Protein AF-A0A9E3R9L9-F1 (afdb_monomer_lite)

Foldseek 3Di:
DDDDDPPPPDDQPLVVLQVCLVVLVLVVSLVSQVPPALVNHDLVRLQSNLVSLLSNLVVCLVPPLPSSLSSLVSSCRNPNDLSSLLSNLSSCLVVVVLVRSLVSLVVSCVVCVVPLSSLLSQLVSCVVVLNLPSNLVSLVSRDCPDPCNVVSVVSNVVSVVSVVVVVVLVVVLLVLVLVVVVQQLVDDADDDDDDDDDDDQDDWDWDADPVRFIWIDDQAEIETEPDPPDDDPVVVVLVVLVVVLLVLLQVLLCVVLVDADRDHAYEYEYELVRCCVVRNNSCSVVPQWADGNRHIYGRPVDDPDPVSSLVSNLRRLLNRLCVLLVNQSSLPFQLQSLLSSLLSSCVSVVHDAADPVLLLVQLVCLVVVNNDAVVVSSDGDLSNDPDSSNSSRLSNLLVSVLCVQFRSVLSSQLSNVSSVVPRSQVSCCVSSVDGSVVSRVVSSVVSD

Structure (mmCIF, N/CA/C/O backbone):
data_AF-A0A9E3R9L9-F1
#
_entry.id   AF-A0A9E3R9L9-F1
#
loop_
_atom_site.group_PDB
_atom_site.id
_atom_site.type_symbol
_atom_site.label_atom_id
_atom_site.label_alt_id
_atom_site.label_comp_id
_atom_site.label_asym_id
_atom_site.label_entity_id
_atom_site.label_seq_id
_atom_site.pdbx_PDB_ins_code
_atom_site.Cartn_x
_atom_site.Cartn_y
_atom_site.Cartn_z
_atom_site.occupancy
_atom_site.B_iso_or_equiv
_atom_site.auth_seq_id
_atom_site.auth_comp_id
_atom_site.auth_asym_id
_atom_site.auth_atom_id
_atom_site.pdbx_PDB_model_num
ATOM 1 N N . MET A 1 1 ? 56.125 -37.449 -42.041 1.00 41.50 1 MET A N 1
ATOM 2 C CA . MET A 1 1 ? 55.036 -36.503 -42.364 1.00 41.50 1 MET A CA 1
ATOM 3 C C . MET A 1 1 ? 54.219 -36.305 -41.100 1.00 41.50 1 MET A C 1
ATOM 5 O O . MET A 1 1 ? 53.574 -37.246 -40.663 1.00 41.50 1 MET A O 1
ATOM 9 N N . VAL A 1 2 ? 54.353 -35.146 -40.454 1.00 36.25 2 VAL A N 1
ATOM 10 C CA . VAL A 1 2 ? 53.587 -34.778 -39.251 1.00 36.25 2 VAL A CA 1
ATOM 11 C C . VAL A 1 2 ? 52.256 -34.179 -39.719 1.00 36.25 2 VAL A C 1
ATOM 13 O O . VAL A 1 2 ? 52.293 -33.316 -40.598 1.00 36.25 2 VAL A O 1
ATOM 16 N N . PRO A 1 3 ? 51.093 -34.617 -39.206 1.00 46.91 3 PRO A N 1
ATOM 17 C CA . PRO A 1 3 ? 49.822 -34.035 -39.599 1.00 46.91 3 PRO A CA 1
ATOM 18 C C . PRO A 1 3 ? 49.670 -32.673 -38.917 1.00 46.91 3 PRO A C 1
ATOM 20 O O . PRO A 1 3 ? 49.642 -32.566 -37.693 1.00 46.91 3 PRO A O 1
ATOM 23 N N . VAL A 1 4 ? 49.588 -31.623 -39.730 1.00 41.03 4 VAL A N 1
ATOM 24 C CA . VAL A 1 4 ? 49.183 -30.285 -39.298 1.00 41.03 4 VAL A CA 1
ATOM 25 C C . VAL A 1 4 ? 47.679 -30.338 -39.035 1.00 41.03 4 VAL A C 1
ATOM 27 O O . VAL A 1 4 ? 46.881 -30.373 -39.971 1.00 41.03 4 VAL A O 1
ATOM 30 N N . LEU A 1 5 ? 47.287 -30.383 -37.760 1.00 43.66 5 LEU A N 1
ATOM 31 C CA . LEU A 1 5 ? 45.911 -30.116 -37.350 1.00 43.66 5 LEU A CA 1
ATOM 32 C C . LEU A 1 5 ? 45.646 -28.616 -37.552 1.00 43.66 5 LEU A C 1
ATOM 34 O O . LEU A 1 5 ? 46.112 -27.777 -36.783 1.00 43.66 5 LEU A O 1
ATOM 38 N N . LEU A 1 6 ? 44.910 -28.278 -38.609 1.00 40.75 6 LEU A N 1
ATOM 39 C CA . LEU A 1 6 ? 44.316 -26.957 -38.794 1.00 40.75 6 LEU A CA 1
ATOM 40 C C . LEU A 1 6 ? 43.211 -26.768 -37.744 1.00 40.75 6 LEU A C 1
ATOM 42 O O . LEU A 1 6 ? 42.074 -27.196 -37.932 1.00 40.75 6 LEU A O 1
ATOM 46 N N . LEU A 1 7 ? 43.555 -26.127 -36.627 1.00 38.66 7 LEU A N 1
ATOM 47 C CA . LEU A 1 7 ? 42.590 -25.507 -35.723 1.00 38.66 7 LEU A CA 1
ATOM 48 C C . LEU A 1 7 ? 41.927 -24.346 -36.477 1.00 38.66 7 LEU A C 1
ATOM 50 O O . LEU A 1 7 ? 42.463 -23.241 -36.535 1.00 38.66 7 LEU A O 1
ATOM 54 N N . LEU A 1 8 ? 40.764 -24.600 -37.078 1.00 39.81 8 LEU A N 1
ATOM 55 C CA . LEU A 1 8 ? 39.833 -23.547 -37.483 1.00 39.81 8 LEU A CA 1
ATOM 56 C C . LEU A 1 8 ? 39.329 -22.873 -36.202 1.00 39.81 8 LEU A C 1
ATOM 58 O O . LEU A 1 8 ? 38.334 -23.292 -35.615 1.00 39.81 8 LEU A O 1
ATOM 62 N N . GLY A 1 9 ? 40.072 -21.874 -35.723 1.00 46.06 9 GLY A N 1
ATOM 63 C CA . GLY A 1 9 ? 39.643 -21.035 -34.614 1.00 46.06 9 GLY A CA 1
ATOM 64 C C . GLY A 1 9 ? 38.311 -20.392 -34.978 1.00 46.06 9 GLY A C 1
ATOM 65 O O . GLY A 1 9 ? 38.218 -19.698 -35.992 1.00 46.06 9 GLY A O 1
ATOM 66 N N . ALA A 1 10 ? 37.273 -20.653 -34.182 1.00 56.75 10 ALA A N 1
ATOM 67 C CA . ALA A 1 10 ? 36.023 -19.915 -34.282 1.00 56.75 10 ALA A CA 1
ATOM 68 C C . ALA A 1 10 ? 36.349 -18.412 -34.286 1.00 56.75 10 ALA A C 1
ATOM 70 O O . ALA A 1 10 ? 37.177 -17.958 -33.493 1.00 56.75 10 ALA A O 1
ATOM 71 N N . ALA A 1 11 ? 35.751 -17.653 -35.209 1.00 62.25 11 ALA A N 1
ATOM 72 C CA . ALA A 1 11 ? 35.959 -16.211 -35.252 1.00 62.25 11 ALA A CA 1
ATOM 73 C C . ALA A 1 11 ? 35.644 -15.609 -33.867 1.00 62.25 11 ALA A C 1
ATOM 75 O O . ALA A 1 11 ? 34.651 -16.028 -33.262 1.00 62.25 11 ALA A O 1
ATOM 76 N N . PRO A 1 12 ? 36.445 -14.645 -33.369 1.00 83.94 12 PRO A N 1
ATOM 77 C CA . PRO A 1 12 ? 36.206 -14.027 -32.068 1.00 83.94 12 PRO A CA 1
ATOM 78 C C . PRO A 1 12 ? 34.763 -13.527 -31.969 1.00 83.94 12 PRO A C 1
ATOM 80 O O . PRO A 1 12 ? 34.260 -12.891 -32.907 1.00 83.94 12 PRO A O 1
ATOM 83 N N . LEU A 1 13 ? 34.087 -13.812 -30.855 1.00 91.31 13 LEU A N 1
ATOM 84 C CA . LEU A 1 13 ? 32.682 -13.452 -30.647 1.00 91.31 13 LEU A CA 1
ATOM 85 C C . LEU A 1 13 ? 32.468 -11.944 -30.840 1.00 91.31 13 LEU A C 1
ATOM 87 O O . LEU A 1 13 ? 31.483 -11.527 -31.454 1.00 91.31 13 LEU A O 1
ATOM 91 N N . ALA A 1 14 ? 33.435 -11.125 -30.420 1.00 94.00 14 ALA A N 1
ATOM 92 C CA . ALA A 1 14 ? 33.413 -9.683 -30.637 1.00 94.00 14 ALA A CA 1
ATOM 93 C C . ALA A 1 14 ? 33.379 -9.290 -32.123 1.00 94.00 14 ALA A C 1
ATOM 95 O O . ALA A 1 14 ? 32.606 -8.411 -32.506 1.00 94.00 14 ALA A O 1
ATOM 96 N N . ALA A 1 15 ? 34.165 -9.955 -32.975 1.00 95.31 15 ALA A N 1
ATOM 97 C CA . ALA A 1 15 ? 34.205 -9.657 -34.408 1.00 95.31 15 ALA A CA 1
ATOM 98 C C . ALA A 1 15 ? 32.867 -9.990 -35.089 1.00 95.31 15 ALA A C 1
ATOM 100 O O . ALA A 1 15 ? 32.394 -9.232 -35.937 1.00 95.31 15 ALA A O 1
ATOM 101 N N . LYS A 1 16 ? 32.216 -11.087 -34.673 1.00 95.75 16 LYS A N 1
ATOM 102 C CA . LYS A 1 16 ? 30.872 -11.449 -35.147 1.00 95.75 16 LYS A CA 1
ATOM 103 C C . LYS A 1 16 ? 29.831 -10.399 -34.746 1.00 95.75 16 LYS A C 1
ATOM 105 O O . LYS A 1 16 ? 29.045 -9.978 -35.594 1.00 95.75 16 LYS A O 1
ATOM 110 N N . ALA A 1 17 ? 29.836 -9.957 -33.486 1.00 96.56 17 ALA A N 1
ATOM 111 C CA . ALA A 1 17 ? 28.917 -8.923 -33.002 1.00 96.56 17 ALA A CA 1
ATOM 112 C C . ALA A 1 17 ? 29.077 -7.607 -33.782 1.00 96.56 17 ALA A C 1
ATOM 114 O O . ALA A 1 17 ? 28.097 -7.016 -34.238 1.00 96.56 17 ALA A O 1
ATOM 115 N N . GLU A 1 18 ? 30.321 -7.169 -33.983 1.00 97.69 18 GLU A N 1
ATOM 116 C CA . GLU A 1 18 ? 30.644 -5.949 -34.727 1.00 97.69 18 GLU A CA 1
ATOM 117 C C . GLU A 1 18 ? 30.203 -6.034 -36.196 1.00 97.69 18 GLU A C 1
ATOM 119 O O . GLU A 1 18 ? 29.626 -5.073 -36.709 1.00 97.69 18 GLU A O 1
ATOM 124 N N . ALA A 1 19 ? 30.404 -7.179 -36.857 1.00 97.12 19 ALA A N 1
ATOM 125 C CA . ALA A 1 19 ? 29.989 -7.394 -38.244 1.00 97.12 19 ALA A CA 1
ATOM 126 C C . ALA A 1 19 ? 28.459 -7.342 -38.421 1.00 97.12 19 ALA A C 1
ATOM 128 O O . ALA A 1 19 ? 27.963 -6.679 -39.339 1.00 97.12 19 ALA A O 1
ATOM 129 N N . LEU A 1 20 ? 27.705 -7.985 -37.521 1.00 96.88 20 LEU A N 1
ATOM 130 C CA . LEU A 1 20 ? 26.237 -7.951 -37.532 1.00 96.88 20 LEU A CA 1
ATOM 131 C C . LEU A 1 20 ? 25.712 -6.532 -37.265 1.00 96.88 20 LEU A C 1
ATOM 133 O O . LEU A 1 20 ? 24.869 -6.030 -38.010 1.00 96.88 20 LEU A O 1
ATOM 137 N N . ALA A 1 21 ? 26.279 -5.833 -36.276 1.00 97.00 21 ALA A N 1
ATOM 138 C CA . ALA A 1 21 ? 25.908 -4.451 -35.969 1.00 97.00 21 ALA A CA 1
ATOM 139 C C . ALA A 1 21 ? 26.270 -3.461 -37.094 1.00 97.00 21 ALA A C 1
ATOM 141 O O . ALA A 1 21 ? 25.558 -2.473 -37.298 1.00 97.00 21 ALA A O 1
ATOM 142 N N . ALA A 1 22 ? 27.372 -3.684 -37.819 1.00 97.00 22 ALA A N 1
ATOM 143 C CA . ALA A 1 22 ? 27.766 -2.876 -38.977 1.00 97.00 22 ALA A CA 1
ATOM 144 C C . ALA A 1 22 ? 26.821 -3.080 -40.170 1.00 97.00 22 ALA A C 1
ATOM 146 O O . ALA A 1 22 ? 26.475 -2.108 -40.840 1.00 97.00 22 ALA A O 1
ATOM 147 N N . SER A 1 23 ? 26.355 -4.313 -40.370 1.00 97.44 23 SER A N 1
ATOM 148 C CA . SER A 1 23 ? 25.400 -4.681 -41.425 1.00 97.44 23 SER A CA 1
ATOM 149 C C . SER A 1 23 ? 23.942 -4.367 -41.062 1.00 97.44 23 SER A C 1
ATOM 151 O O . SER A 1 23 ? 23.055 -4.571 -41.880 1.00 97.44 23 SER A O 1
ATOM 153 N N . LYS A 1 24 ? 23.689 -3.840 -39.852 1.00 97.06 24 LYS A N 1
ATOM 154 C CA . LYS A 1 24 ? 22.350 -3.559 -39.296 1.00 97.06 24 LYS A CA 1
ATOM 155 C C . LYS A 1 24 ? 21.450 -4.797 -39.155 1.00 97.06 24 LYS A C 1
ATOM 157 O O . LYS A 1 24 ? 20.232 -4.671 -39.107 1.00 97.06 24 LYS A O 1
ATOM 162 N N . HIS A 1 25 ? 22.050 -5.978 -39.049 1.00 97.06 25 HIS A N 1
ATOM 163 C CA . HIS A 1 25 ? 21.370 -7.253 -38.805 1.00 97.06 25 HIS A CA 1
ATOM 164 C C . HIS A 1 25 ? 21.126 -7.413 -37.298 1.00 97.06 25 HIS A C 1
ATOM 166 O O . HIS A 1 25 ? 21.817 -8.165 -36.608 1.00 97.06 25 HIS A O 1
ATOM 172 N N . TYR A 1 26 ? 20.253 -6.564 -36.748 1.00 94.00 26 TYR A N 1
ATOM 173 C CA . TYR A 1 26 ? 20.091 -6.415 -35.300 1.00 94.00 26 TYR A CA 1
ATOM 174 C C . TYR A 1 26 ? 19.299 -7.558 -34.654 1.00 94.00 26 TYR A C 1
ATOM 176 O O . TYR A 1 26 ? 19.573 -7.895 -33.504 1.00 94.00 26 TYR A O 1
ATOM 184 N N . GLU A 1 27 ? 18.386 -8.193 -35.389 1.00 86.50 27 GLU A N 1
ATOM 185 C CA . GLU A 1 27 ? 17.683 -9.395 -34.927 1.00 86.50 27 GLU A CA 1
ATOM 186 C C . GLU A 1 27 ? 18.651 -10.575 -34.827 1.00 86.50 27 GLU A C 1
ATOM 188 O O . GLU A 1 27 ? 18.733 -11.236 -33.792 1.00 86.50 27 GLU A O 1
ATOM 193 N N . GLU A 1 28 ? 19.471 -10.794 -35.857 1.00 90.44 28 GLU A N 1
ATOM 194 C CA . GLU A 1 28 ? 20.501 -11.832 -35.852 1.00 90.44 28 GLU A CA 1
ATOM 195 C C . GLU A 1 28 ? 21.584 -11.548 -34.812 1.00 90.44 28 GLU A C 1
ATOM 197 O O . GLU A 1 28 ? 22.117 -12.478 -34.203 1.00 90.44 28 GLU A O 1
ATOM 202 N N . LEU A 1 29 ? 21.902 -10.269 -34.581 1.00 93.06 29 LEU A N 1
ATOM 203 C CA . LEU A 1 29 ? 22.766 -9.853 -33.482 1.00 93.06 29 LEU A CA 1
ATOM 204 C C . LEU A 1 29 ? 22.156 -10.250 -32.135 1.00 93.06 29 LEU A C 1
ATOM 206 O O . LEU A 1 29 ? 22.855 -10.849 -31.325 1.00 93.06 29 LEU A O 1
ATOM 210 N N . TYR A 1 30 ? 20.878 -9.969 -31.885 1.00 88.81 30 TYR A N 1
ATOM 211 C CA . TYR A 1 30 ? 20.240 -10.388 -30.639 1.00 88.81 30 TYR A CA 1
ATOM 212 C C . TYR A 1 30 ? 20.231 -11.916 -30.502 1.00 88.81 30 TYR A C 1
ATOM 214 O O . TYR A 1 30 ? 20.736 -12.443 -29.512 1.00 88.81 30 TYR A O 1
ATOM 222 N N . LEU A 1 31 ? 19.757 -12.644 -31.517 1.00 86.44 31 LEU A N 1
ATOM 223 C CA . LEU A 1 31 ? 19.673 -14.110 -31.500 1.00 86.44 31 LEU A CA 1
ATOM 224 C C . LEU A 1 31 ? 21.035 -14.782 -31.280 1.00 86.44 31 LEU A C 1
ATOM 226 O O . LEU A 1 31 ? 21.124 -15.776 -30.561 1.00 86.44 31 LEU A O 1
ATOM 230 N N . ALA A 1 32 ? 22.111 -14.232 -31.851 1.00 88.00 32 ALA A N 1
ATOM 231 C CA . ALA A 1 32 ? 23.459 -14.768 -31.683 1.00 88.00 32 ALA A CA 1
ATOM 232 C C . ALA A 1 32 ? 24.002 -14.634 -30.251 1.00 88.00 32 ALA A C 1
ATOM 234 O O . ALA A 1 32 ? 24.903 -15.389 -29.886 1.00 88.00 32 ALA A O 1
ATOM 235 N N . PHE A 1 33 ? 23.486 -13.686 -29.462 1.00 94.12 33 PHE A N 1
ATOM 236 C CA . PHE A 1 33 ? 24.013 -13.358 -28.135 1.00 94.12 33 PHE A CA 1
ATOM 237 C C . PHE A 1 33 ? 22.994 -13.502 -26.998 1.00 94.12 33 PHE A C 1
ATOM 239 O O . PHE A 1 33 ? 23.395 -13.434 -25.840 1.00 94.12 33 PHE A O 1
ATOM 246 N N . ALA A 1 34 ? 21.714 -13.764 -27.281 1.00 84.75 34 ALA A N 1
ATOM 247 C CA . ALA A 1 34 ? 20.654 -13.866 -26.275 1.00 84.75 34 ALA A CA 1
ATOM 248 C C . ALA A 1 34 ? 20.998 -14.876 -25.161 1.00 84.75 34 ALA A C 1
ATOM 250 O O . ALA A 1 34 ? 20.898 -14.558 -23.976 1.00 84.75 34 ALA A O 1
ATOM 251 N N . ALA A 1 35 ? 21.497 -16.057 -25.540 1.00 85.50 35 ALA A N 1
ATOM 252 C CA . ALA A 1 35 ? 21.847 -17.133 -24.610 1.00 85.50 35 ALA A CA 1
ATOM 253 C C . ALA A 1 35 ? 23.270 -17.044 -24.022 1.00 85.50 35 ALA A C 1
ATOM 255 O O . ALA A 1 35 ? 23.602 -17.817 -23.127 1.00 85.50 35 ALA A O 1
ATOM 256 N N . VAL A 1 36 ? 24.115 -16.131 -24.512 1.00 89.75 36 VAL A N 1
ATOM 257 C CA . VAL A 1 36 ? 25.533 -16.048 -24.124 1.00 89.75 36 VAL A CA 1
ATOM 258 C C . VAL A 1 36 ? 25.660 -15.423 -22.740 1.00 89.75 36 VAL A C 1
ATOM 260 O O . VAL A 1 36 ? 25.283 -14.266 -22.557 1.00 89.75 36 VAL A O 1
ATOM 263 N N . LYS A 1 37 ? 26.219 -16.133 -21.760 1.00 91.88 37 LYS A N 1
ATOM 264 C CA . LYS A 1 37 ? 26.406 -15.573 -20.410 1.00 91.88 37 LYS A CA 1
ATOM 265 C C . LYS A 1 37 ? 27.709 -14.790 -20.323 1.00 91.88 37 LYS A C 1
ATOM 267 O O . LYS A 1 37 ? 28.715 -15.190 -20.901 1.00 91.88 37 LYS A O 1
ATOM 272 N N . ALA A 1 38 ? 27.746 -13.726 -19.518 1.00 91.25 38 ALA A N 1
ATOM 273 C CA . ALA A 1 38 ? 28.970 -12.940 -19.318 1.00 91.25 38 ALA A CA 1
ATOM 274 C C . ALA A 1 38 ? 30.172 -13.806 -18.885 1.00 91.25 38 ALA A C 1
ATOM 276 O O . ALA A 1 38 ? 31.282 -13.607 -19.370 1.00 91.25 38 ALA A O 1
ATOM 277 N N . ALA A 1 39 ? 29.947 -14.814 -18.034 1.00 91.88 39 ALA A N 1
ATOM 278 C CA . ALA A 1 39 ? 30.983 -15.743 -17.571 1.00 91.88 39 ALA A CA 1
ATOM 279 C C . ALA A 1 39 ? 31.605 -16.610 -18.687 1.00 91.88 39 ALA A C 1
ATOM 281 O O . ALA A 1 39 ? 32.717 -17.099 -18.518 1.00 91.88 39 ALA A O 1
ATOM 282 N N . GLU A 1 40 ? 30.912 -16.780 -19.814 1.00 91.50 40 GLU A N 1
ATOM 283 C CA . GLU A 1 40 ? 31.343 -17.595 -20.961 1.00 91.50 40 GLU A CA 1
ATOM 284 C C . GLU A 1 40 ? 32.116 -16.771 -22.005 1.00 91.50 40 GLU A C 1
ATOM 286 O O . GLU A 1 40 ? 32.682 -17.326 -22.944 1.00 91.50 40 GLU A O 1
ATOM 291 N N . VAL A 1 41 ? 32.161 -15.444 -21.842 1.00 93.50 41 VAL A N 1
ATOM 292 C CA . VAL A 1 41 ? 32.836 -14.509 -22.749 1.00 93.50 41 VAL A CA 1
ATOM 293 C C . VAL A 1 41 ? 34.125 -14.006 -22.109 1.00 93.50 41 VAL A C 1
ATOM 295 O O . VAL A 1 41 ? 34.121 -13.560 -20.953 1.00 93.50 41 VAL A O 1
ATOM 298 N N . ALA A 1 42 ? 35.216 -14.024 -22.879 1.00 94.44 42 ALA A N 1
ATOM 299 C CA . ALA A 1 42 ? 36.502 -13.467 -22.473 1.00 94.44 42 ALA A CA 1
ATOM 300 C C . ALA A 1 42 ? 36.358 -11.984 -22.081 1.00 94.44 42 ALA A C 1
ATOM 302 O O . ALA A 1 42 ? 35.647 -11.223 -22.743 1.00 94.44 42 ALA A O 1
ATOM 303 N N . ALA A 1 43 ? 36.999 -11.567 -20.986 1.00 93.88 43 ALA A N 1
ATOM 304 C CA . ALA A 1 43 ? 36.790 -10.243 -20.391 1.00 93.88 43 ALA A CA 1
ATOM 305 C C . ALA A 1 43 ? 37.110 -9.097 -21.369 1.00 93.88 43 ALA A C 1
ATOM 307 O O . ALA A 1 43 ? 36.424 -8.079 -21.384 1.00 93.88 43 ALA A O 1
ATOM 308 N N . GLU A 1 44 ? 38.097 -9.288 -22.238 1.00 94.31 44 GLU A N 1
ATOM 309 C CA . GLU A 1 44 ? 38.503 -8.367 -23.299 1.00 94.31 44 GLU A CA 1
ATOM 310 C C . GLU A 1 44 ? 37.483 -8.243 -24.447 1.00 94.31 44 GLU A C 1
ATOM 312 O O . GLU A 1 44 ? 37.452 -7.228 -25.150 1.00 94.31 44 GLU A O 1
ATOM 317 N N . GLU A 1 45 ? 36.622 -9.246 -24.641 1.00 95.56 45 GLU A N 1
ATOM 318 C CA . GLU A 1 45 ? 35.600 -9.252 -25.690 1.00 95.56 45 GLU A CA 1
ATOM 319 C C . GLU A 1 45 ? 34.282 -8.614 -25.236 1.00 95.56 45 GLU A C 1
ATOM 321 O O . GLU A 1 45 ? 33.589 -8.003 -26.059 1.00 95.56 45 GLU A O 1
ATOM 326 N N . ARG A 1 46 ? 33.941 -8.692 -23.940 1.00 96.44 46 ARG A N 1
ATOM 327 C CA . ARG A 1 46 ? 32.651 -8.198 -23.410 1.00 96.44 46 ARG A CA 1
ATOM 328 C C . ARG A 1 46 ? 32.376 -6.734 -23.761 1.00 96.44 46 ARG A C 1
ATOM 330 O O . ARG A 1 46 ? 31.304 -6.478 -24.314 1.00 96.44 46 ARG A O 1
ATOM 337 N N . PRO A 1 47 ? 33.314 -5.776 -23.584 1.00 96.81 47 PRO A N 1
ATOM 338 C CA . PRO A 1 47 ? 33.048 -4.380 -23.923 1.00 96.81 47 PRO A CA 1
ATOM 339 C C . PRO A 1 47 ? 32.802 -4.167 -25.419 1.00 96.81 47 PRO A C 1
ATOM 341 O O . PRO A 1 47 ? 32.067 -3.261 -25.806 1.00 96.81 47 PRO A O 1
ATOM 344 N N . ARG A 1 48 ? 33.411 -4.982 -26.290 1.00 97.25 48 ARG A N 1
ATOM 345 C CA . ARG A 1 48 ? 33.218 -4.890 -27.746 1.00 97.25 48 ARG A CA 1
ATOM 346 C C . ARG A 1 48 ? 31.834 -5.387 -28.150 1.00 97.25 48 ARG A C 1
ATOM 348 O O . ARG A 1 48 ? 31.134 -4.691 -28.885 1.00 97.25 48 ARG A O 1
ATOM 355 N N . ILE A 1 49 ? 31.418 -6.532 -27.611 1.00 97.62 49 ILE A N 1
ATOM 356 C CA . ILE A 1 49 ? 30.086 -7.100 -27.850 1.00 97.62 49 ILE A CA 1
ATOM 357 C C . ILE A 1 49 ? 29.006 -6.167 -27.286 1.00 97.62 49 ILE A C 1
ATOM 359 O O . ILE A 1 49 ? 28.072 -5.808 -28.002 1.00 97.62 49 ILE A O 1
ATOM 363 N N . ALA A 1 50 ? 29.169 -5.685 -26.051 1.00 97.88 50 ALA A N 1
ATOM 364 C CA . ALA A 1 50 ? 28.238 -4.746 -25.427 1.00 97.88 50 ALA A CA 1
ATOM 365 C C . ALA A 1 50 ? 28.104 -3.437 -26.222 1.00 97.88 50 ALA A C 1
ATOM 367 O O . ALA A 1 50 ? 26.992 -2.934 -26.399 1.00 97.88 50 ALA A O 1
ATOM 368 N N . ARG A 1 51 ? 29.201 -2.901 -26.782 1.00 98.31 51 ARG A N 1
ATOM 369 C CA . ARG A 1 51 ? 29.149 -1.737 -27.689 1.00 98.31 51 ARG A CA 1
ATOM 370 C C . ARG A 1 51 ? 28.362 -2.024 -28.969 1.00 98.31 51 ARG A C 1
ATOM 372 O O . ARG A 1 51 ? 27.581 -1.172 -29.392 1.00 98.31 51 ARG A O 1
ATOM 379 N N . ALA A 1 52 ? 28.540 -3.196 -29.577 1.00 98.31 52 ALA A N 1
ATOM 380 C CA . ALA A 1 52 ? 27.795 -3.590 -30.774 1.00 98.31 52 ALA A CA 1
ATOM 381 C C . ALA A 1 52 ? 26.284 -3.710 -30.496 1.00 98.31 52 ALA A C 1
ATOM 383 O O . ALA A 1 52 ? 25.477 -3.153 -31.242 1.00 98.31 52 ALA A O 1
ATOM 384 N N . LEU A 1 53 ? 25.910 -4.347 -29.383 1.00 98.31 53 LEU A N 1
ATOM 385 C CA . LEU A 1 53 ? 24.523 -4.452 -28.915 1.00 98.31 53 LEU A CA 1
ATOM 386 C C . LEU A 1 53 ? 23.920 -3.072 -28.598 1.00 98.31 53 LEU A C 1
ATOM 388 O O . LEU A 1 53 ? 22.824 -2.751 -29.055 1.00 98.31 53 LEU A O 1
ATOM 392 N N . THR A 1 54 ? 24.671 -2.208 -27.906 1.00 98.50 54 THR A N 1
ATOM 393 C CA . THR A 1 54 ? 24.252 -0.828 -27.596 1.00 98.50 54 THR A CA 1
ATOM 394 C C . THR A 1 54 ? 23.997 -0.019 -28.868 1.00 98.50 54 THR A C 1
ATOM 396 O O . THR A 1 54 ? 23.005 0.703 -28.951 1.00 98.50 54 THR A O 1
ATOM 399 N N . LYS A 1 55 ? 24.846 -0.168 -29.894 1.00 98.25 55 LYS A N 1
ATOM 400 C CA . LYS A 1 55 ? 24.640 0.463 -31.206 1.00 98.25 55 LYS A CA 1
ATOM 401 C C . LYS A 1 55 ? 23.335 -0.004 -31.859 1.00 98.25 55 LYS A C 1
ATOM 403 O O . LYS A 1 55 ? 22.632 0.816 -32.445 1.00 98.25 55 LYS A O 1
ATOM 408 N N . GLY A 1 56 ? 23.003 -1.291 -31.738 1.00 97.88 56 GLY A N 1
ATOM 409 C CA . GLY A 1 56 ? 21.719 -1.835 -32.183 1.00 97.88 56 GLY A CA 1
ATOM 410 C C . GLY A 1 56 ? 20.532 -1.221 -31.441 1.00 97.88 56 GLY A C 1
ATOM 411 O O . GLY A 1 56 ? 19.615 -0.714 -32.085 1.00 97.88 56 GLY A O 1
ATOM 412 N N . CYS A 1 57 ? 20.596 -1.143 -30.107 1.00 98.25 57 CYS A N 1
ATOM 413 C CA . CYS A 1 57 ? 19.576 -0.447 -29.316 1.00 98.25 57 CYS A CA 1
ATOM 414 C C . CYS A 1 57 ? 19.386 1.005 -29.780 1.00 98.25 57 CYS A C 1
ATOM 416 O O . CYS A 1 57 ? 18.266 1.441 -30.040 1.00 98.25 57 CYS A O 1
ATOM 418 N N . GLN A 1 58 ? 20.477 1.758 -29.950 1.00 98.00 58 GLN A N 1
ATOM 419 C CA . GLN A 1 58 ? 20.410 3.160 -30.372 1.00 98.00 58 GLN A CA 1
ATOM 420 C C . GLN A 1 58 ? 19.776 3.335 -31.757 1.00 98.00 58 GLN A C 1
ATOM 422 O O . GLN A 1 58 ? 19.087 4.332 -31.978 1.00 98.00 58 GLN A O 1
ATOM 427 N N . ALA A 1 59 ? 19.997 2.385 -32.670 1.00 97.88 59 ALA A N 1
ATOM 428 C CA . ALA A 1 59 ? 19.406 2.398 -34.003 1.00 97.88 59 ALA A CA 1
ATOM 429 C C . ALA A 1 59 ? 17.899 2.097 -33.981 1.00 97.88 59 ALA A C 1
ATOM 431 O O . ALA A 1 59 ? 17.160 2.684 -34.768 1.00 97.88 59 ALA A O 1
ATOM 432 N N . LEU A 1 60 ? 17.451 1.216 -33.080 1.00 95.62 60 LEU A N 1
ATOM 433 C CA . LEU A 1 60 ? 16.072 0.722 -33.044 1.00 95.62 60 LEU A CA 1
ATOM 434 C C . LEU A 1 60 ? 15.158 1.446 -32.051 1.00 95.62 60 LEU A C 1
ATOM 436 O O . LEU A 1 60 ? 13.945 1.373 -32.204 1.00 95.62 60 LEU A O 1
ATOM 440 N N . LYS A 1 61 ? 15.682 2.197 -31.074 1.00 94.81 61 LYS A N 1
ATOM 441 C CA . LYS A 1 61 ? 14.890 2.763 -29.959 1.00 94.81 61 LYS A CA 1
ATOM 442 C C . LYS A 1 61 ? 13.669 3.616 -30.340 1.00 94.81 61 LYS A C 1
ATOM 444 O O . LYS A 1 61 ? 12.805 3.836 -29.499 1.00 94.81 61 LYS A O 1
ATOM 449 N N . ASN A 1 62 ? 13.596 4.114 -31.575 1.00 92.69 62 ASN A N 1
ATOM 450 C CA . ASN A 1 62 ? 12.458 4.895 -32.073 1.00 92.69 62 ASN A CA 1
ATOM 451 C C . ASN A 1 62 ? 11.535 4.114 -33.028 1.00 92.69 62 ASN A C 1
ATOM 453 O O . ASN A 1 62 ? 10.454 4.607 -33.332 1.00 92.69 62 ASN A O 1
ATOM 457 N N . SER A 1 63 ? 11.958 2.953 -33.533 1.00 92.88 63 SER A N 1
ATOM 458 C CA . SER A 1 63 ? 11.220 2.154 -34.526 1.00 92.88 63 SER A CA 1
ATOM 459 C C . SER A 1 63 ? 10.766 0.799 -33.985 1.00 92.88 63 SER A C 1
ATOM 461 O O . SER A 1 63 ? 9.690 0.341 -34.344 1.00 92.88 63 SER A O 1
ATOM 463 N N . ASP A 1 64 ? 11.567 0.182 -33.118 1.00 89.75 64 ASP A N 1
ATOM 464 C CA . ASP A 1 64 ? 11.278 -1.079 -32.439 1.00 89.75 64 ASP A CA 1
ATOM 465 C C . ASP A 1 64 ? 11.847 -1.026 -31.015 1.00 89.75 64 ASP A C 1
ATOM 467 O O . ASP A 1 64 ? 13.015 -1.321 -30.751 1.00 89.75 64 ASP A O 1
ATOM 471 N N . GLN A 1 65 ? 11.006 -0.575 -30.087 1.00 86.75 65 GLN A N 1
ATOM 472 C CA . GLN A 1 65 ? 11.388 -0.362 -28.693 1.00 86.75 65 GLN A CA 1
ATOM 473 C C . GLN A 1 65 ? 11.606 -1.673 -27.936 1.00 86.75 65 GLN A C 1
ATOM 475 O O . GLN A 1 65 ? 12.439 -1.702 -27.033 1.00 86.75 65 GLN A O 1
ATOM 480 N N . VAL A 1 66 ? 10.912 -2.751 -28.317 1.00 85.06 66 VAL A N 1
ATOM 481 C CA . VAL A 1 66 ? 11.054 -4.065 -27.677 1.00 85.06 66 VAL A CA 1
ATOM 482 C C . VAL A 1 66 ? 12.412 -4.658 -28.031 1.00 85.06 66 VAL A C 1
ATOM 484 O O . VAL A 1 66 ? 13.189 -4.973 -27.132 1.00 85.06 66 VAL A O 1
ATOM 487 N N . MET A 1 67 ? 12.752 -4.715 -29.322 1.00 89.69 67 MET A N 1
ATOM 488 C CA . MET A 1 67 ? 14.059 -5.213 -29.760 1.00 89.69 67 MET A CA 1
ATOM 489 C C . MET A 1 67 ? 15.203 -4.331 -29.245 1.00 89.69 67 MET A C 1
ATOM 491 O O . MET A 1 67 ? 16.233 -4.838 -28.794 1.00 89.69 67 MET A O 1
ATOM 495 N N . ALA A 1 68 ? 15.028 -3.003 -29.260 1.00 91.19 68 ALA A N 1
ATOM 496 C CA . ALA A 1 68 ? 16.016 -2.086 -28.698 1.00 91.19 68 ALA A CA 1
ATOM 497 C C . ALA A 1 68 ? 16.273 -2.362 -27.210 1.00 91.19 68 ALA A C 1
ATOM 499 O O . ALA A 1 68 ? 17.433 -2.396 -26.791 1.00 91.19 68 ALA A O 1
ATOM 500 N N . PHE A 1 69 ? 15.212 -2.601 -26.437 1.00 93.12 69 PHE A N 1
ATOM 501 C CA . PHE A 1 69 ? 15.315 -2.924 -25.020 1.00 93.12 69 PHE A CA 1
ATOM 502 C C . PHE A 1 69 ? 16.044 -4.250 -24.800 1.00 93.12 69 PHE A C 1
ATOM 504 O O . PHE A 1 69 ? 17.038 -4.272 -24.077 1.00 93.12 69 PHE A O 1
ATOM 511 N N . SER A 1 70 ? 15.666 -5.315 -25.512 1.00 89.88 70 SER A N 1
ATOM 512 C CA . SER A 1 70 ? 16.322 -6.625 -25.396 1.00 89.88 70 SER A CA 1
ATOM 513 C C . SER A 1 70 ? 17.820 -6.583 -25.732 1.00 89.88 70 SER A C 1
ATOM 515 O O . SER A 1 70 ? 18.636 -7.214 -25.056 1.00 89.88 70 SER A O 1
ATOM 517 N N . LEU A 1 71 ? 18.218 -5.799 -26.741 1.00 93.62 71 LEU A N 1
ATOM 518 C CA . LEU A 1 71 ? 19.630 -5.560 -27.065 1.00 93.62 71 LEU A CA 1
ATOM 519 C C . LEU A 1 71 ? 20.360 -4.811 -25.941 1.00 93.62 71 LEU A C 1
ATOM 521 O O . LEU A 1 71 ? 21.508 -5.133 -25.628 1.00 93.62 71 LEU A O 1
ATOM 525 N N . ALA A 1 72 ? 19.714 -3.814 -25.336 1.00 97.75 72 ALA A N 1
ATOM 526 C CA . ALA A 1 72 ? 20.298 -3.024 -24.260 1.00 97.75 72 ALA A CA 1
ATOM 527 C C . ALA A 1 72 ? 20.454 -3.826 -22.963 1.00 97.75 72 ALA A C 1
ATOM 529 O O . ALA A 1 72 ? 21.512 -3.754 -22.341 1.00 97.75 72 ALA A O 1
ATOM 530 N N . GLU A 1 73 ? 19.457 -4.630 -22.584 1.00 96.69 73 GLU A N 1
ATOM 531 C CA . GLU A 1 73 ? 19.546 -5.529 -21.427 1.00 96.69 73 GLU A CA 1
ATOM 532 C C . GLU A 1 73 ? 20.724 -6.487 -21.583 1.00 96.69 73 GLU A C 1
ATOM 534 O O . GLU A 1 73 ? 21.559 -6.600 -20.682 1.00 96.69 73 GLU A O 1
ATOM 539 N N . LYS A 1 74 ? 20.863 -7.092 -22.770 1.00 96.88 74 LYS A N 1
ATOM 540 C CA . LYS A 1 74 ? 21.987 -7.983 -23.060 1.00 96.88 74 LYS A CA 1
ATOM 541 C C . LYS A 1 74 ? 23.330 -7.257 -23.020 1.00 96.88 74 LYS A C 1
ATOM 543 O O . LYS A 1 74 ? 24.306 -7.799 -22.503 1.00 96.88 74 LYS A O 1
ATOM 548 N N . ALA A 1 75 ? 23.394 -6.027 -23.530 1.00 98.00 75 ALA A N 1
ATOM 549 C CA . ALA A 1 75 ? 24.599 -5.208 -23.438 1.00 98.00 75 ALA A CA 1
ATOM 550 C C . ALA A 1 75 ? 24.988 -4.942 -21.974 1.00 98.00 75 ALA A C 1
ATOM 552 O O . ALA A 1 75 ? 26.153 -5.107 -21.620 1.00 98.00 75 ALA A O 1
ATOM 553 N N . VAL A 1 76 ? 24.017 -4.583 -21.127 1.00 97.62 76 VAL A N 1
ATOM 554 C CA . VAL A 1 76 ? 24.225 -4.314 -19.696 1.00 97.62 76 VAL A CA 1
ATOM 555 C C . VAL A 1 76 ? 24.612 -5.576 -18.924 1.00 97.62 76 VAL A C 1
ATOM 557 O O . VAL A 1 76 ? 25.426 -5.487 -18.007 1.00 97.62 76 VAL A O 1
ATOM 560 N N . GLU A 1 77 ? 24.055 -6.738 -19.270 1.00 96.25 77 GLU A N 1
ATOM 561 C CA . GLU A 1 77 ? 24.429 -8.027 -18.671 1.00 96.25 77 GLU A CA 1
ATOM 562 C C . GLU A 1 77 ? 25.902 -8.369 -18.944 1.00 96.25 77 GLU A C 1
ATOM 564 O O . GLU A 1 77 ? 26.603 -8.842 -18.049 1.00 96.25 77 GLU A O 1
ATOM 569 N N . LEU A 1 78 ? 26.376 -8.116 -20.168 1.00 95.81 78 LEU A N 1
ATOM 570 C CA . LEU A 1 78 ? 27.751 -8.412 -20.572 1.00 95.81 78 LEU A CA 1
ATOM 571 C C . LEU A 1 78 ? 28.763 -7.409 -20.014 1.00 95.81 78 LEU A C 1
ATOM 573 O O . LEU A 1 78 ? 29.802 -7.825 -19.507 1.00 95.81 78 LEU A O 1
ATOM 577 N N . GLU A 1 79 ? 28.478 -6.113 -20.140 1.00 96.38 79 GLU A N 1
ATOM 578 C CA . GLU A 1 79 ? 29.341 -5.028 -19.671 1.00 96.38 79 GLU A CA 1
ATOM 579 C C . GLU A 1 79 ? 28.485 -3.778 -19.378 1.00 96.38 79 GLU A C 1
ATOM 581 O O . GLU A 1 79 ? 28.105 -3.045 -20.300 1.00 96.38 79 GLU A O 1
ATOM 586 N N . PRO A 1 80 ? 28.163 -3.498 -18.102 1.00 95.19 80 PRO A N 1
ATOM 587 C CA . PRO A 1 80 ? 27.379 -2.326 -17.728 1.00 95.19 80 PRO A CA 1
ATOM 588 C C . PRO A 1 80 ? 28.119 -1.028 -18.079 1.00 95.19 80 PRO A C 1
ATOM 590 O O . PRO A 1 80 ? 29.092 -0.660 -17.428 1.00 95.19 80 PRO A O 1
ATOM 593 N N . GLY A 1 81 ? 27.635 -0.312 -19.094 1.00 96.19 81 GLY A N 1
ATOM 594 C CA . GLY A 1 81 ? 28.166 0.988 -19.505 1.00 96.19 81 GLY A CA 1
ATOM 595 C C . GLY A 1 81 ? 27.089 2.068 -19.542 1.00 96.19 81 GLY A C 1
ATOM 596 O O . GLY A 1 81 ? 25.913 1.769 -19.748 1.00 96.19 81 GLY A O 1
ATOM 597 N N . ALA A 1 82 ? 27.488 3.336 -19.395 1.00 97.19 82 ALA A N 1
ATOM 598 C CA . ALA A 1 82 ? 26.558 4.470 -19.355 1.00 97.19 82 ALA A CA 1
ATOM 599 C C . ALA A 1 82 ? 25.631 4.528 -20.587 1.00 97.19 82 ALA A C 1
ATOM 601 O O . ALA A 1 82 ? 24.422 4.673 -20.445 1.00 97.19 82 ALA A O 1
ATOM 602 N N . GLU A 1 83 ? 26.164 4.327 -21.796 1.00 97.75 83 GLU A N 1
ATOM 603 C CA . GLU A 1 83 ? 25.349 4.320 -23.022 1.00 97.75 83 GLU A CA 1
ATOM 604 C C . GLU A 1 83 ? 24.365 3.142 -23.081 1.00 97.75 83 GLU A C 1
ATOM 606 O O . GLU A 1 83 ? 23.237 3.311 -23.542 1.00 97.75 83 GLU A O 1
ATOM 611 N N . ALA A 1 84 ? 24.767 1.964 -22.594 1.00 97.81 84 ALA A N 1
ATOM 612 C CA . ALA A 1 84 ? 23.909 0.781 -22.557 1.00 97.81 84 ALA A CA 1
ATOM 613 C C . ALA A 1 84 ? 22.763 0.970 -21.553 1.00 97.81 84 ALA A C 1
ATOM 615 O O . ALA A 1 84 ? 21.603 0.749 -21.891 1.00 97.81 84 ALA A O 1
ATOM 616 N N . LEU A 1 85 ? 23.078 1.468 -20.351 1.00 98.50 85 LEU A N 1
ATOM 617 C CA . LEU A 1 85 ? 22.105 1.778 -19.300 1.00 98.50 85 LEU A CA 1
ATOM 618 C C . LEU A 1 85 ? 21.123 2.868 -19.734 1.00 98.50 85 LEU A C 1
ATOM 620 O O . LEU A 1 85 ? 19.920 2.740 -19.515 1.00 98.50 85 LEU A O 1
ATOM 624 N N . LEU A 1 86 ? 21.616 3.923 -20.387 1.00 98.25 86 LEU A N 1
ATOM 625 C CA . LEU A 1 86 ? 20.762 4.988 -20.902 1.00 98.25 86 LEU A CA 1
ATOM 626 C C . LEU A 1 86 ? 19.841 4.468 -22.012 1.00 98.25 86 LEU A C 1
ATOM 628 O O . LEU A 1 86 ? 18.656 4.799 -22.027 1.00 98.25 86 LEU A O 1
ATOM 632 N N . CYS A 1 87 ? 20.359 3.635 -22.920 1.00 98.06 87 CYS A N 1
ATOM 633 C CA . CYS A 1 87 ? 19.553 3.052 -23.988 1.00 98.06 87 CYS A CA 1
ATOM 634 C C . CYS A 1 87 ? 18.499 2.078 -23.443 1.00 98.06 87 CYS A C 1
ATOM 636 O O . CYS A 1 87 ? 17.351 2.147 -23.880 1.00 98.06 87 CYS A O 1
ATOM 638 N N . ALA A 1 88 ? 18.843 1.249 -22.449 1.00 97.25 88 ALA A N 1
ATOM 639 C CA . ALA A 1 88 ? 17.904 0.364 -21.753 1.00 97.25 88 ALA A CA 1
ATOM 640 C C . ALA A 1 88 ? 16.796 1.162 -21.051 1.00 97.25 88 ALA A C 1
ATOM 642 O O . ALA A 1 88 ? 15.621 0.842 -21.188 1.00 97.25 88 ALA A O 1
ATOM 643 N N . GLY A 1 89 ? 17.152 2.262 -20.382 1.00 95.94 89 GLY A N 1
ATOM 644 C CA . GLY A 1 89 ? 16.185 3.185 -19.791 1.00 95.94 89 GLY A CA 1
ATOM 645 C C . GLY A 1 89 ? 15.215 3.784 -20.815 1.00 95.94 89 GLY A C 1
ATOM 646 O O . GLY A 1 89 ? 14.001 3.734 -20.636 1.00 95.94 89 GLY A O 1
ATOM 647 N N . GLN A 1 90 ? 15.737 4.320 -21.921 1.00 97.12 90 GLN A N 1
ATOM 648 C CA . GLN A 1 90 ? 14.921 4.957 -22.964 1.00 97.12 90 GLN A CA 1
ATOM 649 C C . GLN A 1 90 ? 14.002 3.963 -23.690 1.00 97.12 90 GLN A C 1
ATOM 651 O O . GLN A 1 90 ? 12.822 4.241 -23.894 1.00 97.12 90 GLN A O 1
ATOM 656 N N . SER A 1 91 ? 14.543 2.814 -24.097 1.00 93.94 91 SER A N 1
ATOM 657 C CA . SER A 1 91 ? 13.792 1.790 -24.833 1.00 93.94 91 SER A CA 1
ATOM 658 C C . SER A 1 91 ? 12.802 1.044 -23.938 1.00 93.94 91 SER A C 1
ATOM 660 O O . SER A 1 91 ? 11.669 0.829 -24.358 1.00 93.94 91 SER A O 1
ATOM 662 N N . GLY A 1 92 ? 13.167 0.752 -22.685 1.00 86.44 92 GLY A N 1
ATOM 663 C CA . GLY A 1 92 ? 12.279 0.118 -21.710 1.00 86.44 92 GLY A CA 1
ATOM 664 C C . GLY A 1 92 ? 11.060 0.978 -21.383 1.00 86.44 92 GLY A C 1
ATOM 665 O O . GLY A 1 92 ? 9.944 0.467 -21.337 1.00 86.44 92 GLY A O 1
ATOM 666 N N . ALA A 1 93 ? 11.240 2.299 -21.257 1.00 83.31 93 ALA A N 1
ATOM 667 C CA . ALA A 1 93 ? 10.126 3.227 -21.064 1.00 83.31 93 ALA A CA 1
ATOM 668 C C . ALA A 1 93 ? 9.125 3.177 -22.233 1.00 83.31 93 ALA A C 1
ATOM 670 O O . ALA A 1 93 ? 7.915 3.174 -22.012 1.00 83.31 93 ALA A O 1
ATOM 671 N N . GLY A 1 94 ? 9.627 3.098 -23.470 1.00 80.19 94 GLY A N 1
ATOM 672 C CA . GLY A 1 94 ? 8.799 2.957 -24.668 1.00 80.19 94 GLY A CA 1
ATOM 673 C C . GLY A 1 94 ? 8.114 1.588 -24.784 1.00 80.19 94 GLY A C 1
ATOM 674 O O . GLY A 1 94 ? 6.932 1.506 -25.103 1.00 80.19 94 GLY A O 1
ATOM 675 N N . ALA A 1 95 ? 8.820 0.515 -24.425 1.00 77.50 95 ALA A N 1
ATOM 676 C CA . ALA A 1 95 ? 8.314 -0.859 -24.435 1.00 77.50 95 ALA A CA 1
ATOM 677 C C . ALA A 1 95 ? 7.370 -1.195 -23.257 1.00 77.50 95 ALA A C 1
ATOM 679 O O . ALA A 1 95 ? 7.076 -2.366 -23.022 1.00 77.50 95 ALA A O 1
ATOM 680 N N . ASN A 1 96 ? 6.904 -0.195 -22.499 1.00 78.00 96 ASN A N 1
ATOM 681 C CA . ASN A 1 96 ? 6.106 -0.348 -21.275 1.00 78.00 96 ASN A CA 1
ATOM 682 C C . ASN A 1 96 ? 6.779 -1.171 -20.150 1.00 78.00 96 ASN A C 1
ATOM 684 O O . ASN A 1 96 ? 6.105 -1.606 -19.222 1.00 78.00 96 ASN A O 1
ATOM 688 N N . GLN A 1 97 ? 8.106 -1.322 -20.166 1.00 78.56 97 GLN A N 1
ATOM 689 C CA . GLN A 1 97 ? 8.908 -1.972 -19.118 1.00 78.56 97 GLN A CA 1
ATOM 690 C C . GLN A 1 97 ? 9.405 -0.942 -18.092 1.00 78.56 97 GLN A C 1
ATOM 692 O O . GLN A 1 97 ? 10.606 -0.724 -17.914 1.00 78.56 97 GLN A O 1
ATOM 697 N N . ARG A 1 98 ? 8.472 -0.237 -17.446 1.00 80.81 98 ARG A N 1
ATOM 698 C CA . ARG A 1 98 ? 8.773 1.010 -16.719 1.00 80.81 98 ARG A CA 1
ATOM 699 C C . ARG A 1 98 ? 9.661 0.822 -15.489 1.00 80.81 98 ARG A C 1
ATOM 701 O O . ARG A 1 98 ? 10.661 1.523 -15.353 1.00 80.81 98 ARG A O 1
ATOM 708 N N . SER A 1 99 ? 9.375 -0.174 -14.651 1.00 76.00 99 SER A N 1
ATOM 709 C CA . SER A 1 99 ? 10.187 -0.457 -13.459 1.00 76.00 99 SER A CA 1
ATOM 710 C C . SER A 1 99 ? 11.622 -0.856 -13.819 1.00 76.00 99 SER A C 1
ATOM 712 O O . SER A 1 99 ? 12.569 -0.456 -13.143 1.00 76.00 99 SER A O 1
ATOM 714 N N . ALA A 1 100 ? 11.804 -1.612 -14.906 1.00 75.94 100 ALA A N 1
ATOM 715 C CA . ALA A 1 100 ? 13.130 -1.972 -15.402 1.00 75.94 100 ALA A CA 1
ATOM 716 C C . ALA A 1 100 ? 13.865 -0.743 -15.964 1.00 75.94 100 ALA A C 1
ATOM 718 O O . ALA A 1 100 ? 15.035 -0.516 -15.645 1.00 75.94 100 ALA A O 1
ATOM 719 N N . ALA A 1 101 ? 13.168 0.096 -16.736 1.00 84.62 101 ALA A N 1
ATOM 720 C CA . ALA A 1 101 ? 13.708 1.348 -1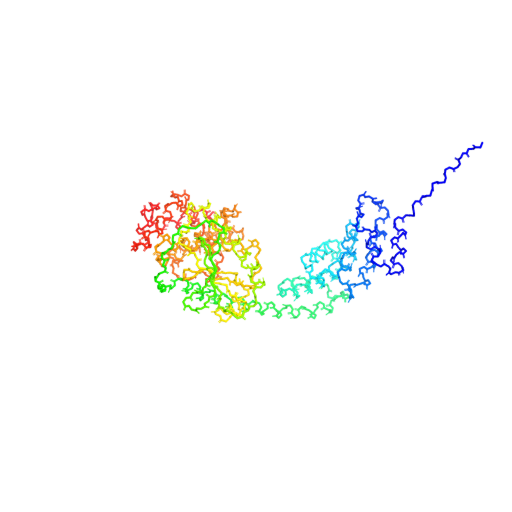7.255 1.00 84.62 101 ALA A CA 1
ATOM 721 C C . ALA A 1 101 ? 14.218 2.266 -16.133 1.00 84.62 101 ALA A C 1
ATOM 723 O O . ALA A 1 101 ? 15.344 2.764 -16.205 1.00 84.62 101 ALA A O 1
ATOM 724 N N . GLU A 1 102 ? 13.435 2.443 -15.068 1.00 84.62 102 GLU A N 1
ATOM 725 C CA . GLU A 1 102 ? 13.829 3.244 -13.909 1.00 84.62 102 GLU A CA 1
ATOM 726 C C . GLU A 1 102 ? 15.092 2.690 -13.233 1.00 84.62 102 GLU A C 1
ATOM 728 O O . GLU A 1 102 ? 16.027 3.445 -12.948 1.00 84.62 102 GLU A O 1
ATOM 733 N N . GLN A 1 103 ? 15.163 1.371 -13.021 1.00 89.69 103 GLN A N 1
ATOM 734 C CA . GLN A 1 103 ? 16.330 0.722 -12.417 1.00 89.69 103 GLN A CA 1
ATOM 735 C C . GLN A 1 103 ? 17.606 0.963 -13.231 1.00 89.69 103 GLN A C 1
ATOM 737 O O . GLN A 1 103 ? 18.639 1.327 -12.657 1.00 89.69 103 GLN A O 1
ATOM 742 N N . TYR A 1 104 ? 17.547 0.822 -14.558 1.00 96.44 104 TYR A N 1
ATOM 743 C CA . TYR A 1 104 ? 18.699 1.093 -15.422 1.00 96.44 104 TYR A CA 1
ATOM 744 C C . TYR A 1 104 ? 19.125 2.560 -15.377 1.00 96.44 104 TYR A C 1
ATOM 746 O O . TYR A 1 104 ? 20.322 2.844 -15.278 1.00 96.44 104 TYR A O 1
ATOM 754 N N . LEU A 1 105 ? 18.170 3.493 -15.379 1.00 97.06 105 LEU A N 1
ATOM 755 C CA . LEU A 1 105 ? 18.467 4.921 -15.302 1.00 97.06 105 LEU A CA 1
ATOM 756 C C . LEU A 1 105 ? 19.072 5.319 -13.948 1.00 97.06 105 LEU A C 1
ATOM 758 O O . LEU A 1 105 ? 20.046 6.072 -13.920 1.00 97.06 105 LEU A O 1
ATOM 762 N N . ARG A 1 106 ? 18.561 4.787 -12.830 1.00 95.06 106 ARG A N 1
ATOM 763 C CA . ARG A 1 106 ? 19.130 5.015 -11.488 1.00 95.06 106 ARG A CA 1
ATOM 764 C C . ARG A 1 106 ? 20.528 4.424 -11.360 1.00 95.06 106 ARG A C 1
ATOM 766 O O . ARG A 1 106 ? 21.429 5.086 -10.844 1.00 95.06 106 ARG A O 1
ATOM 773 N N . ARG A 1 107 ? 20.735 3.205 -11.866 1.00 96.69 107 ARG A N 1
ATOM 774 C CA . ARG A 1 107 ? 22.060 2.572 -11.909 1.00 96.69 107 ARG A CA 1
ATOM 775 C C . ARG A 1 107 ? 23.041 3.410 -12.726 1.00 96.69 107 ARG A C 1
ATOM 777 O O . ARG A 1 107 ? 24.166 3.624 -12.284 1.00 96.69 107 ARG A O 1
ATOM 784 N N . GLY A 1 108 ? 22.609 3.916 -13.879 1.00 96.81 108 GLY A N 1
ATOM 785 C CA . GLY A 1 108 ? 23.405 4.797 -14.728 1.00 96.81 108 GLY A CA 1
ATOM 786 C C . GLY A 1 108 ? 23.749 6.128 -14.061 1.00 96.81 108 GLY A C 1
ATOM 787 O O . GLY A 1 108 ? 24.915 6.512 -14.066 1.00 96.81 108 GLY A O 1
ATOM 788 N N . ALA A 1 109 ? 22.788 6.770 -13.392 1.00 95.38 109 ALA A N 1
ATOM 789 C CA . ALA A 1 109 ? 23.030 7.981 -12.603 1.00 95.38 109 ALA A CA 1
ATOM 790 C C . ALA A 1 109 ? 24.058 7.753 -11.480 1.00 95.38 109 ALA A C 1
ATOM 792 O O . ALA A 1 109 ? 24.898 8.612 -11.229 1.00 95.38 109 ALA A O 1
ATOM 793 N N . GLY A 1 110 ? 24.029 6.582 -10.834 1.00 95.31 110 GLY A N 1
ATOM 794 C CA . GLY A 1 110 ? 25.024 6.204 -9.827 1.00 95.31 110 GLY A CA 1
ATOM 795 C C . GLY A 1 110 ? 26.425 5.969 -10.405 1.00 95.31 110 GLY A C 1
ATOM 796 O O . GLY A 1 110 ? 27.415 6.317 -9.766 1.00 95.31 110 GLY A O 1
ATOM 797 N N . GLN A 1 111 ? 26.523 5.403 -11.613 1.00 95.19 111 GLN A N 1
ATOM 798 C CA . GLN A 1 111 ? 27.804 5.127 -12.280 1.00 95.19 111 GLN A CA 1
ATOM 799 C C . GLN A 1 111 ? 28.408 6.351 -12.980 1.00 95.19 111 GLN A C 1
ATOM 801 O O . GLN A 1 111 ? 29.629 6.471 -13.059 1.00 95.19 111 GLN A O 1
ATOM 806 N N . ALA A 1 112 ? 27.571 7.259 -13.482 1.00 95.00 112 ALA A N 1
ATOM 807 C CA . ALA A 1 112 ? 27.982 8.475 -14.175 1.00 95.00 112 ALA A CA 1
ATOM 808 C C . ALA A 1 112 ? 27.225 9.706 -13.632 1.00 95.00 112 ALA A C 1
ATOM 810 O O . ALA A 1 112 ? 26.374 10.261 -14.331 1.00 95.00 112 ALA A O 1
ATOM 811 N N . PRO A 1 113 ? 27.547 10.190 -12.414 1.00 93.12 113 PRO A N 1
ATOM 812 C CA . PRO A 1 113 ? 26.804 11.279 -11.766 1.00 93.12 113 PRO A CA 1
ATOM 813 C C . PRO A 1 113 ? 26.842 12.619 -12.515 1.00 93.12 113 PRO A C 1
ATOM 815 O O . PRO A 1 113 ? 25.979 13.469 -12.319 1.00 93.12 113 PRO A O 1
ATOM 818 N N . SER A 1 114 ? 27.850 12.830 -13.367 1.00 93.19 114 SER A N 1
ATOM 819 C CA . SER A 1 114 ? 27.978 14.028 -14.205 1.00 93.19 114 SER A CA 1
ATOM 820 C C . SER A 1 114 ? 27.177 13.951 -15.509 1.00 93.19 114 SER A C 1
ATOM 822 O O . SER A 1 114 ? 27.043 14.962 -16.205 1.00 93.19 114 SER A O 1
ATOM 824 N N . ASP A 1 115 ? 26.636 12.780 -15.857 1.00 96.25 115 ASP A N 1
ATOM 825 C CA . ASP A 1 115 ? 25.851 12.596 -17.070 1.00 96.25 115 ASP A CA 1
ATOM 826 C C . ASP A 1 115 ? 24.399 13.030 -16.850 1.00 96.25 115 ASP A C 1
ATOM 828 O O . ASP A 1 115 ? 23.533 12.283 -16.393 1.00 96.25 115 ASP A O 1
ATOM 832 N N . ALA A 1 116 ? 24.136 14.273 -17.243 1.00 97.25 116 ALA A N 1
ATOM 833 C CA . ALA A 1 116 ? 22.843 14.934 -17.137 1.00 97.25 116 ALA A CA 1
ATOM 834 C C . ALA A 1 116 ? 21.693 14.223 -17.882 1.00 97.25 116 ALA A C 1
ATOM 836 O O . ALA A 1 116 ? 20.527 14.566 -17.666 1.00 97.25 116 ALA A O 1
ATOM 837 N N . ARG A 1 117 ? 21.986 13.251 -18.760 1.00 97.75 117 ARG A N 1
ATOM 838 C CA . ARG A 1 117 ? 20.962 12.505 -19.505 1.00 97.75 117 ARG A CA 1
ATOM 839 C C . ARG A 1 117 ? 20.153 11.581 -18.596 1.00 97.75 117 ARG A C 1
ATOM 841 O O . ARG A 1 117 ? 18.950 11.466 -18.800 1.00 97.75 117 ARG A O 1
ATOM 848 N N . PHE A 1 118 ? 20.758 10.976 -17.572 1.00 98.06 118 PHE A N 1
ATOM 849 C CA . PHE A 1 118 ? 20.039 10.087 -16.649 1.00 98.06 118 PHE A CA 1
ATOM 850 C C . PHE A 1 118 ? 18.941 10.792 -15.840 1.00 98.06 118 PHE A C 1
ATOM 852 O O . PHE A 1 118 ? 17.791 10.358 -15.929 1.00 98.06 118 PHE A O 1
ATOM 859 N N . PRO A 1 119 ? 19.221 11.885 -15.098 1.00 97.31 119 PRO A N 1
ATOM 860 C CA . PRO A 1 119 ? 18.173 12.610 -14.378 1.00 97.31 119 PRO A CA 1
ATOM 861 C C . PRO A 1 119 ? 17.109 13.200 -15.316 1.00 97.31 119 PRO A C 1
ATOM 863 O O . PRO A 1 119 ? 15.931 13.248 -14.963 1.00 97.31 119 PRO A O 1
ATOM 866 N N . LEU A 1 120 ? 17.485 13.582 -16.543 1.00 98.12 120 LEU A N 1
ATOM 867 C CA . LEU A 1 120 ? 16.524 14.016 -17.556 1.00 98.12 120 LEU A CA 1
ATOM 868 C C . LEU A 1 120 ? 15.551 12.890 -17.951 1.00 98.12 120 LEU A C 1
ATOM 870 O O . LEU A 1 120 ? 14.343 13.125 -17.997 1.00 98.12 120 LEU A O 1
ATOM 874 N N . GLU A 1 121 ? 16.053 11.693 -18.263 1.00 97.81 121 GLU A N 1
ATOM 875 C CA . GLU A 1 121 ? 15.207 10.554 -18.646 1.00 97.81 121 GLU A CA 1
ATOM 876 C C . GLU A 1 121 ? 14.377 10.025 -17.466 1.00 97.81 121 GLU A C 1
ATOM 878 O O . GLU A 1 121 ? 13.204 9.717 -17.661 1.00 97.81 121 GLU A O 1
ATOM 883 N N . LEU A 1 122 ? 14.911 10.026 -16.236 1.00 94.00 122 LEU A N 1
ATOM 884 C CA . LEU A 1 122 ? 14.129 9.731 -15.022 1.00 94.00 122 LEU A CA 1
ATOM 885 C C . LEU A 1 122 ? 12.958 10.706 -14.864 1.00 94.00 122 LEU A C 1
ATOM 887 O O . LEU A 1 122 ? 11.835 10.295 -14.584 1.00 94.00 122 LEU A O 1
ATOM 891 N N . GLY A 1 123 ? 13.197 11.994 -15.112 1.00 94.19 123 GLY A N 1
ATOM 892 C CA . GLY A 1 123 ? 12.150 13.010 -15.092 1.00 94.19 123 GLY A CA 1
ATOM 893 C C . GLY A 1 123 ? 11.064 12.793 -16.146 1.00 94.19 123 GLY A C 1
ATOM 894 O O . GLY A 1 123 ? 9.881 12.990 -15.869 1.00 94.19 123 GLY A O 1
ATOM 895 N N . LYS A 1 124 ? 11.443 12.374 -17.360 1.00 96.00 124 LYS A N 1
ATOM 896 C CA . LYS A 1 124 ? 10.485 12.032 -18.426 1.00 96.00 124 LYS A CA 1
ATOM 897 C C . LYS A 1 124 ? 9.670 10.788 -18.082 1.00 96.00 124 LYS A C 1
ATOM 899 O O . LYS A 1 124 ? 8.466 10.795 -18.323 1.00 96.00 124 LYS A O 1
ATOM 904 N N . LEU A 1 125 ? 10.313 9.760 -17.528 1.00 86.75 125 LEU A N 1
ATOM 905 C CA . LEU A 1 125 ? 9.653 8.531 -17.095 1.00 86.75 125 LEU A CA 1
ATOM 906 C C . LEU A 1 125 ? 8.627 8.825 -15.994 1.00 86.75 125 LEU A C 1
ATOM 908 O O . LEU A 1 125 ? 7.460 8.487 -16.156 1.00 86.75 125 LEU A O 1
ATOM 912 N N . ALA A 1 126 ? 9.010 9.581 -14.965 1.00 78.12 126 ALA A N 1
ATOM 913 C CA . ALA A 1 126 ? 8.089 9.987 -13.905 1.00 78.12 126 ALA A CA 1
ATOM 914 C C . ALA A 1 126 ? 6.907 10.822 -14.443 1.00 78.12 126 ALA A C 1
ATOM 916 O O . ALA A 1 126 ? 5.761 10.616 -14.056 1.00 78.12 126 ALA A O 1
ATOM 917 N N . LEU A 1 127 ? 7.137 11.714 -15.417 1.00 83.81 127 LEU A N 1
ATOM 918 C CA . LEU A 1 127 ? 6.045 12.432 -16.093 1.00 83.81 127 LEU A CA 1
ATOM 919 C C . LEU A 1 127 ? 5.105 11.508 -16.883 1.00 83.81 127 LEU A C 1
ATOM 921 O O . LEU A 1 127 ? 3.917 11.816 -16.985 1.00 83.81 127 LEU A O 1
ATOM 925 N N . LEU A 1 128 ? 5.617 10.422 -17.468 1.00 81.56 128 LEU A N 1
ATOM 926 C CA . LEU A 1 128 ? 4.813 9.415 -18.169 1.00 81.56 128 LEU A CA 1
ATOM 927 C C . LEU A 1 128 ? 3.953 8.604 -17.189 1.00 81.56 128 LEU A C 1
ATOM 929 O O . LEU A 1 128 ? 2.826 8.237 -17.512 1.00 81.56 128 LEU A O 1
ATOM 933 N N . GLU A 1 129 ? 4.467 8.371 -15.985 1.00 74.88 129 GLU A N 1
ATOM 934 C CA . GLU A 1 129 ? 3.785 7.678 -14.885 1.00 74.88 129 GLU A CA 1
ATOM 935 C C . GLU A 1 129 ? 2.844 8.580 -14.089 1.00 74.88 129 GLU A C 1
ATOM 937 O O . GLU A 1 129 ? 2.230 8.146 -13.118 1.00 74.88 129 GLU A O 1
ATOM 942 N N . ASN A 1 130 ? 2.699 9.833 -14.521 1.00 74.50 130 ASN A N 1
ATOM 943 C CA . ASN A 1 130 ? 1.935 10.843 -13.815 1.00 74.50 130 ASN A CA 1
ATOM 944 C C . ASN A 1 130 ? 2.479 11.116 -12.396 1.00 74.50 130 ASN A C 1
ATOM 946 O O . ASN A 1 130 ? 1.735 11.604 -11.559 1.00 74.50 130 ASN A O 1
ATOM 950 N N . ASP A 1 131 ? 3.756 10.856 -12.107 1.00 75.81 131 ASP A N 1
ATOM 951 C CA . ASP A 1 131 ? 4.421 11.193 -10.844 1.00 75.81 131 ASP A CA 1
ATOM 952 C C . ASP A 1 131 ? 5.081 12.580 -10.926 1.00 75.81 131 ASP A C 1
ATOM 954 O O . ASP A 1 131 ? 6.239 12.748 -11.323 1.00 75.81 131 ASP A O 1
ATOM 958 N N . GLY A 1 132 ? 4.342 13.618 -10.530 1.00 79.94 132 GLY A N 1
ATOM 959 C CA . GLY A 1 132 ? 4.849 14.986 -10.506 1.00 79.94 132 GLY A CA 1
ATOM 960 C C . GLY A 1 132 ? 5.936 15.220 -9.456 1.00 79.94 132 GLY A C 1
ATOM 961 O O . GLY A 1 132 ? 6.781 16.097 -9.647 1.00 79.94 132 GLY A O 1
ATOM 962 N N . ALA A 1 133 ? 5.950 14.466 -8.354 1.00 78.62 133 ALA A N 1
ATOM 963 C CA . ALA A 1 133 ? 6.946 14.636 -7.299 1.00 78.62 133 ALA A CA 1
ATOM 964 C C . ALA A 1 133 ? 8.298 14.044 -7.715 1.00 78.62 133 ALA A C 1
ATOM 966 O O . ALA A 1 133 ? 9.308 14.756 -7.659 1.00 78.62 133 ALA A O 1
ATOM 967 N N . GLY A 1 134 ? 8.309 12.800 -8.197 1.00 73.62 134 GLY A N 1
ATOM 968 C CA . GLY A 1 134 ? 9.505 12.158 -8.740 1.00 73.62 134 GLY A CA 1
ATOM 969 C C . GLY A 1 134 ? 10.041 12.886 -9.967 1.00 73.62 134 GLY A C 1
ATOM 970 O O . GLY A 1 134 ? 11.251 13.098 -10.070 1.00 73.62 134 GLY A O 1
ATOM 971 N N . ALA A 1 135 ? 9.159 13.390 -10.838 1.00 88.00 135 ALA A N 1
ATOM 972 C CA . ALA A 1 135 ? 9.570 14.187 -11.990 1.00 88.00 135 ALA A CA 1
ATOM 973 C C . ALA A 1 135 ? 10.314 15.466 -11.583 1.00 88.00 135 ALA A C 1
ATOM 975 O O . ALA A 1 135 ? 11.358 15.769 -12.158 1.00 88.00 135 ALA A O 1
ATOM 976 N N . VAL A 1 136 ? 9.822 16.208 -10.583 1.00 91.56 136 VAL A N 1
ATOM 977 C CA . VAL A 1 136 ? 10.534 17.390 -10.066 1.00 91.56 136 VAL A CA 1
ATOM 978 C C . VAL A 1 136 ? 11.888 16.990 -9.479 1.00 91.56 136 VAL A C 1
ATOM 980 O O . VAL A 1 136 ? 12.904 17.559 -9.874 1.00 91.56 136 VAL A O 1
ATOM 983 N N . ALA A 1 137 ? 11.912 15.983 -8.603 1.00 90.19 137 ALA A N 1
ATOM 984 C CA . ALA A 1 137 ? 13.129 15.552 -7.918 1.00 90.19 137 ALA A CA 1
ATOM 985 C C . ALA A 1 137 ? 14.230 15.081 -8.884 1.00 90.19 137 ALA A C 1
ATOM 987 O O . ALA A 1 137 ? 15.412 15.323 -8.641 1.00 90.19 137 ALA A O 1
ATOM 988 N N . ALA A 1 138 ? 13.858 14.418 -9.981 1.00 91.00 138 ALA A N 1
ATOM 989 C CA . ALA A 1 138 ? 14.798 13.994 -11.012 1.00 91.00 138 ALA A CA 1
ATOM 990 C C . ALA A 1 138 ? 15.266 15.171 -11.886 1.00 91.00 138 ALA A C 1
ATOM 992 O O . ALA A 1 138 ? 16.462 15.333 -12.114 1.00 91.00 138 ALA A O 1
ATOM 993 N N . LEU A 1 139 ? 14.351 16.032 -12.344 1.00 96.25 139 LEU A N 1
ATOM 994 C CA . LEU A 1 139 ? 14.686 17.142 -13.247 1.00 96.25 139 LEU A CA 1
ATOM 995 C C . LEU A 1 139 ? 15.522 18.239 -12.575 1.00 96.25 139 LEU A C 1
ATOM 997 O O . LEU A 1 139 ? 16.328 18.877 -13.252 1.00 96.25 139 LEU A O 1
ATOM 1001 N N . GLU A 1 140 ? 15.378 18.445 -11.264 1.00 96.06 140 GLU A N 1
ATOM 1002 C CA . GLU A 1 140 ? 16.208 19.381 -10.486 1.00 96.06 140 GLU A CA 1
ATOM 1003 C C . GLU A 1 140 ? 17.680 18.950 -10.400 1.00 96.06 140 GLU A C 1
ATOM 1005 O O . GLU A 1 140 ? 18.556 19.792 -10.209 1.00 96.06 140 GLU A O 1
ATOM 1010 N N . GLN A 1 141 ? 17.976 17.663 -10.610 1.00 94.56 141 GLN A N 1
ATOM 1011 C CA . GLN A 1 141 ? 19.350 17.150 -10.642 1.00 94.56 141 GLN A CA 1
ATOM 1012 C C . GLN A 1 141 ? 20.059 17.424 -11.978 1.00 94.56 141 GLN A C 1
ATOM 1014 O O . GLN A 1 141 ? 21.262 17.195 -12.088 1.00 94.56 141 GLN A O 1
ATOM 1019 N N . VAL A 1 142 ? 19.355 17.922 -13.005 1.00 96.00 142 VAL A N 1
ATOM 1020 C CA . VAL A 1 142 ? 19.951 18.250 -14.309 1.00 96.00 142 VAL A CA 1
ATOM 1021 C C . VAL A 1 142 ? 20.676 19.604 -14.230 1.00 96.00 142 VAL A C 1
ATOM 1023 O O . VAL A 1 142 ? 20.022 20.636 -14.057 1.00 96.00 142 VAL A O 1
ATOM 1026 N N . PRO A 1 143 ? 22.007 19.676 -14.445 1.00 93.25 143 PRO A N 1
ATOM 1027 C CA . PRO A 1 143 ? 22.729 20.945 -14.405 1.00 93.25 143 PRO A CA 1
ATOM 1028 C C . PRO A 1 143 ? 22.252 21.904 -15.503 1.00 93.25 143 PRO A C 1
ATOM 1030 O O . PRO A 1 143 ? 22.207 21.540 -16.683 1.00 93.25 143 PRO A O 1
ATOM 1033 N N . ALA A 1 144 ? 21.964 23.157 -15.140 1.00 89.62 144 ALA A N 1
ATOM 1034 C CA . ALA A 1 144 ? 21.420 24.163 -16.061 1.00 89.62 144 ALA A CA 1
ATOM 1035 C C . ALA A 1 144 ? 22.324 24.452 -17.277 1.00 89.62 144 ALA A C 1
ATOM 1037 O O . ALA A 1 144 ? 21.819 24.767 -18.353 1.00 89.62 144 ALA A O 1
ATOM 1038 N N . GLY A 1 145 ? 23.647 24.322 -17.115 1.00 90.69 145 GLY A N 1
ATOM 1039 C CA . GLY A 1 145 ? 24.638 24.503 -18.183 1.00 90.69 145 GLY A CA 1
ATOM 1040 C C . GLY A 1 145 ? 24.861 23.278 -19.080 1.00 90.69 145 GLY A C 1
ATOM 1041 O O . GLY A 1 145 ? 25.641 23.358 -20.024 1.00 90.69 145 GLY A O 1
ATOM 1042 N N . SER A 1 146 ? 24.211 22.143 -18.801 1.00 93.56 146 SER A N 1
ATOM 1043 C CA . SER A 1 146 ? 24.345 20.931 -19.618 1.00 93.56 146 SER A CA 1
ATOM 1044 C C . SER A 1 146 ? 23.573 21.038 -20.939 1.00 93.56 146 SER A C 1
ATOM 1046 O O . SER A 1 146 ? 22.630 21.822 -21.071 1.00 93.56 146 SER A O 1
ATOM 1048 N N . SER A 1 147 ? 23.900 20.172 -21.903 1.00 91.88 147 SER A N 1
ATOM 1049 C CA . SER A 1 147 ? 23.127 20.020 -23.148 1.00 91.88 147 SER A CA 1
ATOM 1050 C C . SER A 1 147 ? 21.647 19.683 -22.900 1.00 91.88 147 SER A C 1
ATOM 1052 O O . SER A 1 147 ? 20.792 20.018 -23.716 1.00 91.88 147 SER A O 1
ATOM 1054 N N . SER A 1 148 ? 21.338 19.079 -21.747 1.00 94.06 148 SER A N 1
ATOM 1055 C CA . SER A 1 148 ? 19.989 18.692 -21.315 1.00 94.06 148 SER A CA 1
ATOM 1056 C C . SER A 1 148 ? 19.247 19.788 -20.534 1.00 94.06 148 SER A C 1
ATOM 1058 O O . SER A 1 148 ? 18.030 19.698 -20.359 1.00 94.06 148 SER A O 1
ATOM 1060 N N . GLY A 1 149 ? 19.931 20.852 -20.095 1.00 93.38 149 GLY A N 1
ATOM 1061 C CA . GLY A 1 149 ? 19.386 21.846 -19.161 1.00 93.38 149 GLY A CA 1
ATOM 1062 C C . GLY A 1 149 ? 18.163 22.603 -19.688 1.00 93.38 149 GLY A C 1
ATOM 1063 O O . GLY A 1 149 ? 17.189 22.805 -18.961 1.00 93.38 149 GLY A O 1
ATOM 1064 N N . LYS A 1 150 ? 18.153 22.967 -20.980 1.00 94.50 150 LYS A N 1
ATOM 1065 C CA . LYS A 1 150 ? 16.994 23.634 -21.607 1.00 94.50 150 LYS A CA 1
ATOM 1066 C C . LYS A 1 150 ? 15.755 22.735 -21.618 1.00 94.50 150 LYS A C 1
ATOM 1068 O O . LYS A 1 150 ? 14.661 23.204 -21.311 1.00 94.50 150 LYS A O 1
ATOM 1073 N N . GLN A 1 151 ? 15.931 21.455 -21.951 1.00 96.00 151 GLN A N 1
ATOM 1074 C CA . GLN A 1 151 ? 14.834 20.490 -21.986 1.00 96.00 151 GLN A CA 1
ATOM 1075 C C . GLN A 1 151 ? 14.312 20.199 -20.576 1.00 96.00 151 GLN A C 1
ATOM 1077 O O . GLN A 1 151 ? 13.101 20.219 -20.361 1.00 96.00 151 GLN A O 1
ATOM 1082 N N . ALA A 1 152 ? 15.210 20.003 -19.607 1.00 96.25 152 ALA A N 1
ATOM 1083 C CA . ALA A 1 152 ? 14.833 19.765 -18.219 1.00 96.25 152 ALA A CA 1
ATOM 1084 C C . ALA A 1 152 ? 14.028 20.931 -17.635 1.00 96.25 152 ALA A C 1
ATOM 1086 O O . ALA A 1 152 ? 12.983 20.706 -17.032 1.00 96.25 152 ALA A O 1
ATOM 1087 N N . LYS A 1 153 ? 14.432 22.181 -17.902 1.00 95.56 153 LYS A N 1
ATOM 1088 C CA . LYS A 1 153 ? 13.691 23.373 -17.459 1.00 95.56 153 LYS A CA 1
ATOM 1089 C C . LYS A 1 153 ? 12.260 23.417 -18.006 1.00 95.56 153 LYS A C 1
ATOM 1091 O O . LYS A 1 153 ? 11.340 23.778 -17.274 1.00 95.56 153 LYS A O 1
ATOM 1096 N N . ALA A 1 154 ? 12.061 23.048 -19.273 1.00 94.06 154 ALA A N 1
ATOM 1097 C CA . ALA A 1 154 ? 10.728 22.998 -19.874 1.00 94.06 154 ALA A CA 1
ATOM 1098 C C . ALA A 1 154 ? 9.850 21.912 -19.227 1.00 94.06 154 ALA A C 1
ATOM 1100 O O . ALA A 1 154 ? 8.688 22.159 -18.905 1.00 94.06 154 ALA A O 1
ATOM 1101 N N . LEU A 1 155 ? 10.418 20.727 -18.985 1.00 96.19 155 LEU A N 1
ATOM 1102 C CA . LEU A 1 155 ? 9.717 19.622 -18.328 1.00 96.19 155 LEU A CA 1
ATOM 1103 C C . LEU A 1 155 ? 9.431 19.908 -16.848 1.00 96.19 155 LEU A C 1
ATOM 1105 O O . LEU A 1 155 ? 8.385 19.504 -16.347 1.00 96.19 155 LEU A O 1
ATOM 1109 N N . LEU A 1 156 ? 10.301 20.656 -16.167 1.00 95.00 156 LEU A N 1
ATOM 1110 C CA . LEU A 1 156 ? 10.145 20.991 -14.754 1.00 95.00 156 LEU A CA 1
ATOM 1111 C C . LEU A 1 156 ? 8.884 21.829 -14.513 1.00 95.00 156 LEU A C 1
ATOM 1113 O O . LEU A 1 156 ? 8.160 21.586 -13.552 1.00 95.00 156 LEU A O 1
ATOM 1117 N N . ALA A 1 157 ? 8.557 22.760 -15.415 1.00 92.00 157 ALA A N 1
ATOM 1118 C CA . ALA A 1 157 ? 7.307 23.517 -15.334 1.00 92.00 157 ALA A CA 1
ATOM 1119 C C . ALA A 1 157 ? 6.072 22.596 -15.406 1.00 92.00 157 ALA A C 1
ATOM 1121 O O . ALA A 1 157 ? 5.137 22.753 -14.618 1.00 92.00 157 ALA A O 1
ATOM 1122 N N . LYS A 1 158 ? 6.097 21.596 -16.301 1.00 90.25 158 LYS A N 1
ATOM 1123 C CA . LYS A 1 158 ? 5.043 20.576 -16.413 1.00 90.25 158 LYS A CA 1
ATOM 1124 C C . LYS A 1 158 ? 4.963 19.714 -15.148 1.00 90.25 158 LYS A C 1
ATOM 1126 O O . LYS A 1 158 ? 3.868 19.503 -14.639 1.00 90.25 158 LYS A O 1
ATOM 1131 N N . ALA A 1 159 ? 6.103 19.277 -14.615 1.00 91.06 159 ALA A N 1
ATOM 1132 C CA . ALA A 1 159 ? 6.179 18.475 -13.394 1.00 91.06 159 ALA A CA 1
ATOM 1133 C C . ALA A 1 159 ? 5.648 19.231 -12.165 1.00 91.06 159 ALA A C 1
ATOM 1135 O O . ALA A 1 159 ? 4.881 18.681 -11.380 1.00 91.06 159 ALA A O 1
ATOM 1136 N N . VAL A 1 160 ? 5.974 20.521 -12.027 1.00 90.81 160 VAL A N 1
ATOM 1137 C CA . VAL A 1 160 ? 5.459 21.374 -10.944 1.00 90.81 160 VAL A CA 1
ATOM 1138 C C . VAL A 1 160 ? 3.947 21.570 -11.055 1.00 90.81 160 VAL A C 1
ATOM 1140 O O . VAL A 1 160 ? 3.255 21.505 -10.037 1.00 90.81 160 VAL A O 1
ATOM 1143 N N . ALA A 1 161 ? 3.425 21.806 -12.261 1.00 84.88 161 ALA A N 1
ATOM 1144 C CA . ALA A 1 161 ? 1.984 21.916 -12.484 1.00 84.88 161 ALA A CA 1
ATOM 1145 C C . ALA A 1 161 ? 1.267 20.601 -12.148 1.00 84.88 161 ALA A C 1
ATOM 1147 O O . ALA A 1 161 ? 0.276 20.622 -11.419 1.00 84.88 161 ALA A O 1
ATOM 1148 N N . LEU A 1 162 ? 1.821 19.470 -12.596 1.00 76.94 162 LEU A N 1
ATOM 1149 C CA . LEU A 1 162 ? 1.310 18.141 -12.283 1.00 76.94 162 LEU A CA 1
ATOM 1150 C C . LEU A 1 162 ? 1.301 17.885 -10.771 1.00 76.94 162 LEU A C 1
ATOM 1152 O O . LEU A 1 162 ? 0.255 17.579 -10.218 1.00 76.94 162 LEU A O 1
ATOM 1156 N N . ARG A 1 163 ? 2.417 18.124 -10.074 1.00 82.06 163 ARG A N 1
ATOM 1157 C CA . ARG A 1 163 ? 2.528 17.957 -8.615 1.00 82.06 163 ARG A CA 1
ATOM 1158 C C . ARG A 1 163 ? 1.510 18.800 -7.844 1.00 82.06 163 ARG A C 1
ATOM 1160 O O . ARG A 1 163 ? 0.961 18.348 -6.841 1.00 82.06 163 ARG A O 1
ATOM 1167 N N . ARG A 1 164 ? 1.268 20.040 -8.287 1.00 77.12 164 ARG A N 1
ATOM 1168 C CA . ARG A 1 164 ? 0.244 20.922 -7.699 1.00 77.12 164 ARG A CA 1
ATOM 1169 C C . ARG A 1 164 ? -1.160 20.373 -7.928 1.00 77.12 164 ARG A C 1
ATOM 1171 O O . ARG A 1 164 ? -1.939 20.358 -6.981 1.00 77.12 164 ARG A O 1
ATOM 1178 N N . GLY A 1 165 ? -1.442 19.894 -9.141 1.00 67.50 165 GLY A N 1
ATOM 1179 C CA . GLY A 1 165 ? -2.669 19.168 -9.467 1.00 67.50 165 GLY A CA 1
ATOM 1180 C C . GLY A 1 165 ? -2.861 17.978 -8.535 1.00 67.50 165 GLY A C 1
ATOM 1181 O O . GLY A 1 165 ? -3.818 17.966 -7.780 1.00 67.50 165 GLY A O 1
ATOM 1182 N N . GLN A 1 166 ? -1.879 17.081 -8.459 1.00 64.56 166 GLN A N 1
ATOM 1183 C CA . GLN A 1 166 ? -1.904 15.902 -7.589 1.00 64.56 166 GLN A CA 1
ATOM 1184 C C . GLN A 1 166 ? -2.073 16.236 -6.107 1.00 64.56 166 GLN A C 1
ATOM 1186 O O . GLN A 1 166 ? -2.708 15.490 -5.375 1.00 64.56 166 GLN A O 1
ATOM 1191 N N . SER A 1 167 ? -1.514 17.353 -5.640 1.00 57.47 167 SER A N 1
ATOM 1192 C CA . SER A 1 167 ? -1.693 17.796 -4.254 1.00 57.47 167 SER A CA 1
ATOM 1193 C C . SER A 1 167 ? -3.125 18.283 -4.005 1.00 57.47 167 SER A C 1
ATOM 1195 O O . SER A 1 167 ? -3.734 17.893 -3.015 1.00 57.47 167 SER A O 1
ATOM 1197 N N . ALA A 1 168 ? -3.698 19.072 -4.920 1.00 55.78 168 ALA A N 1
ATOM 1198 C CA . ALA A 1 168 ? -5.102 19.484 -4.847 1.00 55.78 168 ALA A CA 1
ATOM 1199 C C . ALA A 1 168 ? -6.063 18.288 -4.996 1.00 55.78 168 ALA A C 1
ATOM 1201 O O . ALA A 1 168 ? -7.072 18.197 -4.298 1.00 55.78 168 ALA A O 1
ATOM 1202 N N . GLU A 1 169 ? -5.720 17.342 -5.866 1.00 47.44 169 GLU A N 1
ATOM 1203 C CA . GLU A 1 169 ? -6.417 16.073 -6.065 1.00 47.44 169 GLU A CA 1
ATOM 1204 C C . GLU A 1 169 ? -6.343 15.187 -4.825 1.00 47.44 169 GLU A C 1
ATOM 1206 O O . GLU A 1 169 ? -7.358 14.623 -4.438 1.00 47.44 169 GLU A O 1
ATOM 1211 N N . ARG A 1 170 ? -5.192 15.115 -4.150 1.00 54.94 170 ARG A N 1
ATOM 1212 C CA . ARG A 1 170 ? -5.017 14.369 -2.898 1.00 54.94 170 ARG A CA 1
ATOM 1213 C C . ARG A 1 170 ? -5.851 14.956 -1.765 1.00 54.94 170 ARG A C 1
ATOM 1215 O O . ARG A 1 170 ? -6.442 14.197 -1.005 1.00 54.94 170 ARG A O 1
ATOM 1222 N N . GLU A 1 171 ? -5.951 16.279 -1.672 1.00 54.84 171 GLU A N 1
ATOM 1223 C CA . GLU A 1 171 ? -6.847 16.935 -0.712 1.00 54.84 171 GLU A CA 1
ATOM 1224 C C . GLU A 1 171 ? -8.326 16.667 -1.040 1.00 54.84 171 GLU A C 1
ATOM 1226 O O . GLU A 1 171 ? -9.117 16.341 -0.153 1.00 54.84 171 GLU A O 1
ATOM 1231 N N . ALA A 1 172 ? -8.706 16.698 -2.322 1.00 53.81 172 ALA A N 1
ATOM 1232 C CA . ALA A 1 172 ? -10.053 16.322 -2.754 1.00 53.81 172 ALA A CA 1
ATOM 1233 C C . ALA A 1 172 ? -10.354 14.829 -2.509 1.00 53.81 172 ALA A C 1
ATOM 1235 O O . ALA A 1 172 ? -11.449 14.487 -2.062 1.00 53.81 172 ALA A O 1
ATOM 1236 N N . ALA A 1 173 ? -9.380 13.947 -2.745 1.00 48.62 173 ALA A N 1
ATOM 1237 C CA . ALA A 1 173 ? -9.453 12.518 -2.460 1.00 48.62 173 ALA A CA 1
ATOM 1238 C C . ALA A 1 173 ? -9.617 12.278 -0.961 1.00 48.62 173 ALA A C 1
ATOM 1240 O O . ALA A 1 173 ? -10.472 11.499 -0.559 1.00 48.62 173 ALA A O 1
ATOM 1241 N N . LYS A 1 174 ? -8.867 13.000 -0.123 1.00 56.47 174 LYS A N 1
ATOM 1242 C CA . LYS A 1 174 ? -8.994 12.949 1.335 1.00 56.47 174 LYS A CA 1
ATOM 1243 C C . LYS A 1 174 ? -10.390 13.380 1.782 1.00 56.47 174 LYS A C 1
ATOM 1245 O O . LYS A 1 174 ? -11.003 12.697 2.601 1.00 56.47 174 LYS A O 1
ATOM 1250 N N . ALA A 1 175 ? -10.938 14.452 1.208 1.00 58.25 175 ALA A N 1
ATOM 1251 C CA . ALA A 1 175 ? -12.302 14.896 1.497 1.00 58.25 175 ALA A CA 1
ATOM 1252 C C . ALA A 1 175 ? -13.363 13.859 1.072 1.00 58.25 175 ALA A C 1
ATOM 1254 O O . ALA A 1 175 ? -14.304 13.595 1.822 1.00 58.25 175 ALA A O 1
ATOM 1255 N N . GLN A 1 176 ? -13.198 13.230 -0.095 1.00 58.47 176 GLN A N 1
ATOM 1256 C CA . GLN A 1 176 ? -14.097 12.176 -0.585 1.00 58.47 176 GLN A CA 1
ATOM 1257 C C . GLN A 1 176 ? -13.986 10.895 0.244 1.00 58.47 176 GLN A C 1
ATOM 1259 O O . GLN A 1 176 ? -15.007 10.337 0.635 1.00 58.47 176 GLN A O 1
ATOM 1264 N N . ALA A 1 177 ? -12.774 10.473 0.591 1.00 54.91 177 ALA A N 1
ATOM 1265 C CA . ALA A 1 177 ? -12.538 9.322 1.449 1.00 54.91 177 ALA A CA 1
ATOM 1266 C C . ALA A 1 177 ? -13.120 9.549 2.853 1.00 54.91 177 ALA A C 1
ATOM 1268 O O . ALA A 1 177 ? -13.774 8.669 3.399 1.00 54.91 177 ALA A O 1
ATOM 1269 N N . THR A 1 178 ? -13.028 10.775 3.377 1.00 60.91 178 THR A N 1
ATOM 1270 C CA . THR A 1 178 ? -13.697 11.178 4.629 1.00 60.91 178 THR A CA 1
ATOM 1271 C C . THR A 1 178 ? -15.214 11.051 4.527 1.00 60.91 178 THR A C 1
ATOM 1273 O O . THR A 1 178 ? -15.875 10.634 5.478 1.00 60.91 178 THR A O 1
ATOM 1276 N N . ALA A 1 179 ? -15.793 11.403 3.377 1.00 62.59 179 ALA A N 1
ATOM 1277 C CA . ALA A 1 179 ? -17.221 11.236 3.134 1.00 62.59 179 ALA A CA 1
ATOM 1278 C C . ALA A 1 179 ? -17.623 9.756 2.995 1.00 62.59 179 ALA A C 1
ATOM 1280 O O . ALA A 1 179 ? -18.710 9.387 3.440 1.00 62.59 179 ALA A O 1
ATOM 1281 N N . LEU A 1 180 ? -16.765 8.914 2.411 1.00 59.09 180 LEU A N 1
ATOM 1282 C CA . LEU A 1 180 ? -16.978 7.467 2.314 1.00 59.09 180 LEU A CA 1
ATOM 1283 C C . LEU A 1 180 ? -16.912 6.800 3.686 1.00 59.09 180 LEU A C 1
ATOM 1285 O O . LEU A 1 180 ? -17.850 6.096 4.041 1.00 59.09 180 LEU A O 1
ATOM 1289 N N . GLU A 1 181 ? -15.897 7.099 4.491 1.00 63.72 181 GLU A N 1
ATOM 1290 C CA . GLU A 1 181 ? -15.758 6.555 5.847 1.00 63.72 181 GLU A CA 1
ATOM 1291 C C . GLU A 1 181 ? -16.937 6.986 6.745 1.00 63.72 181 GLU A C 1
ATOM 1293 O O . GLU A 1 181 ? -17.516 6.182 7.471 1.00 63.72 181 GLU A O 1
ATOM 1298 N N . ARG A 1 182 ? -17.442 8.221 6.601 1.00 65.19 182 ARG A N 1
ATOM 1299 C CA . ARG A 1 182 ? -18.700 8.632 7.265 1.00 65.19 182 ARG A CA 1
ATOM 1300 C C . ARG A 1 182 ? -19.912 7.809 6.833 1.00 65.19 182 ARG A C 1
ATOM 1302 O O . ARG A 1 182 ? -20.794 7.563 7.650 1.00 65.19 182 ARG A O 1
ATOM 1309 N N . ARG A 1 183 ? -19.994 7.418 5.557 1.00 64.00 183 ARG A N 1
ATOM 1310 C CA . ARG A 1 183 ? -21.073 6.549 5.055 1.00 64.00 183 ARG A CA 1
ATOM 1311 C C . ARG A 1 183 ? -20.922 5.116 5.553 1.00 64.00 183 ARG A C 1
ATOM 1313 O O . ARG A 1 183 ? -21.939 4.480 5.807 1.00 64.00 183 ARG A O 1
ATOM 1320 N N . GLN A 1 184 ? -19.692 4.630 5.708 1.00 60.81 184 GLN A N 1
ATOM 1321 C CA . GLN A 1 184 ? -19.400 3.334 6.325 1.00 60.81 184 GLN A CA 1
ATOM 1322 C C . GLN A 1 184 ? -19.880 3.301 7.777 1.00 60.81 184 GLN A C 1
ATOM 1324 O O . GLN A 1 184 ? -20.550 2.358 8.180 1.00 60.81 184 GLN A O 1
ATOM 1329 N N . GLN A 1 185 ? -19.623 4.376 8.522 1.00 58.19 185 GLN A N 1
ATOM 1330 C CA . GLN A 1 185 ? -19.989 4.510 9.936 1.00 58.19 185 GLN A CA 1
ATOM 1331 C C . GLN A 1 185 ? -21.484 4.807 10.173 1.00 58.19 185 GLN A C 1
ATOM 1333 O O . GLN A 1 185 ? -21.956 4.706 11.299 1.00 58.19 185 GLN A O 1
ATOM 1338 N N . GLY A 1 186 ? -22.239 5.191 9.137 1.00 49.44 186 GLY A N 1
ATOM 1339 C CA . GLY A 1 186 ? -23.648 5.600 9.230 1.00 49.44 186 GLY A CA 1
ATOM 1340 C C . GLY A 1 186 ? -24.667 4.581 8.702 1.00 49.44 186 GLY A C 1
ATOM 1341 O O . GLY A 1 186 ? -25.735 4.992 8.252 1.00 49.44 186 GLY A O 1
ATOM 1342 N N . GLY A 1 187 ? -24.342 3.285 8.671 1.00 43.94 187 GLY A N 1
ATOM 1343 C CA . GLY A 1 187 ? -25.146 2.250 8.011 1.00 43.94 187 GLY A CA 1
ATOM 1344 C C . GLY A 1 187 ? -26.594 2.130 8.513 1.00 43.94 187 GLY A C 1
ATOM 1345 O O . GLY A 1 187 ? -26.845 1.679 9.624 1.00 43.94 187 GLY A O 1
ATOM 1346 N N . GLY A 1 188 ? -27.558 2.481 7.655 1.00 38.97 188 GLY A N 1
ATOM 1347 C CA . GLY A 1 188 ? -28.941 2.007 7.746 1.00 38.97 188 GLY A CA 1
ATOM 1348 C C . GLY A 1 188 ? -29.059 0.558 7.257 1.00 38.97 188 GLY A C 1
ATOM 1349 O O . GLY A 1 188 ? -28.329 0.143 6.356 1.00 38.97 188 GLY A O 1
ATOM 1350 N N . ALA A 1 189 ? -29.980 -0.189 7.870 1.00 30.12 189 ALA A N 1
ATOM 1351 C CA . ALA A 1 189 ? -30.174 -1.630 7.702 1.00 30.12 189 ALA A CA 1
ATOM 1352 C C . ALA A 1 189 ? -30.403 -2.077 6.237 1.00 30.12 189 ALA A C 1
ATOM 1354 O O . ALA A 1 189 ? -31.219 -1.462 5.542 1.00 30.12 189 ALA A O 1
ATOM 1355 N N . PRO A 1 190 ? -29.775 -3.176 5.773 1.00 34.16 190 PRO A N 1
ATOM 1356 C CA . PRO A 1 190 ? -30.159 -3.858 4.542 1.00 34.16 190 PRO A CA 1
ATOM 1357 C C . PRO A 1 190 ? -31.279 -4.894 4.784 1.00 34.16 190 PRO A C 1
ATOM 1359 O O . PRO A 1 190 ? -31.480 -5.343 5.915 1.00 34.16 190 PRO A O 1
ATOM 1362 N N . PRO A 1 191 ? -32.023 -5.284 3.731 1.00 29.16 191 PRO A N 1
ATOM 1363 C CA . PRO A 1 191 ? -33.148 -6.205 3.840 1.00 29.16 191 PRO A CA 1
ATOM 1364 C C . PRO A 1 191 ? -32.688 -7.647 4.103 1.00 29.16 191 PRO A C 1
ATOM 1366 O O . PRO A 1 191 ? -31.622 -8.079 3.666 1.00 29.16 191 PRO A O 1
ATOM 1369 N N . ALA A 1 192 ? -33.531 -8.386 4.824 1.00 32.91 192 ALA A N 1
ATOM 1370 C CA . ALA A 1 192 ? -33.353 -9.793 5.154 1.00 32.91 192 ALA A CA 1
ATOM 1371 C C . ALA A 1 192 ? -33.691 -10.719 3.968 1.00 32.91 192 ALA A C 1
ATOM 1373 O O . ALA A 1 192 ? -34.679 -10.495 3.272 1.00 32.91 192 ALA A O 1
ATOM 1374 N N . GLY A 1 193 ? -32.927 -11.808 3.815 1.00 28.45 193 GLY A N 1
ATOM 1375 C CA . GLY A 1 193 ? -33.240 -12.950 2.938 1.00 28.45 193 GLY A CA 1
ATOM 1376 C C . GLY A 1 193 ? -32.009 -13.450 2.165 1.00 28.45 193 GLY A C 1
ATOM 1377 O O . GLY A 1 193 ? -31.280 -12.654 1.596 1.00 28.45 193 GLY A O 1
ATOM 1378 N N . GLY A 1 194 ? -31.665 -14.736 2.100 1.00 26.62 194 GLY A N 1
ATOM 1379 C CA . GLY A 1 194 ? -32.354 -15.941 2.534 1.00 26.62 194 GLY A CA 1
ATOM 1380 C C . GLY A 1 194 ? -31.368 -17.089 2.777 1.00 26.62 194 GLY A C 1
ATOM 1381 O O . GLY A 1 194 ? -30.202 -17.049 2.392 1.00 26.62 194 GLY A O 1
ATOM 1382 N N . THR A 1 195 ? -31.873 -18.098 3.472 1.00 34.47 195 THR A N 1
ATOM 1383 C CA . THR A 1 195 ? -31.206 -19.340 3.863 1.00 34.47 195 THR A CA 1
ATOM 1384 C C . THR A 1 195 ? -31.033 -20.290 2.676 1.00 34.47 195 THR A C 1
ATOM 1386 O O . THR A 1 195 ? -32.009 -20.567 1.980 1.00 34.47 195 THR A O 1
ATOM 1389 N N . GLY A 1 196 ? -29.837 -20.857 2.497 1.00 26.22 196 GLY A N 1
ATOM 1390 C CA . GLY A 1 196 ? -29.561 -21.918 1.525 1.00 26.22 196 GLY A CA 1
ATOM 1391 C C . GLY A 1 196 ? -28.397 -22.796 1.983 1.00 26.22 196 GLY A C 1
ATOM 1392 O O . GLY A 1 196 ? -27.351 -22.291 2.369 1.00 26.22 196 GLY A O 1
ATOM 1393 N N . ALA A 1 197 ? -28.636 -24.104 2.014 1.00 29.97 197 ALA A N 1
ATOM 1394 C CA . ALA A 1 197 ? -27.830 -25.126 2.664 1.00 29.97 197 ALA A CA 1
ATOM 1395 C C . ALA A 1 197 ? -26.567 -25.542 1.883 1.00 29.97 197 ALA A C 1
ATOM 1397 O O . ALA A 1 197 ? -26.551 -25.530 0.660 1.00 29.97 197 ALA A O 1
ATOM 1398 N N . GLY A 1 198 ? -25.559 -25.973 2.653 1.00 39.47 198 GLY A N 1
ATOM 1399 C CA . GLY A 1 198 ? -24.389 -26.795 2.312 1.00 39.47 198 GLY A CA 1
ATOM 1400 C C . GLY A 1 198 ? -23.971 -26.927 0.845 1.00 39.47 198 GLY A C 1
ATOM 1401 O O . GLY A 1 198 ? -24.512 -27.761 0.123 1.00 39.47 198 GLY A O 1
ATOM 1402 N N . ALA A 1 199 ? -22.896 -26.235 0.459 1.00 28.11 199 ALA A N 1
ATOM 1403 C CA . ALA A 1 199 ? -22.186 -26.499 -0.789 1.00 28.11 199 ALA A CA 1
ATOM 1404 C C . ALA A 1 199 ? -20.660 -26.435 -0.613 1.00 28.11 199 ALA A C 1
ATOM 1406 O O . ALA A 1 199 ? -20.117 -25.623 0.133 1.00 28.11 199 ALA A O 1
ATOM 1407 N N . SER A 1 200 ? -19.994 -27.351 -1.314 1.00 29.66 200 SER A N 1
ATOM 1408 C CA . SER A 1 200 ? -18.550 -27.582 -1.361 1.00 29.66 200 SER A CA 1
ATOM 1409 C C . SER A 1 200 ? -17.743 -26.362 -1.841 1.00 29.66 200 SER A C 1
ATOM 1411 O O . SER A 1 200 ? -18.213 -25.553 -2.639 1.00 29.66 200 SER A O 1
ATOM 1413 N N . VAL A 1 201 ? -16.484 -26.306 -1.395 1.00 42.56 201 VAL A N 1
ATOM 1414 C CA . VAL A 1 201 ? -15.485 -25.217 -1.471 1.00 42.56 201 VAL A CA 1
ATOM 1415 C C . VAL A 1 201 ? -15.115 -24.750 -2.899 1.00 42.56 201 VAL A C 1
ATOM 1417 O O . VAL A 1 201 ? -14.363 -23.793 -3.050 1.00 42.56 201 VAL A O 1
ATOM 1420 N N . THR A 1 202 ? -15.644 -25.349 -3.971 1.00 34.78 202 THR A N 1
ATOM 1421 C CA . THR A 1 202 ? -15.208 -25.047 -5.355 1.00 34.78 202 THR A CA 1
ATOM 1422 C C . THR A 1 202 ? -16.319 -24.905 -6.399 1.00 34.78 202 THR A C 1
ATOM 1424 O O . THR A 1 202 ? -16.025 -24.710 -7.579 1.00 34.78 202 THR A O 1
ATOM 1427 N N . THR A 1 203 ? -17.591 -24.956 -6.008 1.00 41.84 203 THR A N 1
ATOM 1428 C CA . THR A 1 203 ? -18.724 -24.845 -6.945 1.00 41.84 203 THR A CA 1
ATOM 1429 C C . THR A 1 203 ? -19.280 -23.425 -6.976 1.00 41.84 203 THR A C 1
ATOM 1431 O O . THR A 1 203 ? -19.682 -22.895 -5.946 1.00 41.84 203 THR A O 1
ATOM 1434 N N . TYR A 1 204 ? -19.298 -22.814 -8.164 1.00 46.69 204 TYR A N 1
ATOM 1435 C CA . TYR A 1 204 ? -19.917 -21.508 -8.376 1.00 46.69 204 TYR A CA 1
ATOM 1436 C C . TYR A 1 204 ? -21.360 -21.667 -8.820 1.00 46.69 204 TYR A C 1
ATOM 1438 O O . TYR A 1 204 ? -21.629 -22.367 -9.797 1.00 46.69 204 TYR A O 1
ATOM 1446 N N . GLU A 1 205 ? -22.254 -20.924 -8.186 1.00 50.56 205 GLU A N 1
ATOM 1447 C CA . GLU A 1 205 ? -23.603 -20.719 -8.698 1.00 50.56 205 GLU A CA 1
ATOM 1448 C C . GLU A 1 205 ? -23.669 -19.368 -9.412 1.00 50.56 205 GLU A C 1
ATOM 1450 O O . GLU A 1 205 ? -23.239 -18.343 -8.877 1.00 50.56 205 GLU A O 1
ATOM 1455 N N . SER A 1 206 ? -24.162 -19.373 -10.651 1.00 47.56 206 SER A N 1
ATOM 1456 C CA . SER A 1 206 ? -24.442 -18.161 -11.420 1.00 47.56 206 SER A CA 1
ATOM 1457 C C . SER A 1 206 ? -25.939 -17.874 -11.395 1.00 47.56 206 SER A C 1
ATOM 1459 O O . SER A 1 206 ? -26.720 -18.737 -11.796 1.00 47.56 206 SER A O 1
ATOM 1461 N N . GLY A 1 207 ? -26.333 -16.669 -10.991 1.00 58.34 207 GLY A N 1
ATOM 1462 C CA . GLY A 1 207 ? -27.732 -16.251 -10.907 1.00 58.34 207 GLY A CA 1
ATOM 1463 C C . GLY A 1 207 ? -27.944 -14.801 -11.335 1.00 58.34 207 GLY A C 1
ATOM 1464 O O . GLY A 1 207 ? -27.053 -14.165 -11.902 1.00 58.34 207 GLY A O 1
ATOM 1465 N N . GLN A 1 208 ? -29.139 -14.282 -11.075 1.00 52.72 208 GLN A N 1
ATOM 1466 C CA . GLN A 1 208 ? -29.444 -12.852 -11.097 1.00 52.72 208 GLN A CA 1
ATOM 1467 C C . GLN A 1 208 ? -30.060 -12.485 -9.743 1.00 52.72 208 GLN A C 1
ATOM 1469 O O . GLN A 1 208 ? -30.804 -13.292 -9.190 1.00 52.72 208 GLN A O 1
ATOM 1474 N N . ASP A 1 209 ? -29.714 -11.324 -9.188 1.00 61.78 209 ASP A N 1
ATOM 1475 C CA . ASP A 1 209 ? -30.373 -10.806 -7.985 1.00 61.78 209 ASP A CA 1
ATOM 1476 C C . ASP A 1 209 ? -31.701 -10.104 -8.314 1.00 61.78 209 ASP A C 1
ATOM 1478 O O . ASP A 1 209 ? -32.075 -9.960 -9.480 1.00 61.78 209 ASP A O 1
ATOM 1482 N N . ASP A 1 210 ? -32.401 -9.645 -7.275 1.00 54.47 210 ASP A N 1
ATOM 1483 C CA . ASP A 1 210 ? -33.701 -8.962 -7.377 1.00 54.47 210 ASP A CA 1
ATOM 1484 C C . ASP A 1 210 ? -33.647 -7.659 -8.204 1.00 54.47 210 ASP A C 1
ATOM 1486 O O . ASP A 1 210 ? -34.675 -7.138 -8.633 1.00 54.47 210 ASP A O 1
ATOM 1490 N N . GLU A 1 211 ? -32.444 -7.138 -8.465 1.00 54.41 211 GLU A N 1
ATOM 1491 C CA . GLU A 1 211 ? -32.182 -5.952 -9.285 1.00 54.41 211 GLU A CA 1
ATOM 1492 C C . GLU A 1 211 ? -31.735 -6.323 -10.717 1.00 54.41 211 GLU A C 1
ATOM 1494 O O . GLU A 1 211 ? -31.333 -5.456 -11.498 1.00 54.41 211 GLU A O 1
ATOM 1499 N N . GLY A 1 212 ? -31.795 -7.610 -11.086 1.00 56.84 212 GLY A N 1
ATOM 1500 C CA . GLY A 1 212 ? -31.403 -8.132 -12.398 1.00 56.84 212 GLY A CA 1
ATOM 1501 C C . GLY A 1 212 ? -29.889 -8.162 -12.633 1.00 56.84 212 GLY A C 1
ATOM 1502 O O . GLY A 1 212 ? -29.441 -8.349 -13.770 1.00 56.84 212 GLY A O 1
ATOM 1503 N N . ARG A 1 213 ? -29.069 -7.967 -11.592 1.00 60.94 213 ARG A N 1
ATOM 1504 C CA . ARG A 1 213 ? -27.605 -8.027 -11.700 1.00 60.94 213 ARG A CA 1
ATOM 1505 C C . ARG A 1 213 ? -27.164 -9.477 -11.653 1.00 60.94 213 ARG A C 1
ATOM 1507 O O . ARG A 1 213 ? -27.583 -10.234 -10.785 1.00 60.94 213 ARG A O 1
ATOM 1514 N N . ARG A 1 214 ? -26.275 -9.870 -12.566 1.00 62.44 214 ARG A N 1
ATOM 1515 C CA . ARG A 1 214 ? -25.724 -11.226 -12.575 1.00 62.44 214 ARG A CA 1
ATOM 1516 C C . ARG A 1 214 ? -24.866 -11.440 -11.327 1.00 62.44 214 ARG A C 1
ATOM 1518 O O . ARG A 1 214 ? -23.932 -10.675 -11.085 1.00 62.44 214 ARG A O 1
ATOM 1525 N N . THR A 1 215 ? -25.189 -12.477 -10.568 1.00 64.38 215 THR A N 1
ATOM 1526 C CA . THR A 1 215 ? -24.472 -12.887 -9.364 1.00 64.38 215 THR A CA 1
ATOM 1527 C C . THR A 1 215 ? -23.611 -14.099 -9.669 1.00 64.38 215 THR A C 1
ATOM 1529 O O . THR A 1 215 ? -24.001 -14.979 -10.443 1.00 64.38 215 THR A O 1
ATOM 1532 N N . ARG A 1 216 ? -22.426 -14.149 -9.067 1.00 69.56 216 ARG A N 1
ATOM 1533 C CA . ARG A 1 216 ? -21.639 -15.376 -8.976 1.00 69.56 216 ARG A CA 1
ATOM 1534 C C . ARG A 1 216 ? -21.201 -15.549 -7.535 1.00 69.56 216 ARG A C 1
ATOM 1536 O O . ARG A 1 216 ? -20.637 -14.628 -6.955 1.00 69.56 216 ARG A O 1
ATOM 1543 N N . ALA A 1 217 ? -21.527 -16.684 -6.938 1.00 77.31 217 ALA A N 1
ATOM 1544 C CA . ALA A 1 217 ? -21.318 -16.901 -5.514 1.00 77.31 217 ALA A CA 1
ATOM 1545 C C . ALA A 1 217 ? -20.489 -18.154 -5.248 1.00 77.31 217 ALA A C 1
ATOM 1547 O O . ALA A 1 217 ? -20.541 -19.119 -6.012 1.00 77.31 217 ALA A O 1
ATOM 1548 N N . ASN A 1 218 ? -19.742 -18.122 -4.149 1.00 80.62 218 ASN A N 1
ATOM 1549 C CA . ASN A 1 218 ? -19.216 -19.299 -3.470 1.00 80.62 218 ASN A CA 1
ATOM 1550 C C . ASN A 1 218 ? -19.671 -19.268 -1.996 1.00 80.62 218 ASN A C 1
ATOM 1552 O O . ASN A 1 218 ? -20.490 -18.431 -1.615 1.00 80.62 218 ASN A O 1
ATOM 1556 N N . ALA A 1 219 ? -19.137 -20.165 -1.162 1.00 84.06 219 ALA A N 1
ATOM 1557 C CA . ALA A 1 219 ? -19.508 -20.255 0.252 1.00 84.06 219 ALA A CA 1
ATOM 1558 C C . ALA A 1 219 ? -19.262 -18.964 1.064 1.00 84.06 219 ALA A C 1
ATOM 1560 O O . ALA A 1 219 ? -19.932 -18.753 2.068 1.00 84.06 219 ALA A O 1
ATOM 1561 N N . PHE A 1 220 ? -18.329 -18.103 0.642 1.00 87.69 220 PHE A N 1
ATOM 1562 C CA . PHE A 1 220 ? -17.864 -16.948 1.421 1.00 87.69 220 PHE A CA 1
ATOM 1563 C C . PHE A 1 220 ? -18.142 -15.596 0.755 1.00 87.69 220 PHE A C 1
ATOM 1565 O O . PHE A 1 220 ? -18.233 -14.581 1.444 1.00 87.69 220 PHE A O 1
ATOM 1572 N N . PHE A 1 221 ? -18.283 -15.554 -0.570 1.00 89.69 221 PHE A N 1
ATOM 1573 C CA . PHE A 1 221 ? -18.391 -14.319 -1.342 1.00 89.69 221 PHE A CA 1
ATOM 1574 C C . PHE A 1 221 ? -19.511 -14.394 -2.375 1.00 89.69 221 PHE A C 1
ATOM 1576 O O . PHE A 1 221 ? -19.648 -15.388 -3.092 1.00 89.69 221 PHE A O 1
ATOM 1583 N N . ARG A 1 222 ? -20.276 -13.304 -2.498 1.00 89.38 222 ARG A N 1
ATOM 1584 C CA . ARG A 1 222 ? -21.280 -13.103 -3.553 1.00 89.38 222 ARG A CA 1
ATOM 1585 C C . ARG A 1 222 ? -20.868 -11.919 -4.422 1.00 89.38 222 ARG A C 1
ATOM 1587 O O . ARG A 1 222 ? -21.025 -10.764 -4.029 1.00 89.38 222 ARG A O 1
ATOM 1594 N N . PHE A 1 223 ? -20.338 -12.203 -5.605 1.00 85.00 223 PHE A N 1
ATOM 1595 C CA . PHE A 1 223 ? -19.913 -11.188 -6.561 1.00 85.00 223 PHE A CA 1
ATOM 1596 C C . PHE A 1 223 ? -21.121 -10.605 -7.287 1.00 85.00 223 PHE A C 1
ATOM 1598 O O . PHE A 1 223 ? -21.927 -11.334 -7.871 1.00 85.00 223 PHE A O 1
ATOM 1605 N N . ARG A 1 224 ? -21.232 -9.277 -7.245 1.00 82.62 224 ARG A N 1
ATOM 1606 C CA . ARG A 1 224 ? -22.272 -8.476 -7.889 1.00 82.62 224 ARG A CA 1
ATOM 1607 C C . ARG A 1 224 ? -21.609 -7.452 -8.798 1.00 82.62 224 ARG A C 1
ATOM 1609 O O . ARG A 1 224 ? -20.751 -6.686 -8.367 1.00 82.62 224 ARG A O 1
ATOM 1616 N N . TYR A 1 225 ? -22.023 -7.419 -10.057 1.00 75.81 225 TYR A N 1
ATOM 1617 C CA . TYR A 1 225 ? -21.550 -6.421 -11.013 1.00 75.81 225 TYR A CA 1
ATOM 1618 C C . TYR A 1 225 ? -22.461 -5.204 -10.981 1.00 75.81 225 TYR A C 1
ATOM 1620 O O . TYR A 1 225 ? -23.679 -5.352 -11.100 1.00 75.81 225 TYR A O 1
ATOM 1628 N N . PHE A 1 226 ? -21.880 -4.010 -10.864 1.00 67.12 226 PHE A N 1
ATOM 1629 C CA . PHE A 1 226 ? -22.669 -2.787 -10.752 1.00 67.12 226 PHE A CA 1
ATOM 1630 C C . PHE A 1 226 ? -23.545 -2.523 -11.995 1.00 67.12 226 PHE A C 1
ATOM 1632 O O . PHE A 1 226 ? -24.707 -2.147 -11.853 1.00 67.12 226 PHE A O 1
ATOM 1639 N N . SER A 1 227 ? -23.053 -2.820 -13.209 1.00 63.97 227 SER A N 1
ATOM 1640 C CA . SER A 1 227 ? -23.881 -2.868 -14.425 1.00 63.97 227 SER A CA 1
ATOM 1641 C C . SER A 1 227 ? -23.722 -4.160 -15.242 1.00 63.97 227 SER A C 1
ATOM 1643 O O . SER A 1 227 ? -22.626 -4.694 -15.464 1.00 63.97 227 SER A O 1
ATOM 1645 N N . GLY A 1 228 ? -24.852 -4.651 -15.762 1.00 52.09 228 GLY A N 1
ATOM 1646 C CA . GLY A 1 228 ? -24.936 -5.839 -16.621 1.00 52.09 228 GLY A CA 1
ATOM 1647 C C . GLY A 1 228 ? -24.546 -5.622 -18.092 1.00 52.09 228 GLY A C 1
ATOM 1648 O O . GLY A 1 228 ? -24.848 -6.481 -18.912 1.00 52.09 228 GLY A O 1
ATOM 1649 N N . LYS A 1 229 ? -23.930 -4.483 -18.460 1.00 50.34 229 LYS A N 1
ATOM 1650 C CA . LYS A 1 229 ? -23.786 -4.034 -19.866 1.00 50.34 229 LYS A CA 1
ATOM 1651 C C . LYS A 1 229 ? -22.408 -4.251 -20.539 1.00 50.34 229 LYS A C 1
ATOM 1653 O O . LYS A 1 229 ? -22.240 -3.762 -21.651 1.00 50.34 229 LYS A O 1
ATOM 1658 N N . LYS A 1 230 ? -21.421 -4.947 -19.944 1.00 47.94 230 LYS A N 1
ATOM 1659 C CA . LYS A 1 230 ? -20.091 -5.182 -20.581 1.00 47.94 230 LYS A CA 1
ATOM 1660 C C . LYS A 1 230 ? -19.685 -6.666 -20.684 1.00 47.94 230 LYS A C 1
ATOM 1662 O O . LYS A 1 230 ? -20.192 -7.507 -19.946 1.00 47.94 230 LYS A O 1
ATOM 1667 N N . ASP A 1 231 ? -18.759 -6.904 -21.620 1.00 46.81 231 ASP A N 1
ATOM 1668 C CA . ASP A 1 231 ? -18.200 -8.164 -22.142 1.00 46.81 231 ASP A CA 1
ATOM 1669 C C . ASP A 1 231 ? -17.607 -9.107 -21.069 1.00 46.81 231 ASP A C 1
ATOM 1671 O O . ASP A 1 231 ? -17.003 -8.667 -20.090 1.00 46.81 231 ASP A O 1
ATOM 1675 N N . PHE A 1 232 ? -17.813 -10.416 -21.241 1.00 47.06 232 PHE A N 1
ATOM 1676 C CA . PHE A 1 232 ? -17.677 -11.450 -20.204 1.00 47.06 232 PHE A CA 1
ATOM 1677 C C . PHE A 1 232 ? -16.252 -11.994 -20.018 1.00 47.06 232 PHE A C 1
ATOM 1679 O O . PHE A 1 232 ? -15.937 -12.475 -18.931 1.00 47.06 232 PHE A O 1
ATOM 1686 N N . GLY A 1 233 ? -15.395 -11.926 -21.044 1.00 48.41 233 GLY A N 1
ATOM 1687 C CA . GLY A 1 233 ? -14.056 -12.535 -21.013 1.00 48.41 233 GLY A CA 1
ATOM 1688 C C . GLY A 1 233 ? -13.102 -11.858 -20.024 1.00 48.41 233 GLY A C 1
ATOM 1689 O O . GLY A 1 233 ? -12.587 -12.507 -19.123 1.00 48.41 233 GLY A O 1
ATOM 1690 N N . GLN A 1 234 ? -12.945 -10.534 -20.123 1.00 51.12 234 GLN A N 1
ATOM 1691 C CA . GLN A 1 234 ? -12.075 -9.755 -19.224 1.00 51.12 234 GLN A CA 1
ATOM 1692 C C . GLN A 1 234 ? -12.583 -9.731 -17.770 1.00 51.12 234 GLN A C 1
ATOM 1694 O O . GLN A 1 234 ? -11.798 -9.589 -16.836 1.00 51.12 234 GLN A O 1
ATOM 1699 N N . ARG A 1 235 ? -13.896 -9.919 -17.565 1.00 64.06 235 ARG A N 1
ATOM 1700 C CA . ARG A 1 235 ? -14.517 -9.963 -16.232 1.00 64.06 235 ARG A CA 1
ATOM 1701 C C . ARG A 1 235 ? -14.156 -11.226 -15.456 1.00 64.06 235 ARG A C 1
ATOM 1703 O O . ARG A 1 235 ? -13.964 -11.140 -14.251 1.00 64.06 235 ARG A O 1
ATOM 1710 N N . ALA A 1 236 ? -14.058 -12.376 -16.122 1.00 63.81 236 ALA A N 1
ATOM 1711 C CA . ALA A 1 236 ? -13.774 -13.643 -15.450 1.00 63.81 236 ALA A CA 1
ATOM 1712 C C . ALA A 1 236 ? -12.358 -13.680 -14.848 1.00 63.81 236 ALA A C 1
ATOM 1714 O O . ALA A 1 236 ? -12.190 -14.154 -13.725 1.00 63.81 236 ALA A O 1
ATOM 1715 N N . ASP A 1 237 ? -11.371 -13.127 -15.558 1.00 68.06 237 ASP A N 1
ATOM 1716 C CA . ASP A 1 237 ? -9.978 -13.075 -15.097 1.00 68.06 237 ASP A CA 1
ATOM 1717 C C . ASP A 1 237 ? -9.797 -12.071 -13.948 1.00 68.06 237 ASP A C 1
ATOM 1719 O O . ASP A 1 237 ? -9.145 -12.375 -12.942 1.00 68.06 237 ASP A O 1
ATOM 1723 N N . TYR A 1 238 ? -10.427 -10.893 -14.045 1.00 73.62 238 TYR A N 1
ATOM 1724 C CA . TYR A 1 238 ? -10.413 -9.909 -12.961 1.00 73.62 238 TYR A CA 1
ATOM 1725 C C . TYR A 1 238 ? -11.160 -10.423 -11.720 1.00 73.62 238 TYR A C 1
ATOM 1727 O O . TYR A 1 238 ? -10.614 -10.382 -10.620 1.00 73.62 238 TYR A O 1
ATOM 1735 N N . GLU A 1 239 ? -12.360 -10.992 -11.885 1.00 78.19 239 GLU A N 1
ATOM 1736 C CA . GLU A 1 239 ? -13.126 -11.617 -10.795 1.00 78.19 239 GLU A CA 1
ATOM 1737 C C . GLU A 1 239 ? -12.315 -12.721 -10.111 1.00 78.19 239 GLU A C 1
ATOM 1739 O O . GLU A 1 239 ? -12.222 -12.738 -8.884 1.00 78.19 239 GLU A O 1
ATOM 1744 N N . GLY A 1 240 ? -11.673 -13.602 -10.887 1.00 79.12 240 GLY A N 1
ATOM 1745 C CA . GLY A 1 240 ? -10.800 -14.645 -10.351 1.00 79.12 240 GLY A CA 1
ATOM 1746 C C . GLY A 1 240 ? -9.634 -14.073 -9.539 1.00 79.12 240 GLY A C 1
ATOM 1747 O O . GLY A 1 240 ? -9.309 -14.591 -8.468 1.00 79.12 240 GLY A O 1
ATOM 1748 N N . THR A 1 241 ? -9.049 -12.964 -9.998 1.00 82.88 241 THR A N 1
ATOM 1749 C CA . THR A 1 241 ? -7.957 -12.271 -9.297 1.00 82.88 241 THR A CA 1
ATOM 1750 C C . THR A 1 241 ? -8.433 -11.637 -7.989 1.00 82.88 241 THR A C 1
ATOM 1752 O O . THR A 1 241 ? -7.812 -11.841 -6.942 1.00 82.88 241 THR A O 1
ATOM 1755 N N . VAL A 1 242 ? -9.559 -10.920 -8.018 1.00 86.19 242 VAL A N 1
ATOM 1756 C CA . VAL A 1 242 ? -10.177 -10.320 -6.825 1.00 86.19 242 VAL A CA 1
ATOM 1757 C C . VAL A 1 242 ? -10.564 -11.402 -5.825 1.00 86.19 242 VAL A C 1
ATOM 1759 O O . VAL A 1 242 ? -10.278 -11.274 -4.637 1.00 86.19 242 VAL A O 1
ATOM 1762 N N . GLN A 1 243 ? -11.156 -12.500 -6.288 1.00 87.19 243 GLN A N 1
ATOM 1763 C CA . GLN A 1 243 ? -11.508 -13.621 -5.429 1.00 87.19 243 GLN A CA 1
ATOM 1764 C C . GLN A 1 243 ? -10.279 -14.231 -4.761 1.00 87.19 243 GLN A C 1
ATOM 1766 O O . GLN A 1 243 ? -10.309 -14.472 -3.557 1.00 87.19 243 GLN A O 1
ATOM 1771 N N . ALA A 1 244 ? -9.204 -14.482 -5.509 1.00 85.94 244 ALA A N 1
ATOM 1772 C CA . ALA A 1 244 ? -7.975 -15.020 -4.934 1.00 85.94 244 ALA A CA 1
ATOM 1773 C C . ALA A 1 244 ? -7.392 -14.080 -3.864 1.00 85.94 244 ALA A C 1
ATOM 1775 O O . ALA A 1 244 ? -6.864 -14.542 -2.852 1.00 85.94 244 ALA A O 1
ATOM 1776 N N . ALA A 1 245 ? -7.505 -12.765 -4.061 1.00 89.69 245 ALA A N 1
ATOM 1777 C CA . ALA A 1 245 ? -7.073 -11.775 -3.082 1.00 89.69 245 ALA A CA 1
ATOM 1778 C C . ALA A 1 245 ? -7.987 -11.712 -1.843 1.00 89.69 245 ALA A C 1
ATOM 1780 O O . ALA A 1 245 ? -7.485 -11.601 -0.727 1.00 89.69 245 ALA A O 1
ATOM 1781 N N . LEU A 1 246 ? -9.304 -11.850 -2.011 1.00 92.62 246 LEU A N 1
ATOM 1782 C CA . LEU A 1 246 ? -10.267 -11.900 -0.905 1.00 92.62 246 LEU A CA 1
ATOM 1783 C C . LEU A 1 246 ? -10.180 -13.199 -0.098 1.00 92.62 246 LEU A C 1
ATOM 1785 O O . LEU A 1 246 ? -10.302 -13.173 1.122 1.00 92.62 246 LEU A O 1
ATOM 1789 N N . GLU A 1 247 ? -9.919 -14.329 -0.750 1.00 91.69 247 GLU A N 1
ATOM 1790 C CA .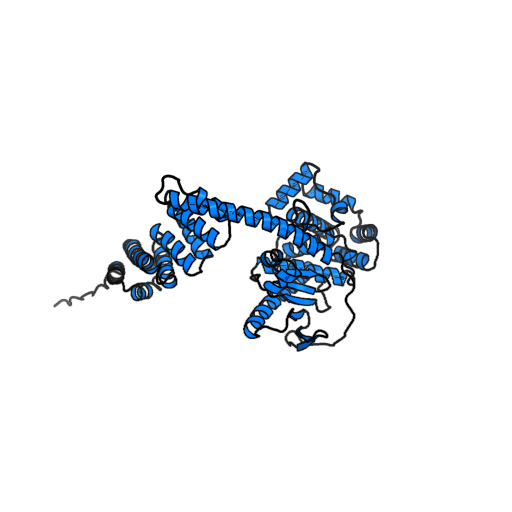 GLU A 1 247 ? -9.675 -15.593 -0.053 1.00 91.69 247 GLU A CA 1
ATOM 1791 C C . GLU A 1 247 ? -8.374 -15.531 0.752 1.00 91.69 247 GLU A C 1
ATOM 1793 O O . GLU A 1 247 ? -8.340 -15.967 1.903 1.00 91.69 247 GLU A O 1
ATOM 1798 N N . HIS A 1 248 ? -7.325 -14.915 0.194 1.00 91.75 248 HIS A N 1
ATOM 1799 C CA . HIS A 1 248 ? -6.117 -14.602 0.956 1.00 91.75 248 HIS A CA 1
ATOM 1800 C C . HIS A 1 248 ? -6.450 -13.727 2.171 1.00 91.75 248 HIS A C 1
ATOM 1802 O O . HIS A 1 248 ? -6.083 -14.083 3.286 1.00 91.75 248 HIS A O 1
ATOM 1808 N N . ALA A 1 249 ? -7.202 -12.637 1.982 1.00 94.75 249 ALA A N 1
ATOM 1809 C CA . ALA A 1 249 ? -7.626 -11.765 3.074 1.00 94.75 249 ALA A CA 1
ATOM 1810 C C . ALA A 1 249 ? -8.381 -12.528 4.173 1.00 94.75 249 ALA A C 1
ATOM 1812 O O . ALA A 1 249 ? -8.059 -12.392 5.351 1.00 94.75 249 ALA A O 1
ATOM 1813 N N . ARG A 1 250 ? -9.310 -13.411 3.794 1.00 95.25 250 ARG A N 1
ATOM 1814 C CA . ARG A 1 250 ? -10.067 -14.257 4.721 1.00 95.25 250 ARG A CA 1
ATOM 1815 C C . ARG A 1 250 ? -9.175 -15.183 5.542 1.00 95.25 250 ARG A C 1
ATOM 1817 O O . ARG A 1 250 ? -9.341 -15.272 6.761 1.00 95.25 250 ARG A O 1
ATOM 1824 N N . VAL A 1 251 ? -8.255 -15.891 4.888 1.00 94.50 251 VAL A N 1
ATOM 1825 C CA . VAL A 1 251 ? -7.324 -16.816 5.553 1.00 94.50 251 VAL A CA 1
ATOM 1826 C C . VAL A 1 251 ? -6.371 -16.050 6.470 1.00 94.50 251 VAL A C 1
ATOM 1828 O O . VAL A 1 251 ? -6.182 -16.454 7.619 1.00 94.50 251 VAL A O 1
ATOM 1831 N N . SER A 1 252 ? -5.834 -14.922 6.005 1.00 94.19 252 SER A N 1
ATOM 1832 C CA . SER A 1 252 ? -4.976 -14.033 6.789 1.00 94.19 252 SER A CA 1
ATOM 1833 C C . SER A 1 252 ? -5.694 -13.499 8.027 1.00 94.19 252 SER A C 1
ATOM 1835 O O . SER A 1 252 ? -5.202 -13.706 9.136 1.00 94.19 252 SER A O 1
ATOM 1837 N N . SER A 1 253 ? -6.884 -12.907 7.881 1.00 95.88 253 SER A N 1
ATOM 1838 C CA . SER A 1 253 ? -7.667 -12.415 9.021 1.00 95.88 253 SER A CA 1
ATOM 1839 C C . SER A 1 253 ? -8.005 -13.540 9.996 1.00 95.88 253 SER A C 1
ATOM 1841 O O . SER A 1 253 ? -7.827 -13.358 11.194 1.00 95.88 253 SER A O 1
ATOM 1843 N N . ARG A 1 254 ? -8.388 -14.735 9.520 1.00 96.38 254 ARG A N 1
ATOM 1844 C CA . ARG A 1 254 ? -8.636 -15.892 10.401 1.00 96.38 254 ARG A CA 1
ATOM 1845 C C . ARG A 1 254 ? -7.390 -16.312 11.177 1.00 96.38 254 ARG A C 1
ATOM 1847 O O . ARG A 1 254 ? -7.500 -16.657 12.348 1.00 96.38 254 ARG A O 1
ATOM 1854 N N . SER A 1 255 ? -6.217 -16.299 10.544 1.00 96.12 255 SER A N 1
ATOM 1855 C CA . SER A 1 255 ? -4.964 -16.673 11.211 1.00 96.12 255 SER A CA 1
ATOM 1856 C C . SER A 1 255 ? -4.583 -15.719 12.348 1.00 96.12 255 SER A C 1
ATOM 1858 O O . SER A 1 255 ? -3.939 -16.141 13.304 1.00 96.12 255 SER A O 1
ATOM 1860 N N . VAL A 1 256 ? -5.006 -14.454 12.256 1.00 96.31 256 VAL A N 1
ATOM 1861 C CA . VAL A 1 256 ? -4.727 -13.416 13.253 1.00 96.31 256 VAL A CA 1
ATOM 1862 C C . VAL A 1 256 ? -5.828 -13.338 14.314 1.00 96.31 256 VAL A C 1
ATOM 1864 O O . VAL A 1 256 ? -5.527 -13.235 15.499 1.00 96.31 256 VAL A O 1
ATOM 1867 N N . LEU A 1 257 ? -7.094 -13.380 13.894 1.00 97.44 257 LEU A N 1
ATOM 1868 C CA . LEU A 1 257 ? -8.260 -13.150 14.750 1.00 97.44 257 LEU A CA 1
ATOM 1869 C C . LEU A 1 257 ? -8.816 -14.430 15.387 1.00 97.44 257 LEU A C 1
ATOM 1871 O O . LEU A 1 257 ? -9.645 -14.353 16.286 1.00 97.44 257 LEU A O 1
ATOM 1875 N N . GLY A 1 258 ? -8.452 -15.608 14.877 1.00 96.50 258 GLY A N 1
ATOM 1876 C CA . GLY A 1 258 ? -9.021 -16.898 15.288 1.00 96.50 258 GLY A CA 1
ATOM 1877 C C . GLY A 1 258 ? -10.440 -17.161 14.764 1.00 96.50 258 GLY A C 1
ATOM 1878 O O . GLY A 1 258 ? -10.847 -18.317 14.640 1.00 96.50 258 GLY A O 1
ATOM 1879 N N . VAL A 1 259 ? -11.167 -16.112 14.379 1.00 95.38 259 VAL A N 1
ATOM 1880 C CA . VAL A 1 259 ? -12.514 -16.169 13.800 1.00 95.38 259 VAL A CA 1
ATOM 1881 C C . VAL A 1 259 ? -12.518 -15.691 12.352 1.00 95.38 259 VAL A C 1
ATOM 1883 O O . VAL A 1 259 ? -11.617 -14.990 11.890 1.00 95.38 259 VAL A O 1
ATOM 1886 N N . THR A 1 260 ? -13.550 -16.077 11.615 1.00 94.06 260 THR A N 1
ATOM 1887 C CA . THR A 1 260 ? -13.854 -15.512 10.304 1.00 94.06 260 THR A CA 1
ATOM 1888 C C . THR A 1 260 ? -15.327 -15.163 10.254 1.00 94.06 260 THR A C 1
ATOM 1890 O O . THR A 1 260 ? -16.084 -15.533 11.148 1.00 94.06 260 THR A O 1
ATOM 1893 N N . ARG A 1 261 ? -15.709 -14.442 9.209 1.00 92.50 261 ARG A N 1
ATOM 1894 C CA . ARG A 1 261 ? -17.104 -14.195 8.920 1.00 92.50 261 ARG A CA 1
ATOM 1895 C C . ARG A 1 261 ? -17.733 -15.441 8.291 1.00 92.50 261 ARG A C 1
ATOM 1897 O O . ARG A 1 261 ? -17.204 -15.950 7.302 1.00 92.50 261 ARG A O 1
ATOM 1904 N N . GLU A 1 262 ? -18.843 -15.905 8.844 1.00 90.31 262 GLU A N 1
ATOM 1905 C CA . GLU A 1 262 ? -19.586 -17.077 8.376 1.00 90.31 262 GLU A CA 1
ATOM 1906 C C . GLU A 1 262 ? -20.622 -16.700 7.310 1.00 90.31 262 GLU A C 1
ATOM 1908 O O . GLU A 1 262 ? -20.789 -17.418 6.321 1.00 90.31 262 GLU A O 1
ATOM 1913 N N . ALA A 1 263 ? -21.308 -15.560 7.458 1.00 89.44 263 ALA A N 1
ATOM 1914 C CA . ALA A 1 263 ? -22.235 -15.089 6.439 1.00 89.44 263 ALA A CA 1
ATOM 1915 C C . ALA A 1 263 ? -21.478 -14.662 5.169 1.00 89.44 263 ALA A C 1
ATOM 1917 O O . ALA A 1 263 ? -20.515 -13.889 5.260 1.00 89.44 263 ALA A O 1
ATOM 1918 N N . PRO A 1 264 ? -21.949 -15.044 3.965 1.00 89.06 264 PRO A N 1
ATOM 1919 C CA . PRO A 1 264 ? -21.337 -14.589 2.727 1.00 89.06 264 PRO A CA 1
ATOM 1920 C C . PRO A 1 264 ? -21.216 -13.062 2.678 1.00 89.06 264 PRO A C 1
ATOM 1922 O O . PRO A 1 264 ? -22.149 -12.326 3.022 1.00 89.06 264 PRO A O 1
ATOM 1925 N N . THR A 1 265 ? -20.052 -12.581 2.255 1.00 90.75 265 THR A N 1
ATOM 1926 C CA . THR A 1 265 ? -19.785 -11.156 2.061 1.00 90.75 265 THR A CA 1
ATOM 1927 C C . THR A 1 265 ? -20.109 -10.780 0.629 1.00 90.75 265 THR A C 1
ATOM 1929 O O . THR A 1 265 ? -19.650 -11.420 -0.320 1.00 90.75 265 THR A O 1
ATOM 1932 N N . ASP A 1 266 ? -20.896 -9.728 0.447 1.00 90.44 266 ASP A N 1
ATOM 1933 C CA . ASP A 1 266 ? -21.134 -9.214 -0.892 1.00 90.44 266 ASP A CA 1
ATOM 1934 C C . ASP A 1 266 ? -19.898 -8.492 -1.416 1.00 90.44 266 ASP A C 1
ATOM 1936 O O . ASP A 1 266 ? -19.278 -7.702 -0.707 1.00 90.44 266 ASP A O 1
ATOM 1940 N N . VAL A 1 267 ? -19.560 -8.738 -2.677 1.00 89.81 267 VAL A N 1
ATOM 1941 C CA . VAL A 1 267 ? -18.444 -8.090 -3.363 1.00 89.81 267 VAL A CA 1
ATOM 1942 C C . VAL A 1 267 ? -19.004 -7.361 -4.570 1.00 89.81 267 VAL A C 1
ATOM 1944 O O . VAL A 1 267 ? -19.437 -7.987 -5.536 1.00 89.81 267 VAL A O 1
ATOM 1947 N N . ILE A 1 268 ? -19.035 -6.035 -4.513 1.00 86.56 268 ILE A N 1
ATOM 1948 C CA . ILE A 1 268 ? -19.554 -5.203 -5.596 1.00 86.56 268 ILE A CA 1
ATOM 1949 C C . ILE A 1 268 ? -18.376 -4.751 -6.448 1.00 86.56 268 ILE A C 1
ATOM 1951 O O . ILE A 1 268 ? -17.541 -3.968 -5.994 1.00 86.56 268 ILE A O 1
ATOM 1955 N N . LEU A 1 269 ? -18.314 -5.248 -7.679 1.00 83.56 269 LEU A N 1
ATOM 1956 C CA . LEU A 1 269 ? -17.279 -4.891 -8.643 1.00 83.56 269 LEU A CA 1
ATOM 1957 C C . LEU A 1 269 ? -17.749 -3.691 -9.470 1.00 83.56 269 LEU A C 1
ATOM 1959 O O . LEU A 1 269 ? -18.778 -3.763 -10.156 1.00 83.56 269 LEU A O 1
ATOM 1963 N N . TYR A 1 270 ? -16.989 -2.601 -9.403 1.00 79.00 270 TYR A N 1
ATOM 1964 C CA . TYR A 1 270 ? -17.196 -1.402 -10.207 1.00 79.00 270 TYR A CA 1
ATOM 1965 C C . TYR A 1 270 ? -16.131 -1.322 -11.286 1.00 79.00 270 TYR A C 1
ATOM 1967 O O . TYR A 1 270 ? -14.950 -1.436 -10.973 1.00 79.00 270 TYR A O 1
ATOM 1975 N N . SER A 1 271 ? -16.520 -0.990 -12.515 1.00 74.06 271 SER A N 1
ATOM 1976 C CA . SER A 1 271 ? -15.567 -0.377 -13.443 1.00 74.06 271 SER A CA 1
ATOM 1977 C C . SER A 1 271 ? -15.043 0.939 -12.871 1.00 74.06 271 SER A C 1
ATOM 1979 O O . SER A 1 271 ? -15.711 1.592 -12.063 1.00 74.06 271 SER A O 1
ATOM 1981 N N . ARG A 1 272 ? -13.880 1.386 -13.349 1.00 72.06 272 ARG A N 1
ATOM 1982 C CA . ARG A 1 272 ? -13.319 2.690 -12.974 1.00 72.06 272 ARG A CA 1
ATOM 1983 C C . ARG A 1 272 ? -14.325 3.830 -13.132 1.00 72.06 272 ARG A C 1
ATOM 1985 O O . ARG A 1 272 ? -14.422 4.692 -12.262 1.00 72.06 272 ARG A O 1
ATOM 1992 N N . GLU A 1 273 ? -15.068 3.846 -14.241 1.00 69.75 273 GLU A N 1
ATOM 1993 C CA . GLU A 1 273 ? -16.057 4.891 -14.519 1.00 69.75 273 GLU A CA 1
ATOM 1994 C C . GLU A 1 273 ? -17.230 4.846 -13.534 1.00 69.75 273 GLU A C 1
ATOM 1996 O O . GLU A 1 273 ? -17.682 5.889 -13.065 1.00 69.75 273 GLU A O 1
ATOM 2001 N N . GLU A 1 274 ? -17.712 3.650 -13.188 1.00 70.88 274 GLU A N 1
ATOM 2002 C CA . GLU A 1 274 ? -18.791 3.478 -12.209 1.00 70.88 274 GLU A CA 1
ATOM 2003 C C . GLU A 1 274 ? -18.313 3.864 -10.807 1.00 70.88 274 GLU A C 1
ATOM 2005 O O . GLU A 1 274 ? -18.998 4.601 -10.097 1.00 70.88 274 GLU A O 1
ATOM 2010 N N . PHE A 1 275 ? -17.108 3.447 -10.417 1.00 72.88 275 PHE A N 1
ATOM 2011 C CA . PHE A 1 275 ? -16.525 3.842 -9.140 1.00 72.88 275 PHE A CA 1
ATOM 2012 C C . PHE A 1 275 ? -16.367 5.367 -9.074 1.00 72.88 275 PHE A C 1
ATOM 2014 O O . PHE A 1 275 ? -16.748 5.991 -8.084 1.00 72.88 275 PHE A O 1
ATOM 2021 N N . ALA A 1 276 ? -15.907 5.992 -10.163 1.00 72.12 276 ALA A N 1
ATOM 2022 C CA . ALA A 1 276 ? -15.798 7.444 -10.276 1.00 72.12 276 ALA A CA 1
ATOM 2023 C C . ALA A 1 276 ? -17.157 8.148 -10.178 1.00 72.12 276 ALA A C 1
ATOM 2025 O O . ALA A 1 276 ? -17.256 9.205 -9.554 1.00 72.12 276 ALA A O 1
ATOM 2026 N N . LEU A 1 277 ? -18.208 7.567 -10.755 1.00 72.38 277 LEU A N 1
ATOM 2027 C CA . LEU A 1 277 ? -19.564 8.106 -10.694 1.00 72.38 277 LEU A CA 1
ATOM 2028 C C . LEU A 1 277 ? -20.140 8.060 -9.269 1.00 72.38 277 LEU A C 1
ATOM 2030 O O . LEU A 1 277 ? -20.773 9.019 -8.830 1.00 72.38 277 LEU A O 1
ATOM 2034 N N . HIS A 1 278 ? -19.919 6.963 -8.540 1.00 65.50 278 HIS A N 1
ATOM 2035 C CA . HIS A 1 278 ? -20.517 6.739 -7.216 1.00 65.50 278 HIS A CA 1
ATOM 2036 C C . HIS A 1 278 ? -19.699 7.300 -6.053 1.00 65.50 278 HIS A C 1
ATOM 2038 O O . HIS A 1 278 ? -20.260 7.676 -5.014 1.00 65.50 278 HIS A O 1
ATOM 2044 N N . HIS A 1 279 ? -18.381 7.353 -6.220 1.00 67.69 279 HIS A N 1
ATOM 2045 C CA . HIS A 1 279 ? -17.427 7.664 -5.157 1.00 67.69 279 HIS A CA 1
ATOM 2046 C C . HIS A 1 279 ? -16.517 8.850 -5.496 1.00 67.69 279 HIS A C 1
ATOM 2048 O O . HIS A 1 279 ? -15.815 9.348 -4.620 1.00 67.69 279 HIS A O 1
ATOM 2054 N N . GLY A 1 280 ? -16.597 9.358 -6.727 1.00 67.44 280 GLY A N 1
ATOM 2055 C CA . GLY A 1 280 ? -15.807 10.475 -7.224 1.00 67.44 280 GLY A CA 1
ATOM 2056 C C . GLY A 1 280 ? -14.573 10.011 -8.009 1.00 67.44 280 GLY A C 1
ATOM 2057 O O . GLY A 1 280 ? -13.994 8.962 -7.714 1.00 67.44 280 GLY A O 1
ATOM 2058 N N . PRO A 1 281 ? -14.123 10.795 -9.007 1.00 65.06 281 PRO A N 1
ATOM 2059 C CA . PRO A 1 281 ? -13.009 10.419 -9.883 1.00 65.06 281 PRO A CA 1
ATOM 2060 C C . PRO A 1 281 ? -11.681 10.234 -9.140 1.00 65.06 281 PRO A C 1
ATOM 2062 O O . PRO A 1 281 ? -10.808 9.523 -9.626 1.00 65.06 281 PRO A O 1
ATOM 2065 N N . GLN A 1 282 ? -11.535 10.846 -7.963 1.00 62.59 282 GLN A N 1
ATOM 2066 C CA . GLN A 1 282 ? -10.327 10.741 -7.147 1.00 62.59 282 GLN A CA 1
ATOM 2067 C C . GLN A 1 282 ? -10.303 9.458 -6.316 1.00 62.59 282 GLN A C 1
ATOM 2069 O O . GLN A 1 282 ? -9.284 8.773 -6.269 1.00 62.59 282 GLN A O 1
ATOM 2074 N N . ALA A 1 283 ? -11.437 9.068 -5.726 1.00 63.03 283 ALA A N 1
ATOM 2075 C CA . ALA A 1 283 ? -11.555 7.764 -5.078 1.00 63.03 283 ALA A CA 1
ATOM 2076 C C . ALA A 1 283 ? -11.303 6.628 -6.085 1.00 63.03 283 ALA A C 1
ATOM 2078 O O . ALA A 1 283 ? -10.597 5.676 -5.769 1.00 63.03 283 ALA A O 1
ATOM 2079 N N . ALA A 1 284 ? -11.771 6.787 -7.328 1.00 64.94 284 ALA A N 1
ATOM 2080 C CA . ALA A 1 284 ? -11.506 5.843 -8.413 1.00 64.94 284 ALA A CA 1
ATOM 2081 C C . ALA A 1 284 ? -10.025 5.734 -8.813 1.00 64.94 284 ALA A C 1
ATOM 2083 O O . ALA A 1 284 ? -9.665 4.828 -9.548 1.00 64.94 284 ALA A O 1
ATOM 2084 N N . LEU A 1 285 ? -9.159 6.646 -8.372 1.00 64.38 285 LEU A N 1
ATOM 2085 C CA . LEU A 1 285 ? -7.718 6.589 -8.625 1.00 64.38 285 LEU A CA 1
ATOM 2086 C C . LEU A 1 285 ? -6.921 6.059 -7.432 1.00 64.38 285 LEU A C 1
ATOM 2088 O O . LEU A 1 285 ? -5.848 5.499 -7.626 1.00 64.38 285 LEU A O 1
ATOM 2092 N N . ALA A 1 286 ? -7.418 6.272 -6.214 1.00 58.62 286 ALA A N 1
ATOM 2093 C CA . ALA A 1 286 ? -6.642 6.092 -4.988 1.00 58.62 286 ALA A CA 1
ATOM 2094 C C . ALA A 1 286 ? -7.148 4.963 -4.078 1.00 58.62 286 ALA A C 1
ATOM 2096 O O . ALA A 1 286 ? -6.424 4.545 -3.178 1.00 58.62 286 ALA A O 1
ATOM 2097 N N . VAL A 1 287 ? -8.380 4.488 -4.277 1.00 71.38 287 VAL A N 1
ATOM 2098 C CA . VAL A 1 287 ? -9.011 3.468 -3.432 1.00 71.38 287 VAL A CA 1
ATOM 2099 C C . VAL A 1 287 ? -9.115 2.171 -4.220 1.00 71.38 287 VAL A C 1
ATOM 2101 O O . VAL A 1 287 ? -9.782 2.120 -5.255 1.00 71.38 287 VAL A O 1
ATOM 2104 N N . ALA A 1 288 ? -8.451 1.126 -3.726 1.00 76.56 288 ALA A N 1
ATOM 2105 C CA . ALA A 1 288 ? -8.506 -0.206 -4.325 1.00 76.56 288 ALA A CA 1
ATOM 2106 C C . ALA A 1 288 ? -9.820 -0.929 -3.999 1.00 76.56 288 ALA A C 1
ATOM 2108 O O . ALA A 1 288 ? -10.420 -1.589 -4.848 1.00 76.56 288 ALA A O 1
ATOM 2109 N N . GLY A 1 289 ? -10.310 -0.733 -2.781 1.00 82.50 289 GLY A N 1
ATOM 2110 C CA . GLY A 1 289 ? -11.634 -1.148 -2.366 1.00 82.50 289 GLY A CA 1
ATOM 2111 C C . GLY A 1 289 ? -11.942 -0.662 -0.961 1.00 82.50 289 GLY A C 1
ATOM 2112 O O . GLY A 1 289 ? -11.069 -0.102 -0.302 1.00 82.50 289 GLY A O 1
ATOM 2113 N N . PHE A 1 290 ? -13.191 -0.829 -0.538 1.00 84.62 290 PHE A N 1
ATOM 2114 C CA . PHE A 1 290 ? -13.598 -0.543 0.833 1.00 84.62 290 PHE A CA 1
ATOM 2115 C C . PHE A 1 290 ? -14.812 -1.363 1.275 1.00 84.62 290 PHE A C 1
ATOM 2117 O O . PHE A 1 290 ? -15.693 -1.665 0.463 1.00 84.62 290 PHE A O 1
ATOM 2124 N N . TYR A 1 291 ? -14.912 -1.675 2.562 1.00 86.75 291 TYR A N 1
ATOM 2125 C CA . TYR A 1 291 ? -16.093 -2.289 3.160 1.00 86.75 291 TYR A CA 1
ATOM 2126 C C . TYR A 1 291 ? -17.120 -1.231 3.569 1.00 86.75 291 TYR A C 1
ATOM 2128 O O . TYR A 1 291 ? -16.795 -0.249 4.224 1.00 86.75 291 TYR A O 1
ATOM 2136 N N . SER A 1 292 ? -18.385 -1.403 3.186 1.00 82.56 292 SER A N 1
ATOM 2137 C CA . SER A 1 292 ? -19.501 -0.599 3.709 1.00 82.56 292 SER A CA 1
ATOM 2138 C C . SER A 1 292 ? -20.821 -1.337 3.521 1.00 82.56 292 SER A C 1
ATOM 2140 O O . SER A 1 292 ? -20.951 -2.091 2.560 1.00 82.56 292 SER A O 1
ATOM 2142 N N . GLN A 1 293 ? -21.836 -1.094 4.353 1.00 79.25 293 GLN A N 1
ATOM 2143 C CA . GLN A 1 293 ? -23.193 -1.635 4.131 1.00 79.25 293 GLN A CA 1
ATOM 2144 C C . GLN A 1 293 ? -23.190 -3.140 3.796 1.00 79.25 293 GLN A C 1
ATOM 2146 O O . GLN A 1 293 ? -23.772 -3.562 2.795 1.00 79.25 293 GLN A O 1
ATOM 2151 N N . ASN A 1 294 ? -22.463 -3.932 4.587 1.00 84.06 294 ASN A N 1
ATOM 2152 C CA . ASN A 1 294 ? -22.354 -5.377 4.413 1.00 84.06 294 ASN A CA 1
ATOM 2153 C C . ASN A 1 294 ? -21.699 -5.869 3.104 1.00 84.06 294 ASN A C 1
ATOM 2155 O O . ASN A 1 294 ? -21.886 -7.023 2.711 1.00 84.06 294 ASN A O 1
ATOM 2159 N N . ALA A 1 295 ? -20.952 -5.006 2.408 1.00 86.88 295 ALA A N 1
ATOM 2160 C CA . ALA A 1 295 ? -20.324 -5.342 1.136 1.00 86.88 295 ALA A CA 1
ATOM 2161 C C . ALA A 1 295 ? -18.943 -4.699 0.954 1.00 86.88 295 ALA A C 1
ATOM 2163 O O . ALA A 1 295 ? -18.756 -3.506 1.212 1.00 86.88 295 ALA A O 1
ATOM 2164 N N . ILE A 1 296 ? -18.009 -5.472 0.403 1.00 89.62 296 ILE A N 1
ATOM 2165 C CA . ILE A 1 296 ? -16.721 -4.990 -0.098 1.00 89.62 296 ILE A CA 1
ATOM 2166 C C . ILE A 1 296 ? -16.940 -4.423 -1.502 1.00 89.62 296 ILE A C 1
ATOM 2168 O O . ILE A 1 296 ? -17.450 -5.101 -2.391 1.00 89.62 296 ILE A O 1
ATOM 2172 N N . ARG A 1 297 ? -16.582 -3.161 -1.714 1.00 87.62 297 ARG A N 1
ATOM 2173 C CA . ARG A 1 297 ? -16.699 -2.460 -2.998 1.00 87.62 297 ARG A CA 1
ATOM 2174 C C . ARG A 1 297 ? -15.326 -2.366 -3.623 1.00 87.62 297 ARG A C 1
ATOM 2176 O O . ARG A 1 297 ? -14.452 -1.733 -3.045 1.00 87.62 297 ARG A O 1
ATOM 2183 N N . MET A 1 298 ? -15.158 -2.985 -4.781 1.00 86.81 298 MET A N 1
ATOM 2184 C CA . MET A 1 298 ? -13.882 -3.089 -5.482 1.00 86.81 298 MET A CA 1
ATOM 2185 C C . MET A 1 298 ? -13.832 -2.140 -6.666 1.00 86.81 298 MET A C 1
ATOM 2187 O O . MET A 1 298 ? -14.805 -2.015 -7.414 1.00 86.81 298 MET A O 1
ATOM 2191 N N . ASN A 1 299 ? -12.676 -1.516 -6.847 1.00 82.75 299 ASN A N 1
ATOM 2192 C CA . ASN A 1 299 ? -12.398 -0.649 -7.974 1.00 82.75 299 ASN A CA 1
ATOM 2193 C C . ASN A 1 299 ? -11.557 -1.387 -9.030 1.00 82.75 299 ASN A C 1
ATOM 2195 O O . ASN A 1 299 ? -10.394 -1.707 -8.790 1.00 82.75 299 ASN A O 1
ATOM 2199 N N . ASP A 1 300 ? -12.127 -1.608 -10.214 1.00 74.75 300 ASP A N 1
ATOM 2200 C CA . ASP A 1 300 ? -11.495 -2.314 -11.344 1.00 74.75 300 ASP A CA 1
ATOM 2201 C C . ASP A 1 300 ? -10.288 -1.582 -11.948 1.00 74.75 300 ASP A C 1
ATOM 2203 O O . ASP A 1 300 ? -9.519 -2.158 -12.707 1.00 74.75 300 ASP A O 1
ATOM 2207 N N . SER A 1 301 ? -10.052 -0.314 -11.596 1.00 61.41 301 SER A N 1
ATOM 2208 C CA . SER A 1 301 ? -8.801 0.348 -11.990 1.00 61.41 301 SER A CA 1
ATOM 2209 C C . SER A 1 301 ? -7.599 0.011 -11.118 1.00 61.41 301 SER A C 1
ATOM 2211 O O . SER A 1 301 ? -6.499 0.458 -11.441 1.00 61.41 301 SER A O 1
ATOM 2213 N N . ALA A 1 302 ? -7.794 -0.670 -9.989 1.00 64.62 302 ALA A N 1
ATOM 2214 C CA . ALA A 1 302 ? -6.702 -1.011 -9.092 1.00 64.62 302 ALA A CA 1
ATOM 2215 C C . ALA A 1 302 ? -6.042 -2.324 -9.529 1.00 64.62 302 ALA A C 1
ATOM 2217 O O . ALA A 1 302 ? -6.689 -3.370 -9.595 1.00 64.62 302 ALA A O 1
ATOM 2218 N N . GLU A 1 303 ? -4.740 -2.268 -9.800 1.00 75.00 303 GLU A N 1
ATOM 2219 C CA . GLU A 1 303 ? -3.926 -3.465 -9.987 1.00 75.00 303 GLU A CA 1
ATOM 2220 C C . GLU A 1 303 ? -3.850 -4.245 -8.665 1.00 75.00 303 GLU A C 1
ATOM 2222 O O . GLU A 1 303 ? -3.592 -3.669 -7.610 1.00 75.00 303 GLU A O 1
ATOM 2227 N N . ILE A 1 304 ? -4.098 -5.559 -8.701 1.00 79.81 304 ILE A N 1
ATOM 2228 C CA . ILE A 1 304 ? -4.070 -6.403 -7.498 1.00 79.81 304 ILE A CA 1
ATOM 2229 C C . ILE A 1 304 ? -2.627 -6.828 -7.199 1.00 79.81 304 ILE A C 1
ATOM 2231 O O . ILE A 1 304 ? -2.211 -7.957 -7.477 1.00 79.81 304 ILE A O 1
ATOM 2235 N N . ASP A 1 305 ? -1.864 -5.908 -6.621 1.00 79.38 305 ASP A N 1
ATOM 2236 C CA . ASP A 1 305 ? -0.503 -6.133 -6.138 1.00 79.38 305 ASP A CA 1
ATOM 2237 C C . ASP A 1 305 ? -0.469 -6.534 -4.645 1.00 79.38 305 ASP A C 1
ATOM 2239 O O . ASP A 1 305 ? -1.497 -6.803 -4.011 1.00 79.38 305 ASP A O 1
ATOM 2243 N N . GLY A 1 306 ? 0.733 -6.624 -4.067 1.00 74.75 306 GLY A N 1
ATOM 2244 C CA . GLY A 1 306 ? 0.905 -6.941 -2.645 1.00 74.75 306 GLY A CA 1
ATOM 2245 C C . GLY A 1 306 ? 0.268 -5.905 -1.713 1.00 74.75 306 GLY A C 1
ATOM 2246 O O . GLY A 1 306 ? -0.333 -6.278 -0.706 1.00 74.75 306 GLY A O 1
ATOM 2247 N N . GLN A 1 307 ? 0.324 -4.622 -2.073 1.00 78.88 307 GLN A N 1
ATOM 2248 C CA . GLN A 1 307 ? -0.244 -3.543 -1.269 1.00 78.88 307 GLN A CA 1
ATOM 2249 C C . GLN A 1 307 ? -1.775 -3.605 -1.272 1.00 78.88 307 GLN A C 1
ATOM 2251 O O . GLN A 1 307 ? -2.400 -3.483 -0.217 1.00 78.88 307 GLN A O 1
ATOM 2256 N N . VAL A 1 308 ? -2.397 -3.843 -2.428 1.00 83.31 308 VAL A N 1
ATOM 2257 C CA . VAL A 1 308 ? -3.852 -4.013 -2.525 1.00 83.31 308 VAL A CA 1
ATOM 2258 C C . VAL A 1 308 ? -4.316 -5.254 -1.770 1.00 83.31 308 VAL A C 1
ATOM 2260 O O . VAL A 1 308 ? -5.332 -5.199 -1.081 1.00 83.31 308 VAL A O 1
ATOM 2263 N N . ARG A 1 309 ? -3.562 -6.358 -1.810 1.00 87.25 309 ARG A N 1
ATOM 2264 C CA . ARG A 1 309 ? -3.869 -7.547 -0.993 1.00 87.25 309 ARG A CA 1
ATOM 2265 C C . ARG A 1 309 ? -3.867 -7.236 0.502 1.00 87.25 309 ARG A C 1
ATOM 2267 O O . ARG A 1 309 ? -4.767 -7.694 1.201 1.00 87.25 309 ARG A O 1
ATOM 2274 N N . ALA A 1 310 ? -2.913 -6.441 0.980 1.00 85.62 310 ALA A N 1
ATOM 2275 C CA . ALA A 1 310 ? -2.871 -6.001 2.373 1.00 85.62 310 ALA A CA 1
ATOM 2276 C C . ALA A 1 310 ? -4.066 -5.104 2.729 1.00 85.62 310 ALA A C 1
ATOM 2278 O O . ALA A 1 310 ? -4.691 -5.281 3.773 1.00 85.62 310 ALA A O 1
ATOM 2279 N N . VAL A 1 311 ? -4.450 -4.187 1.834 1.00 89.00 311 VAL A N 1
ATOM 2280 C CA . VAL A 1 311 ? -5.680 -3.393 1.994 1.00 89.00 311 VAL A CA 1
ATOM 2281 C C . VAL A 1 311 ? -6.905 -4.306 2.078 1.00 89.00 311 VAL A C 1
ATOM 2283 O O . VAL A 1 311 ? -7.752 -4.105 2.933 1.00 89.00 311 VAL A O 1
ATOM 2286 N N . LEU A 1 312 ? -6.990 -5.373 1.284 1.00 92.75 312 LEU A N 1
ATOM 2287 C CA . LEU A 1 312 ? -8.122 -6.300 1.373 1.00 92.75 312 LEU A CA 1
ATOM 2288 C C . LEU A 1 312 ? -8.180 -7.079 2.691 1.00 92.75 312 LEU A C 1
ATOM 2290 O O . LEU A 1 312 ? -9.280 -7.412 3.123 1.00 92.75 312 LEU A O 1
ATOM 2294 N N . VAL A 1 313 ? -7.049 -7.329 3.361 1.00 95.44 313 VAL A N 1
ATOM 2295 C CA . VAL A 1 313 ? -7.046 -7.853 4.742 1.00 95.44 313 VAL A CA 1
ATOM 2296 C C . VAL A 1 313 ? -7.706 -6.851 5.694 1.00 95.44 313 VAL A C 1
ATOM 2298 O O . VAL A 1 313 ? -8.529 -7.247 6.521 1.00 95.44 313 VAL A O 1
ATOM 2301 N N . HIS A 1 314 ? -7.390 -5.560 5.556 1.00 94.75 314 HIS A N 1
ATOM 2302 C CA . HIS A 1 314 ? -8.027 -4.480 6.321 1.00 94.75 314 HIS A CA 1
ATOM 2303 C C . HIS A 1 314 ? -9.542 -4.462 6.077 1.00 94.75 314 HIS A C 1
ATOM 2305 O O . HIS A 1 314 ? -10.327 -4.612 7.012 1.00 94.75 314 HIS A O 1
ATOM 2311 N N . GLU A 1 315 ? -9.962 -4.413 4.811 1.00 94.19 315 GLU A N 1
ATOM 2312 C CA . GLU A 1 315 ? -11.383 -4.349 4.447 1.00 94.19 315 GLU A CA 1
ATOM 2313 C C . GLU A 1 315 ? -12.170 -5.604 4.847 1.00 94.19 315 GLU A C 1
ATOM 2315 O O . GLU A 1 315 ? -13.302 -5.510 5.325 1.00 94.19 315 GLU A O 1
ATOM 2320 N N . TYR A 1 316 ? -11.585 -6.795 4.695 1.00 96.00 316 TYR A N 1
ATOM 2321 C CA . TYR A 1 316 ? -12.225 -8.033 5.142 1.00 96.00 316 TYR A CA 1
ATOM 2322 C C . TYR A 1 316 ? -12.354 -8.081 6.669 1.00 96.00 316 TYR A C 1
ATOM 2324 O O . TYR A 1 316 ? -13.343 -8.593 7.193 1.00 96.00 316 TYR A O 1
ATOM 2332 N N . THR A 1 317 ? -11.399 -7.505 7.400 1.00 97.06 317 THR A N 1
ATOM 2333 C CA . THR A 1 317 ? -11.472 -7.431 8.862 1.00 97.06 317 THR A CA 1
ATOM 2334 C C . THR A 1 317 ? -12.667 -6.598 9.322 1.00 97.06 317 THR A C 1
ATOM 2336 O O . THR A 1 317 ? -13.346 -7.007 10.262 1.00 97.06 317 THR A O 1
ATOM 2339 N N . HIS A 1 318 ? -13.026 -5.519 8.619 1.00 95.31 318 HIS A N 1
ATOM 2340 C CA . HIS A 1 318 ? -14.283 -4.814 8.894 1.00 95.31 318 HIS A CA 1
ATOM 2341 C C . HIS A 1 318 ? -15.513 -5.710 8.719 1.00 95.31 318 HIS A C 1
ATOM 2343 O O . HIS A 1 318 ? -16.423 -5.649 9.542 1.00 95.31 318 HIS A O 1
ATOM 2349 N N . ALA A 1 319 ? -15.535 -6.585 7.707 1.00 95.25 319 ALA A N 1
ATOM 2350 C CA . ALA A 1 319 ? -16.631 -7.536 7.519 1.00 95.25 319 ALA A CA 1
ATOM 2351 C C . ALA A 1 319 ? -16.753 -8.528 8.688 1.00 95.25 319 ALA A C 1
ATOM 2353 O O . ALA A 1 319 ? -17.872 -8.855 9.089 1.00 95.25 319 ALA A O 1
ATOM 2354 N N . VAL A 1 320 ? -15.620 -8.977 9.243 1.00 96.75 320 VAL A N 1
ATOM 2355 C CA . VAL A 1 320 ? -15.573 -9.824 10.448 1.00 96.75 320 VAL A CA 1
ATOM 2356 C C . VAL A 1 320 ? -16.074 -9.058 11.671 1.00 96.75 320 VAL A C 1
ATOM 2358 O O . VAL A 1 320 ? -16.922 -9.568 12.397 1.00 96.75 320 VAL A O 1
ATOM 2361 N N . ILE A 1 321 ? -15.593 -7.829 11.886 1.00 96.19 321 ILE A N 1
ATOM 2362 C CA . ILE A 1 321 ? -16.016 -6.971 13.005 1.00 96.19 321 ILE A CA 1
ATOM 2363 C C . ILE A 1 321 ? -17.524 -6.742 12.967 1.00 96.19 321 ILE A C 1
ATOM 2365 O O . ILE A 1 321 ? -18.175 -6.826 14.005 1.00 96.19 321 ILE A O 1
ATOM 2369 N N . ASP A 1 322 ? -18.074 -6.478 11.784 1.00 93.69 322 ASP A N 1
ATOM 2370 C CA . ASP A 1 322 ? -19.499 -6.227 11.608 1.00 93.69 322 ASP A CA 1
ATOM 2371 C C . ASP A 1 322 ? -20.331 -7.448 12.023 1.00 93.69 322 ASP A C 1
ATOM 2373 O O . ASP A 1 322 ? -21.247 -7.309 12.825 1.00 93.69 322 ASP A O 1
ATOM 2377 N N . GLU A 1 323 ? -19.970 -8.663 11.594 1.00 95.00 323 GLU A N 1
ATOM 2378 C CA . GLU A 1 323 ? -20.683 -9.880 12.018 1.00 95.00 323 GLU A CA 1
ATOM 2379 C C . GLU A 1 323 ? -20.505 -10.181 13.514 1.00 95.00 323 GLU A C 1
ATOM 2381 O O . GLU A 1 323 ? -21.484 -10.495 14.194 1.00 95.00 323 GLU A O 1
ATOM 2386 N N . VAL A 1 324 ? -19.295 -10.020 14.063 1.00 97.25 324 VAL A N 1
ATOM 2387 C CA . VAL A 1 324 ? -19.043 -10.178 15.509 1.00 97.25 324 VAL A CA 1
ATOM 2388 C C . VAL A 1 324 ? -19.888 -9.189 16.315 1.00 97.25 324 VAL A C 1
ATOM 2390 O O . VAL A 1 324 ? -20.438 -9.547 17.356 1.00 97.25 324 VAL A O 1
ATOM 2393 N N . ALA A 1 325 ? -20.066 -7.969 15.809 1.00 95.88 325 ALA A N 1
ATOM 2394 C CA . ALA A 1 325 ? -20.949 -6.955 16.372 1.00 95.88 325 ALA A CA 1
ATOM 2395 C C . ALA A 1 325 ? -22.437 -7.181 16.032 1.00 95.88 325 ALA A C 1
ATOM 2397 O O . ALA A 1 325 ? -23.239 -6.264 16.196 1.00 95.88 325 ALA A O 1
ATOM 2398 N N . SER A 1 326 ? -22.840 -8.370 15.568 1.00 93.62 326 SER A N 1
ATOM 2399 C CA . SER A 1 326 ? -24.223 -8.680 15.166 1.00 93.62 326 SER A CA 1
ATOM 2400 C C . SER A 1 326 ? -24.784 -7.718 14.108 1.00 93.62 326 SER A C 1
ATOM 2402 O O . SER A 1 326 ? -25.951 -7.336 14.163 1.00 93.62 326 SER A O 1
ATOM 2404 N N . PHE A 1 327 ? -23.942 -7.315 13.156 1.00 91.19 327 PHE A N 1
ATOM 2405 C CA . PHE A 1 327 ? -24.207 -6.315 12.114 1.00 91.19 327 PHE A CA 1
ATOM 2406 C C . PHE A 1 327 ? -24.581 -4.930 12.666 1.00 91.19 327 PHE A C 1
ATOM 2408 O O . PHE A 1 327 ? -25.327 -4.175 12.040 1.00 91.19 327 PHE A O 1
ATOM 2415 N N . HIS A 1 328 ? -24.062 -4.615 13.857 1.00 89.50 328 HIS A N 1
ATOM 2416 C CA . HIS A 1 328 ? -24.146 -3.313 14.515 1.00 89.50 328 HIS A CA 1
ATOM 2417 C C . HIS A 1 328 ? -22.756 -2.692 14.719 1.00 89.50 328 HIS A C 1
ATOM 2419 O O . HIS A 1 328 ? -22.441 -2.158 15.792 1.00 89.50 328 HIS A O 1
ATOM 2425 N N . GLY A 1 329 ? -21.889 -2.787 13.703 1.00 85.31 329 GLY A N 1
ATOM 2426 C CA . GLY A 1 329 ? -20.523 -2.260 13.747 1.00 85.31 329 GLY A CA 1
ATOM 2427 C C . GLY A 1 329 ? -20.434 -0.761 14.068 1.00 85.31 329 GLY A C 1
ATOM 2428 O O . GLY A 1 329 ? -19.425 -0.316 14.612 1.00 85.31 329 GLY A O 1
ATOM 2429 N N . GLU A 1 330 ? -21.496 0.018 13.832 1.00 84.31 330 GLU A N 1
ATOM 2430 C CA . GLU A 1 330 ? -21.588 1.440 14.194 1.00 84.31 330 GLU A CA 1
ATOM 2431 C C . GLU A 1 330 ? -21.538 1.699 15.709 1.00 84.31 330 GLU A C 1
ATOM 2433 O O . GLU A 1 330 ? -21.284 2.824 16.145 1.00 84.31 330 GLU A O 1
ATOM 2438 N N . ARG A 1 331 ? -21.786 0.668 16.528 1.00 90.62 331 ARG A N 1
ATOM 2439 C CA . ARG A 1 331 ? -21.707 0.739 17.998 1.00 90.62 331 ARG A CA 1
ATOM 2440 C C . ARG A 1 331 ? -20.289 0.541 18.522 1.00 90.62 331 ARG A C 1
ATOM 2442 O O . ARG A 1 331 ? -20.022 0.827 19.691 1.00 90.62 331 ARG A O 1
ATOM 2449 N N . VAL A 1 332 ? -19.384 0.057 17.677 1.00 93.81 332 VAL A N 1
ATOM 2450 C CA . VAL A 1 332 ? -17.964 -0.097 17.990 1.00 93.81 332 VAL A CA 1
ATOM 2451 C C . VAL A 1 332 ? -17.277 1.253 17.764 1.00 93.81 332 VAL A C 1
ATOM 2453 O O . VAL A 1 332 ? -17.454 1.850 16.701 1.00 93.81 332 VAL A O 1
ATOM 2456 N N . PRO A 1 333 ? -16.477 1.772 18.715 1.00 94.56 333 PRO A N 1
ATOM 2457 C CA . PRO A 1 333 ? -15.758 3.020 18.494 1.00 94.56 333 PRO A CA 1
ATOM 2458 C C . PRO A 1 333 ? -14.854 2.947 17.269 1.00 94.56 333 PRO A C 1
ATOM 2460 O O . PRO A 1 333 ? -14.138 1.964 17.078 1.00 94.56 333 PRO A O 1
ATOM 2463 N N . VAL A 1 334 ? -14.833 4.032 16.492 1.00 90.69 334 VAL A N 1
ATOM 2464 C CA . VAL A 1 334 ? -14.077 4.119 15.233 1.00 90.69 334 VAL A CA 1
ATOM 2465 C C . VAL A 1 334 ? -12.618 3.709 15.421 1.00 90.69 334 VAL A C 1
ATOM 2467 O O . VAL A 1 334 ? -12.117 2.871 14.682 1.00 90.69 334 VAL A O 1
ATOM 2470 N N . TRP A 1 335 ? -11.948 4.237 16.451 1.00 95.12 335 TRP A N 1
ATOM 2471 C CA . TRP A 1 335 ? -10.544 3.915 16.703 1.00 95.12 335 TRP A CA 1
ATOM 2472 C C . TRP A 1 335 ? -10.302 2.413 16.901 1.00 95.12 335 TRP A C 1
ATOM 2474 O O . TRP A 1 335 ? -9.243 1.939 16.505 1.00 95.12 335 TRP A O 1
ATOM 2484 N N . LEU A 1 336 ? -11.249 1.686 17.503 1.00 97.06 336 LEU A N 1
ATOM 2485 C CA . LEU A 1 336 ? -11.133 0.251 17.751 1.00 97.06 336 LEU A CA 1
ATOM 2486 C C . LEU A 1 336 ? -11.416 -0.537 16.472 1.00 97.06 336 LEU A C 1
ATOM 2488 O O . LEU A 1 336 ? -10.688 -1.477 16.172 1.00 97.06 336 LEU A O 1
ATOM 2492 N N . ASN A 1 337 ? -12.438 -0.135 15.713 1.00 94.75 337 ASN A N 1
ATOM 2493 C CA . ASN A 1 337 ? -12.785 -0.771 14.445 1.00 94.75 337 ASN A CA 1
ATOM 2494 C C . ASN A 1 337 ? -11.626 -0.652 13.435 1.00 94.75 337 ASN A C 1
ATOM 2496 O O . ASN A 1 337 ? -11.085 -1.659 12.982 1.00 94.75 337 ASN A O 1
ATOM 2500 N N . GLU A 1 338 ? -11.153 0.573 13.191 1.00 93.94 338 GLU A N 1
ATOM 2501 C CA . GLU A 1 338 ? -10.005 0.834 12.312 1.00 93.94 338 GLU A CA 1
ATOM 2502 C C . GLU A 1 338 ? -8.694 0.276 12.872 1.00 93.94 338 GLU A C 1
ATOM 2504 O O . GLU A 1 338 ? -7.849 -0.218 12.129 1.00 93.94 338 GLU A O 1
ATOM 2509 N N . GLY A 1 339 ? -8.516 0.331 14.195 1.00 96.88 339 GLY A N 1
ATOM 2510 C CA . GLY A 1 339 ? -7.328 -0.191 14.861 1.00 96.88 339 GLY A CA 1
ATOM 2511 C C . GLY A 1 339 ? -7.194 -1.696 14.728 1.00 96.88 339 GLY A C 1
ATOM 2512 O O . GLY A 1 339 ? -6.095 -2.180 14.478 1.00 96.88 339 GLY A O 1
ATOM 2513 N N . LEU A 1 340 ? -8.294 -2.440 14.858 1.00 97.81 340 LEU A N 1
ATOM 2514 C CA . LEU A 1 340 ? -8.275 -3.892 14.717 1.00 97.81 340 LEU A CA 1
ATOM 2515 C C . LEU A 1 340 ? -8.056 -4.305 13.260 1.00 97.81 340 LEU A C 1
ATOM 2517 O O . LEU A 1 340 ? -7.302 -5.246 13.015 1.00 97.81 340 LEU A O 1
ATOM 2521 N N . ALA A 1 341 ? -8.641 -3.583 12.302 1.00 96.19 341 ALA A N 1
ATOM 2522 C CA . ALA A 1 341 ? -8.392 -3.799 10.878 1.00 96.19 341 ALA A CA 1
ATOM 2523 C C . ALA A 1 341 ? -6.921 -3.540 10.499 1.00 96.19 341 ALA A C 1
ATOM 2525 O O . ALA A 1 341 ? -6.267 -4.414 9.922 1.00 96.19 341 ALA A O 1
ATOM 2526 N N . GLU A 1 342 ? -6.357 -2.410 10.930 1.00 96.25 342 GLU A N 1
ATOM 2527 C CA . GLU A 1 342 ? -4.965 -2.042 10.650 1.00 96.25 342 GLU A CA 1
ATOM 2528 C C . GLU A 1 342 ? -3.969 -2.963 11.382 1.00 96.25 342 GLU A C 1
ATOM 2530 O O . GLU A 1 342 ? -2.976 -3.399 10.796 1.00 96.25 342 GLU A O 1
ATOM 2535 N N . TRP A 1 343 ? -4.247 -3.328 12.639 1.00 97.62 343 TRP A N 1
ATOM 2536 C CA . TRP A 1 343 ? -3.438 -4.292 13.393 1.00 97.62 343 TRP A CA 1
ATOM 2537 C C . TRP A 1 343 ? -3.460 -5.678 12.737 1.00 97.62 343 TRP A C 1
ATOM 2539 O O . TRP A 1 343 ? -2.415 -6.317 12.601 1.00 97.62 343 TRP A O 1
ATOM 2549 N N . THR A 1 344 ? -4.626 -6.125 12.261 1.00 97.69 344 THR A N 1
ATOM 2550 C CA . THR A 1 344 ? -4.761 -7.402 11.543 1.00 97.69 344 THR A CA 1
ATOM 2551 C C . THR A 1 344 ? -3.965 -7.396 10.245 1.00 97.69 344 THR A C 1
ATOM 2553 O O . THR A 1 344 ? -3.265 -8.371 9.952 1.00 97.69 344 THR A O 1
ATOM 2556 N N . LYS A 1 345 ? -3.993 -6.279 9.508 1.00 95.19 345 LYS A N 1
ATOM 2557 C CA . LYS A 1 345 ? -3.142 -6.074 8.333 1.00 95.19 345 LYS A CA 1
ATOM 2558 C C . LYS A 1 345 ? -1.662 -6.238 8.686 1.00 95.19 345 LYS A C 1
ATOM 2560 O O . LYS A 1 345 ? -1.005 -7.076 8.073 1.00 95.19 345 LYS A O 1
ATOM 2565 N N . TRP A 1 346 ? -1.147 -5.532 9.698 1.00 94.62 346 TRP A N 1
ATOM 2566 C CA . TRP A 1 346 ? 0.266 -5.646 10.102 1.00 94.62 346 TRP A CA 1
ATOM 2567 C C . TRP A 1 346 ? 0.651 -7.082 10.450 1.00 94.62 346 TRP A C 1
ATOM 2569 O O . TRP A 1 346 ? 1.631 -7.610 9.925 1.00 94.62 346 TRP A O 1
ATOM 2579 N N . ARG A 1 347 ? -0.154 -7.753 11.278 1.00 95.56 347 ARG A N 1
ATOM 2580 C CA . ARG A 1 347 ? 0.118 -9.131 11.705 1.00 95.56 347 ARG A CA 1
ATOM 2581 C C . ARG A 1 347 ? 0.094 -10.116 10.539 1.00 95.56 347 ARG A C 1
ATOM 2583 O O . ARG A 1 347 ? 0.925 -11.022 10.511 1.00 95.56 347 ARG A O 1
ATOM 2590 N N . SER A 1 348 ? -0.784 -9.913 9.553 1.00 92.81 348 SER A N 1
ATOM 2591 C CA . SER A 1 348 ? -0.810 -10.733 8.333 1.00 92.81 348 SER A CA 1
ATOM 2592 C C . SER A 1 348 ? 0.464 -10.608 7.490 1.00 92.81 348 SER A C 1
ATOM 2594 O O . SER A 1 348 ? 0.854 -11.557 6.814 1.00 92.81 348 SER A O 1
ATOM 2596 N N . GLU A 1 349 ? 1.153 -9.472 7.591 1.00 91.12 349 GLU A N 1
ATOM 2597 C CA . GLU A 1 349 ? 2.435 -9.201 6.936 1.00 91.12 349 GLU A CA 1
ATOM 2598 C C . GLU A 1 349 ? 3.637 -9.496 7.848 1.00 91.12 349 GLU A C 1
ATOM 2600 O O . GLU A 1 349 ? 4.765 -9.124 7.528 1.00 91.12 349 GLU A O 1
ATOM 2605 N N . SER A 1 350 ? 3.416 -10.162 8.990 1.00 90.69 350 SER A N 1
ATOM 2606 C CA . SER A 1 350 ? 4.440 -10.410 10.017 1.00 90.69 350 SER A CA 1
ATOM 2607 C C . SER A 1 350 ? 5.108 -9.129 10.545 1.00 90.69 350 SER A C 1
ATOM 2609 O O . SER A 1 350 ? 6.284 -9.133 10.908 1.00 90.69 350 SER A O 1
ATOM 2611 N N . GLN A 1 351 ? 4.360 -8.025 10.589 1.00 89.06 351 GLN A N 1
ATOM 2612 C CA . GLN A 1 351 ? 4.770 -6.758 11.189 1.00 89.06 351 GLN A CA 1
ATOM 2613 C C . GLN A 1 351 ? 4.150 -6.608 12.585 1.00 89.06 351 GLN A C 1
ATOM 2615 O O . GLN A 1 351 ? 2.979 -6.916 12.801 1.00 89.06 351 GLN A O 1
ATOM 2620 N N . ASP A 1 352 ? 4.940 -6.087 13.526 1.00 84.25 352 ASP A N 1
ATOM 2621 C CA . ASP A 1 352 ? 4.532 -5.860 14.925 1.00 84.25 352 ASP A CA 1
ATOM 2622 C C . ASP A 1 352 ? 4.341 -4.380 15.274 1.00 84.25 352 ASP A C 1
ATOM 2624 O O . ASP A 1 352 ? 3.973 -4.032 16.395 1.00 84.25 352 ASP A O 1
ATOM 2628 N N . ALA A 1 353 ? 4.637 -3.486 14.334 1.00 85.50 353 ALA A N 1
ATOM 2629 C CA . ALA A 1 353 ? 4.688 -2.054 14.569 1.00 85.50 353 ALA A CA 1
ATOM 2630 C C . ALA A 1 353 ? 4.367 -1.284 13.282 1.00 85.50 353 ALA A C 1
ATOM 2632 O O . ALA A 1 353 ? 4.593 -1.808 12.188 1.00 85.50 353 ALA A O 1
ATOM 2633 N N . PRO A 1 354 ? 3.919 -0.020 13.394 1.00 88.69 354 PRO A N 1
ATOM 2634 C CA . PRO A 1 354 ? 3.743 0.826 12.225 1.00 88.69 354 PRO A CA 1
ATOM 2635 C C . PRO A 1 354 ? 5.078 1.101 11.527 1.00 88.69 354 PRO A C 1
ATOM 2637 O O . PRO A 1 354 ? 6.160 0.954 12.105 1.00 88.69 354 PRO A O 1
ATOM 2640 N N . ALA A 1 355 ? 4.996 1.623 10.301 1.00 85.06 355 ALA A N 1
ATOM 2641 C CA . ALA A 1 355 ? 6.154 2.140 9.583 1.00 85.06 355 ALA A CA 1
ATOM 2642 C C . ALA A 1 355 ? 6.995 3.085 10.467 1.00 85.06 355 ALA A C 1
ATOM 2644 O O . ALA A 1 355 ? 6.457 3.906 11.216 1.00 85.06 355 ALA A O 1
ATOM 2645 N N . LEU A 1 356 ? 8.327 3.016 10.340 1.00 83.19 356 LEU A N 1
ATOM 2646 C CA . LEU A 1 356 ? 9.270 3.726 11.220 1.00 83.19 356 LEU A CA 1
ATOM 2647 C C . LEU A 1 356 ? 8.992 5.230 11.350 1.00 83.19 356 LEU A C 1
ATOM 2649 O O . LEU A 1 356 ? 9.184 5.801 12.421 1.00 83.19 356 LEU A O 1
ATOM 2653 N N . TRP A 1 357 ? 8.551 5.884 10.273 1.00 87.06 357 TRP A N 1
ATOM 2654 C CA . TRP A 1 357 ? 8.214 7.308 10.301 1.00 87.06 357 TRP A CA 1
ATOM 2655 C C . TRP A 1 357 ? 6.988 7.589 11.184 1.00 87.06 357 TRP A C 1
ATOM 2657 O O . TRP A 1 357 ? 6.991 8.563 11.933 1.00 87.06 357 TRP A O 1
ATOM 2667 N N . ALA A 1 358 ? 5.966 6.728 11.127 1.00 86.31 358 ALA A N 1
ATOM 2668 C CA . ALA A 1 358 ? 4.743 6.863 11.908 1.00 86.31 358 ALA A CA 1
ATOM 2669 C C . ALA A 1 358 ? 5.037 6.574 13.378 1.00 86.31 358 ALA A C 1
ATOM 2671 O O . ALA A 1 358 ? 4.643 7.357 14.237 1.00 86.31 358 ALA A O 1
ATOM 2672 N N . ARG A 1 359 ? 5.832 5.531 13.659 1.00 90.25 359 ARG A N 1
ATOM 2673 C CA . ARG A 1 359 ? 6.320 5.244 15.012 1.00 90.25 359 ARG A CA 1
ATOM 2674 C C . ARG A 1 359 ? 7.041 6.450 15.619 1.00 90.25 359 ARG A C 1
ATOM 2676 O O . ARG A 1 359 ? 6.639 6.923 16.672 1.00 90.25 359 ARG A O 1
ATOM 2683 N N . LYS A 1 360 ? 8.039 7.009 14.925 1.00 89.69 360 LYS A N 1
ATOM 2684 C CA . LYS A 1 360 ? 8.786 8.187 15.406 1.00 89.69 360 LYS A CA 1
ATOM 2685 C C . LYS A 1 360 ? 7.896 9.408 15.633 1.00 89.69 360 LYS A C 1
ATOM 2687 O O . LYS A 1 360 ? 8.120 10.165 16.573 1.00 89.69 360 LYS A O 1
ATOM 2692 N N . ALA A 1 361 ? 6.900 9.619 14.774 1.00 89.06 361 ALA A N 1
ATOM 2693 C CA . ALA A 1 361 ? 5.944 10.706 14.946 1.00 89.06 361 ALA A CA 1
ATOM 2694 C C . ALA A 1 361 ? 5.061 10.501 16.192 1.00 89.06 361 ALA A C 1
ATOM 2696 O O . ALA A 1 361 ? 4.850 11.458 16.933 1.00 89.06 361 ALA A O 1
ATOM 2697 N N . LEU A 1 362 ? 4.609 9.270 16.465 1.00 92.94 362 LEU A N 1
ATOM 2698 C CA . LEU A 1 362 ? 3.869 8.937 17.689 1.00 92.94 362 LEU A CA 1
ATOM 2699 C C . LEU A 1 362 ? 4.734 9.097 18.944 1.00 92.94 362 LEU A C 1
ATOM 2701 O O . LEU A 1 362 ? 4.281 9.711 19.908 1.00 92.94 362 LEU A O 1
ATOM 2705 N N . GLU A 1 363 ? 5.980 8.617 18.915 1.00 93.94 363 GLU A N 1
ATOM 2706 C CA . GLU A 1 363 ? 6.949 8.777 20.011 1.00 93.94 363 GLU A CA 1
ATOM 2707 C C . GLU A 1 363 ? 7.181 10.265 20.319 1.00 93.94 363 GLU A C 1
ATOM 2709 O O . GLU A 1 363 ? 7.152 10.699 21.472 1.00 93.94 363 GLU A O 1
ATOM 2714 N N . GLN A 1 364 ? 7.332 11.092 19.280 1.00 92.25 364 GLN A N 1
ATOM 2715 C CA . GLN A 1 364 ? 7.446 12.539 19.442 1.00 92.25 364 GLN A CA 1
ATOM 2716 C C . GLN A 1 364 ? 6.174 13.147 20.051 1.00 92.25 364 GLN A C 1
ATOM 2718 O O . GLN A 1 364 ? 6.264 13.950 20.983 1.00 92.25 364 GLN A O 1
ATOM 2723 N N . SER A 1 365 ? 4.991 12.760 19.566 1.00 92.50 365 SER A N 1
ATOM 2724 C CA . SER A 1 365 ? 3.721 13.230 20.122 1.00 92.50 365 SER A CA 1
ATOM 2725 C C . SER A 1 365 ? 3.571 12.865 21.600 1.00 92.50 365 SER A C 1
ATOM 2727 O O . SER A 1 365 ? 3.213 13.739 22.390 1.00 92.50 365 SER A O 1
ATOM 2729 N N . ALA A 1 366 ? 3.927 11.640 21.997 1.00 93.75 366 ALA A N 1
ATOM 2730 C CA . ALA A 1 366 ? 3.909 11.178 23.388 1.00 93.75 366 ALA A CA 1
ATOM 2731 C C . ALA A 1 366 ? 4.896 11.953 24.280 1.00 93.75 366 ALA A C 1
ATOM 2733 O O . ALA A 1 366 ? 4.562 12.347 25.396 1.00 93.75 366 ALA A O 1
ATOM 2734 N N . ARG A 1 367 ? 6.103 12.249 23.781 1.00 93.25 367 ARG A N 1
ATOM 2735 C CA . ARG A 1 367 ? 7.103 13.054 24.512 1.00 93.25 367 ARG A CA 1
ATOM 2736 C C . ARG A 1 367 ? 6.677 14.504 24.710 1.00 93.25 367 ARG A C 1
ATOM 2738 O O . ARG A 1 367 ? 7.006 15.105 25.726 1.00 93.25 367 ARG A O 1
ATOM 2745 N N . THR A 1 368 ? 5.956 15.068 23.745 1.00 92.81 368 THR A N 1
ATOM 2746 C CA . THR A 1 368 ? 5.460 16.455 23.817 1.00 92.81 368 THR A CA 1
ATOM 2747 C C . THR A 1 368 ? 4.073 16.591 24.447 1.00 92.81 368 THR A C 1
ATOM 2749 O O . THR A 1 368 ? 3.561 17.705 24.521 1.00 92.81 368 THR A O 1
ATOM 2752 N N . GLY A 1 369 ? 3.442 15.490 24.873 1.00 91.06 369 GLY A N 1
ATOM 2753 C CA . GLY A 1 369 ? 2.076 15.505 25.410 1.00 91.06 369 GLY A CA 1
ATOM 2754 C C . GLY A 1 369 ? 1.010 15.918 24.386 1.00 91.06 369 GLY A C 1
ATOM 2755 O O . GLY A 1 369 ? -0.034 16.446 24.760 1.00 91.06 369 GLY A O 1
ATOM 2756 N N . THR A 1 370 ? 1.273 15.717 23.090 1.00 90.38 370 THR A N 1
ATOM 2757 C CA . THR A 1 370 ? 0.351 16.042 21.985 1.00 90.38 370 THR A CA 1
ATOM 2758 C C . THR A 1 370 ? -0.301 14.806 21.367 1.00 90.38 370 THR A C 1
ATOM 2760 O O . THR A 1 370 ? -1.047 14.928 20.394 1.00 90.38 370 THR A O 1
ATOM 2763 N N . LEU A 1 371 ? -0.042 13.615 21.921 1.00 90.56 371 LEU A N 1
ATOM 2764 C CA . LEU A 1 371 ? -0.706 12.378 21.522 1.00 90.56 371 LEU A CA 1
ATOM 2765 C C . LEU A 1 371 ? -2.204 12.466 21.869 1.00 90.56 371 LEU A C 1
ATOM 2767 O O . LEU A 1 371 ? -2.548 12.643 23.038 1.00 90.56 371 LEU A O 1
ATOM 2771 N N . PRO A 1 372 ? -3.121 12.375 20.891 1.00 88.69 372 PRO A N 1
ATOM 2772 C CA . PRO A 1 372 ? -4.546 12.465 21.186 1.00 88.69 372 PRO A CA 1
ATOM 2773 C C . PRO A 1 372 ? -5.047 11.262 21.957 1.00 88.69 372 PRO A C 1
ATOM 2775 O O . PRO A 1 372 ? -4.538 10.162 21.797 1.00 88.69 372 PRO A O 1
ATOM 2778 N N . ARG A 1 373 ? -6.089 11.466 22.753 1.00 91.50 373 ARG A N 1
ATOM 2779 C CA . ARG A 1 373 ? -6.712 10.385 23.516 1.00 91.50 373 ARG A CA 1
ATOM 2780 C C . ARG A 1 373 ? -7.592 9.517 22.624 1.00 91.50 373 ARG A C 1
ATOM 2782 O O . ARG A 1 373 ? -8.288 10.030 21.747 1.00 91.50 373 ARG A O 1
ATOM 2789 N N . LEU A 1 374 ? -7.667 8.222 22.903 1.00 91.50 374 LEU A N 1
ATOM 2790 C CA . LEU A 1 374 ? -8.521 7.285 22.161 1.00 91.50 374 LEU A CA 1
ATOM 2791 C C . LEU A 1 374 ? -10.003 7.681 22.230 1.00 91.50 374 LEU A C 1
ATOM 2793 O O . LEU A 1 374 ? -10.742 7.565 21.252 1.00 91.50 374 LEU A O 1
ATOM 2797 N N . SER A 1 375 ? -10.431 8.249 23.360 1.00 87.38 375 SER A N 1
ATOM 2798 C CA . SER A 1 375 ? -11.790 8.781 23.537 1.00 87.38 375 SER A CA 1
ATOM 2799 C C . SER A 1 375 ? -12.160 9.885 22.536 1.00 87.38 375 SER A C 1
ATOM 2801 O O . SER A 1 375 ? -13.319 9.964 22.123 1.00 87.38 375 SER A O 1
ATOM 2803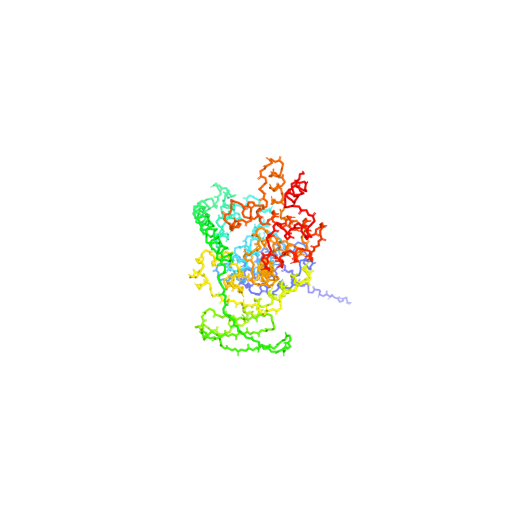 N N . THR A 1 376 ? -11.202 10.711 22.096 1.00 84.94 376 THR A N 1
ATOM 2804 C CA . THR A 1 376 ? -11.450 11.760 21.090 1.00 84.94 376 THR A CA 1
ATOM 2805 C C . THR A 1 376 ? -11.405 11.216 19.664 1.00 84.94 376 THR A C 1
ATOM 2807 O O . THR A 1 376 ? -12.015 11.800 18.771 1.00 84.94 376 THR A O 1
ATOM 2810 N N . MET A 1 377 ? -10.762 10.064 19.460 1.00 84.44 377 MET A N 1
ATOM 2811 C CA . MET A 1 377 ? -10.739 9.317 18.197 1.00 84.44 377 MET A CA 1
ATOM 2812 C C . MET A 1 377 ? -11.941 8.375 18.029 1.00 84.44 377 MET A C 1
ATOM 2814 O O . MET A 1 377 ? -12.129 7.795 16.966 1.00 84.44 377 MET A O 1
ATOM 2818 N N . GLY A 1 378 ? -12.782 8.229 19.056 1.00 72.44 378 GLY A N 1
ATOM 2819 C CA . GLY A 1 378 ? -14.002 7.422 18.991 1.00 72.44 378 GLY A CA 1
ATOM 2820 C C . GLY A 1 378 ? -15.151 8.055 18.199 1.00 72.44 378 GLY A C 1
ATOM 2821 O O . GLY A 1 378 ? -16.188 7.413 18.056 1.00 72.44 378 GLY A O 1
ATOM 2822 N N . ARG A 1 379 ? -15.012 9.301 17.717 1.00 71.81 379 ARG A N 1
ATOM 2823 C CA . ARG A 1 379 ? -16.070 10.032 16.998 1.00 71.81 379 ARG A CA 1
ATOM 2824 C C . ARG A 1 379 ? -15.598 10.505 15.623 1.00 71.81 379 ARG A C 1
ATOM 2826 O O . ARG A 1 379 ? -14.730 11.369 15.530 1.00 71.81 379 ARG A O 1
ATOM 2833 N N . GLY A 1 380 ? -16.275 10.029 14.579 1.00 65.81 380 GLY A N 1
ATOM 2834 C CA . GLY A 1 380 ? -16.062 10.451 13.196 1.00 65.81 380 GLY A CA 1
ATOM 2835 C C . GLY A 1 380 ? -14.853 9.791 12.518 1.00 65.81 380 GLY A C 1
ATOM 2836 O O . GLY A 1 380 ? -14.074 9.104 13.170 1.00 65.81 380 GLY A O 1
ATOM 2837 N N . PRO A 1 381 ? -14.696 10.008 11.203 1.00 69.88 381 PRO A N 1
ATOM 2838 C CA . PRO A 1 381 ? -13.727 9.294 10.376 1.00 69.88 381 PRO A CA 1
ATOM 2839 C C . PRO A 1 381 ? -12.269 9.656 10.698 1.00 69.88 381 PRO A C 1
ATOM 2841 O O . PRO A 1 381 ? -11.936 10.843 10.827 1.00 69.88 381 PRO A O 1
ATOM 2844 N N . LEU A 1 382 ? -11.378 8.664 10.761 1.00 71.75 382 LEU A N 1
ATOM 2845 C CA . LEU A 1 382 ? -9.940 8.874 10.963 1.00 71.75 382 LEU A CA 1
ATOM 2846 C C . LEU A 1 382 ? -9.279 9.501 9.733 1.00 71.75 382 LEU A C 1
ATOM 2848 O O . LEU A 1 382 ? -8.351 10.305 9.877 1.00 71.75 382 LEU A O 1
ATOM 2852 N N . ILE A 1 383 ? -9.775 9.210 8.527 1.00 64.88 383 ILE A N 1
ATOM 2853 C CA . ILE A 1 383 ? -9.194 9.722 7.278 1.00 64.88 383 ILE A CA 1
ATOM 2854 C C . ILE A 1 383 ? -9.337 11.239 7.102 1.00 64.88 383 ILE A C 1
ATOM 2856 O O . ILE A 1 383 ? -8.565 11.863 6.370 1.00 64.88 383 ILE A O 1
ATOM 2860 N N . GLY A 1 384 ? -10.275 11.852 7.829 1.00 57.44 384 GLY A N 1
ATOM 2861 C CA . GLY A 1 384 ? -10.489 13.299 7.839 1.00 57.44 384 GLY A CA 1
ATOM 2862 C C . GLY A 1 384 ? -9.545 14.078 8.753 1.00 57.44 384 GLY A C 1
ATOM 2863 O O . GLY A 1 384 ? -9.565 15.307 8.730 1.00 57.44 384 GLY A O 1
ATOM 2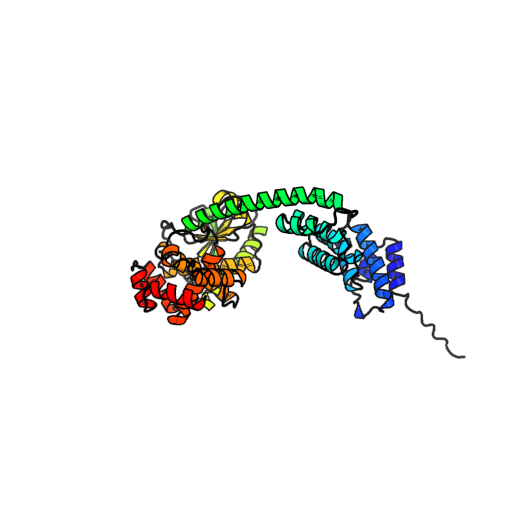864 N N . GLN A 1 385 ? -8.724 13.403 9.560 1.00 68.44 385 GLN A N 1
ATOM 2865 C CA . GLN A 1 385 ? -7.831 14.068 10.511 1.00 68.44 385 GLN A CA 1
ATOM 2866 C C . GLN A 1 385 ? -6.547 14.586 9.838 1.00 68.44 385 GLN A C 1
ATOM 2868 O O . GLN A 1 385 ? -6.214 14.198 8.717 1.00 68.44 385 GLN A O 1
ATOM 2873 N N . GLU A 1 386 ? -5.806 15.487 10.497 1.00 60.50 386 GLU A N 1
ATOM 2874 C CA . GLU A 1 386 ? -4.600 16.117 9.923 1.00 60.50 386 GLU A CA 1
ATOM 2875 C C . GLU A 1 386 ? -3.556 15.090 9.449 1.00 60.50 386 GLU A C 1
ATOM 2877 O O . GLU A 1 386 ? -2.976 15.271 8.380 1.00 60.50 386 GLU A O 1
ATOM 2882 N N . ASN A 1 387 ? -3.405 13.961 10.153 1.00 74.19 387 ASN A N 1
ATOM 2883 C CA . ASN A 1 387 ? -2.523 12.864 9.750 1.00 74.19 387 ASN A CA 1
ATOM 2884 C C . ASN A 1 387 ? -3.204 11.488 9.914 1.00 74.19 387 ASN A C 1
ATOM 2886 O O . ASN A 1 387 ? -3.038 10.846 10.952 1.00 74.19 387 ASN A O 1
ATOM 2890 N N . PRO A 1 388 ? -3.969 11.020 8.911 1.00 77.94 388 PRO A N 1
ATOM 2891 C CA . PRO A 1 388 ? -4.728 9.774 8.994 1.00 77.94 388 PRO A CA 1
ATOM 2892 C C . PRO A 1 388 ? -3.876 8.553 9.295 1.00 77.94 388 PRO A C 1
ATOM 2894 O O . PRO A 1 388 ? -4.174 7.814 10.222 1.00 77.94 388 PRO A O 1
ATOM 2897 N N . ALA A 1 389 ? -2.778 8.369 8.560 1.00 80.31 389 ALA A N 1
ATOM 2898 C CA . ALA A 1 389 ? -1.902 7.215 8.731 1.00 80.31 389 ALA A CA 1
ATOM 2899 C C . ALA A 1 389 ? -1.319 7.143 10.154 1.00 80.31 389 ALA A C 1
ATOM 2901 O O . ALA A 1 389 ? -1.167 6.056 10.703 1.00 80.31 389 ALA A O 1
ATOM 2902 N N . LEU A 1 390 ? -1.081 8.295 10.791 1.00 86.88 390 LEU A N 1
ATOM 2903 C CA . LEU A 1 390 ? -0.697 8.352 12.199 1.00 86.88 390 LEU A CA 1
ATOM 2904 C C . LEU A 1 390 ? -1.829 7.905 13.138 1.00 86.88 390 LEU A C 1
ATOM 2906 O O . LEU A 1 390 ? -1.559 7.256 14.142 1.00 86.88 390 LEU A O 1
ATOM 2910 N N . ARG A 1 391 ? -3.090 8.221 12.816 1.00 90.12 391 ARG A N 1
ATOM 2911 C CA . ARG A 1 391 ? -4.269 7.793 13.590 1.00 90.12 391 ARG A CA 1
ATOM 2912 C C . ARG A 1 391 ? -4.534 6.304 13.474 1.00 90.12 391 ARG A C 1
ATOM 2914 O O . ARG A 1 391 ? -4.719 5.670 14.503 1.00 90.12 391 ARG A O 1
ATOM 2921 N N . TYR A 1 392 ? -4.476 5.753 12.264 1.00 91.12 392 TYR A N 1
ATOM 2922 C CA . TYR A 1 392 ? -4.537 4.307 12.044 1.00 91.12 392 TYR A CA 1
ATOM 2923 C C . TYR A 1 392 ? -3.430 3.589 12.823 1.00 91.12 392 TYR A C 1
ATOM 2925 O O . TYR A 1 392 ? -3.707 2.654 13.569 1.00 91.12 392 TYR A O 1
ATOM 2933 N N . ALA A 1 393 ? -2.194 4.098 12.750 1.00 93.56 393 ALA A N 1
ATOM 2934 C CA . ALA A 1 393 ? -1.077 3.551 13.512 1.00 93.56 393 ALA A CA 1
ATOM 2935 C C . ALA A 1 393 ? -1.305 3.612 15.031 1.00 93.56 393 ALA A C 1
ATOM 2937 O O . ALA A 1 393 ? -1.081 2.624 15.725 1.00 93.56 393 ALA A O 1
ATOM 2938 N N . GLN A 1 394 ? -1.779 4.746 15.549 1.00 95.56 394 GLN A N 1
ATOM 2939 C CA . GLN A 1 394 ? -2.088 4.908 16.969 1.00 95.56 394 GLN A CA 1
ATOM 2940 C C . GLN A 1 394 ? -3.176 3.925 17.428 1.00 95.56 394 GLN A C 1
ATOM 2942 O O . GLN A 1 394 ? -3.024 3.263 18.453 1.00 95.56 394 GLN A O 1
ATOM 2947 N N . SER A 1 395 ? -4.250 3.808 16.647 1.00 96.44 395 SER A N 1
ATOM 2948 C CA . SER A 1 395 ? -5.351 2.873 16.871 1.00 96.44 395 SER A CA 1
ATOM 2949 C C . SER A 1 395 ? -4.886 1.414 16.886 1.00 96.44 395 SER A C 1
ATOM 2951 O O . SER A 1 395 ? -5.233 0.670 17.801 1.00 96.44 395 SER A O 1
ATOM 2953 N N . ALA A 1 396 ? -4.064 1.006 15.919 1.00 97.31 396 ALA A N 1
ATOM 2954 C CA . ALA A 1 396 ? -3.524 -0.350 15.846 1.00 97.31 396 ALA A CA 1
ATOM 2955 C C . ALA A 1 396 ? -2.559 -0.666 16.996 1.00 97.31 396 ALA A C 1
ATOM 2957 O O . ALA A 1 396 ? -2.590 -1.768 17.540 1.00 97.31 396 ALA A O 1
ATOM 2958 N N . MET A 1 397 ? -1.740 0.302 17.425 1.00 96.81 397 MET A N 1
ATOM 2959 C CA . MET A 1 397 ? -0.902 0.147 18.619 1.00 96.81 397 MET A CA 1
ATOM 2960 C C . MET A 1 397 ? -1.746 -0.014 19.890 1.00 96.81 397 MET A C 1
ATOM 2962 O O . MET A 1 397 ? -1.441 -0.872 20.716 1.00 96.81 397 MET A O 1
ATOM 2966 N N . ALA A 1 398 ? -2.836 0.748 20.029 1.00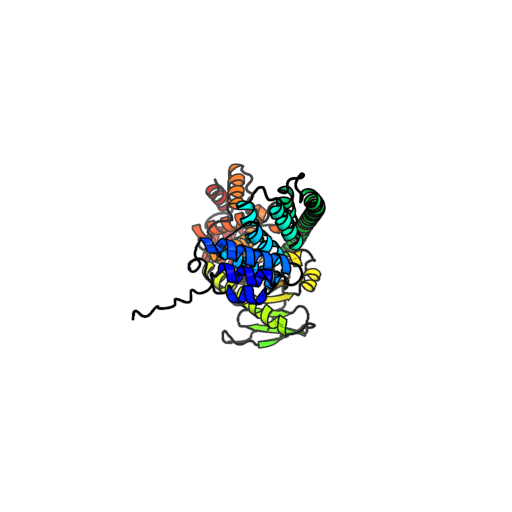 97.12 398 ALA A N 1
ATOM 2967 C CA . ALA A 1 398 ? -3.769 0.597 21.144 1.00 97.12 398 ALA A CA 1
ATOM 2968 C C . ALA A 1 398 ? -4.427 -0.794 21.165 1.00 97.12 398 ALA A C 1
ATOM 2970 O O . ALA A 1 398 ? -4.494 -1.424 22.219 1.00 97.12 398 ALA A O 1
ATOM 2971 N N . VAL A 1 399 ? -4.844 -1.315 20.007 1.00 97.94 399 VAL A N 1
ATOM 2972 C CA . VAL A 1 399 ? -5.358 -2.692 19.894 1.00 97.94 399 VAL A CA 1
ATOM 2973 C C . VAL A 1 399 ? -4.282 -3.721 20.233 1.00 97.94 399 VAL A C 1
ATOM 2975 O O . VAL A 1 399 ? -4.551 -4.649 20.992 1.00 97.94 399 VAL A O 1
ATOM 2978 N N . GLY A 1 400 ? -3.051 -3.539 19.751 1.00 97.06 400 GLY A N 1
ATOM 2979 C CA . GLY A 1 400 ? -1.926 -4.406 20.104 1.00 97.06 400 GLY A CA 1
ATOM 2980 C C . GLY A 1 400 ? -1.691 -4.478 21.616 1.00 97.06 400 GLY A C 1
ATOM 2981 O O . GLY A 1 400 ? -1.480 -5.565 22.155 1.00 97.06 400 GLY A O 1
ATOM 2982 N N . LEU A 1 401 ? -1.809 -3.348 22.320 1.00 96.50 401 LEU A N 1
ATOM 2983 C CA . LEU A 1 401 ? -1.755 -3.300 23.783 1.00 96.50 401 LEU A CA 1
ATOM 2984 C C . LEU A 1 401 ? -2.928 -4.036 24.434 1.00 96.50 401 LEU A C 1
ATOM 2986 O O . LEU A 1 401 ? -2.701 -4.818 25.354 1.00 96.50 401 LEU A O 1
ATOM 2990 N N . MET A 1 402 ? -4.159 -3.848 23.946 1.00 97.44 402 MET A N 1
ATOM 2991 C CA . MET A 1 402 ? -5.328 -4.587 24.445 1.00 97.44 402 MET A CA 1
ATOM 2992 C C . MET A 1 402 ? -5.139 -6.099 24.309 1.00 97.44 402 MET A C 1
ATOM 2994 O O . MET A 1 402 ? -5.388 -6.835 25.263 1.00 97.44 402 MET A O 1
ATOM 2998 N N . VAL A 1 403 ? -4.661 -6.563 23.151 1.00 97.19 403 VAL A N 1
ATOM 2999 C CA . VAL A 1 403 ? -4.384 -7.984 22.896 1.00 97.19 403 VAL A CA 1
ATOM 3000 C C . VAL A 1 403 ? -3.289 -8.504 23.828 1.00 97.19 403 VAL A C 1
ATOM 3002 O O . VAL A 1 403 ? -3.424 -9.596 24.374 1.00 97.19 403 VAL A O 1
ATOM 3005 N N . LYS A 1 404 ? -2.230 -7.718 24.056 1.00 95.75 404 LYS A N 1
ATOM 3006 C CA . LYS A 1 404 ? -1.113 -8.066 24.950 1.00 95.75 404 LYS A CA 1
ATOM 3007 C C . LYS A 1 404 ? -1.550 -8.246 26.406 1.00 95.75 404 LYS A C 1
ATOM 3009 O O . LYS A 1 404 ? -0.967 -9.076 27.097 1.00 95.75 404 LYS A O 1
ATOM 3014 N N . VAL A 1 405 ? -2.534 -7.476 26.876 1.00 96.12 405 VAL A N 1
ATOM 3015 C CA . VAL A 1 405 ? -2.982 -7.523 28.283 1.00 96.12 405 VAL A CA 1
ATOM 3016 C C . VAL A 1 405 ? -4.205 -8.396 28.534 1.00 96.12 405 VAL A C 1
ATOM 3018 O O . VAL A 1 405 ? -4.394 -8.845 29.660 1.00 96.12 405 VAL A O 1
ATOM 3021 N N . SER A 1 406 ? -5.031 -8.635 27.514 1.00 95.88 406 SER A N 1
ATOM 3022 C CA . SER A 1 406 ? -6.254 -9.430 27.634 1.00 95.88 406 SER A CA 1
ATOM 3023 C C . SER A 1 406 ? -6.182 -10.667 26.741 1.00 95.88 406 SER A C 1
ATOM 3025 O O . SER A 1 406 ? -5.817 -11.735 27.220 1.00 95.88 406 SER A O 1
ATOM 3027 N N . SER A 1 407 ? -6.526 -10.533 25.463 1.00 97.38 407 SER A N 1
ATOM 3028 C CA . SER A 1 407 ? -6.332 -11.504 24.378 1.00 97.38 407 SER A CA 1
ATOM 3029 C C . SER A 1 407 ? -7.029 -10.984 23.114 1.00 97.38 407 SER A C 1
ATOM 3031 O O . SER A 1 407 ? -7.757 -9.988 23.167 1.00 97.38 407 SER A O 1
ATOM 3033 N N . VAL A 1 408 ? -6.860 -11.661 21.976 1.00 97.75 408 VAL A N 1
ATOM 3034 C CA . VAL A 1 408 ? -7.674 -11.388 20.778 1.00 97.75 408 VAL A CA 1
ATOM 3035 C C . VAL A 1 408 ? -9.144 -11.723 21.052 1.00 97.75 408 VAL A C 1
ATOM 3037 O O . VAL A 1 408 ? -10.038 -10.955 20.702 1.00 97.75 408 VAL A O 1
ATOM 3040 N N . GLU A 1 409 ? -9.399 -12.827 21.749 1.00 97.88 409 GLU A N 1
ATOM 3041 C CA . GLU A 1 409 ? -10.731 -13.302 22.113 1.00 97.88 409 GLU A CA 1
ATOM 3042 C C . GLU A 1 409 ? -11.476 -12.288 22.993 1.00 97.88 409 GLU A C 1
ATOM 3044 O O . GLU A 1 409 ? -12.652 -12.016 22.755 1.00 97.88 409 GLU A O 1
ATOM 3049 N N . SER A 1 410 ? -10.790 -11.666 23.957 1.00 98.12 410 SER A N 1
ATOM 3050 C CA . SER A 1 410 ? -11.347 -10.594 24.794 1.00 98.12 410 SER A CA 1
ATOM 3051 C C . SER A 1 410 ? -11.723 -9.355 23.978 1.00 98.12 410 SER A C 1
ATOM 3053 O O . SER A 1 410 ? -12.778 -8.761 24.210 1.00 98.12 410 SER A O 1
ATOM 3055 N N . VAL A 1 411 ? -10.897 -8.965 23.000 1.00 98.31 411 VAL A N 1
ATOM 3056 C CA . VAL A 1 411 ? -11.194 -7.832 22.104 1.00 98.31 411 VAL A CA 1
ATOM 3057 C C . VAL A 1 411 ? -12.440 -8.124 21.262 1.00 98.31 411 VAL A C 1
ATOM 3059 O O . VAL A 1 411 ? -13.315 -7.268 21.134 1.00 98.31 411 VAL A O 1
ATOM 3062 N N . LEU A 1 412 ? -12.566 -9.342 20.733 1.00 98.38 412 LEU A N 1
ATOM 3063 C CA . LEU A 1 412 ? -13.744 -9.760 19.971 1.00 98.38 412 LEU A CA 1
ATOM 3064 C C . LEU A 1 412 ? -15.001 -9.845 20.849 1.00 98.38 412 LEU A C 1
ATOM 3066 O O . LEU A 1 412 ? -16.068 -9.399 20.432 1.00 98.38 412 LEU A O 1
ATOM 3070 N N . ALA A 1 413 ? -14.888 -10.341 22.083 1.00 98.25 413 ALA A N 1
ATOM 3071 C CA . ALA A 1 413 ? -16.000 -10.386 23.034 1.00 98.25 413 ALA A CA 1
ATOM 3072 C C . ALA A 1 413 ? -16.476 -8.980 23.446 1.00 98.25 413 ALA A C 1
ATOM 3074 O O . ALA A 1 413 ? -17.673 -8.740 23.616 1.00 98.25 413 ALA A O 1
ATOM 3075 N N . LEU A 1 414 ? -15.552 -8.024 23.544 1.00 98.31 414 LEU A N 1
ATOM 3076 C CA . LEU A 1 414 ? -15.865 -6.612 23.731 1.00 98.31 414 LEU A CA 1
ATOM 3077 C C . LEU A 1 414 ? -16.644 -6.041 22.544 1.00 98.31 414 LEU A C 1
ATOM 3079 O O . LEU A 1 414 ? -17.650 -5.360 22.756 1.00 98.31 414 LEU A O 1
ATOM 3083 N N . ILE A 1 415 ? -16.210 -6.322 21.312 1.00 98.25 415 ILE A N 1
ATOM 3084 C CA . ILE A 1 415 ? -16.903 -5.894 20.085 1.00 98.25 415 ILE A CA 1
ATOM 3085 C C . ILE A 1 415 ? -18.314 -6.487 20.034 1.00 98.25 415 ILE A C 1
ATOM 3087 O O . ILE A 1 415 ? -19.274 -5.757 19.784 1.00 98.25 415 ILE A O 1
ATOM 3091 N N . HIS A 1 416 ? -18.447 -7.775 20.348 1.00 98.06 416 HIS A N 1
ATOM 3092 C CA . HIS A 1 416 ? -19.734 -8.455 20.452 1.00 98.06 416 HIS A CA 1
ATOM 3093 C C . HIS A 1 416 ? -20.670 -7.762 21.452 1.00 98.06 416 HIS A C 1
ATOM 3095 O O . HIS A 1 416 ? -21.807 -7.440 21.112 1.00 98.06 416 HIS A O 1
ATOM 3101 N N . ASP A 1 417 ? -20.198 -7.464 22.667 1.00 98.31 417 ASP A N 1
ATOM 3102 C CA . ASP A 1 417 ? -21.018 -6.796 23.686 1.00 98.31 417 ASP A CA 1
ATOM 3103 C C . ASP A 1 417 ? -21.439 -5.379 23.255 1.00 98.31 417 ASP A C 1
ATOM 3105 O O . ASP A 1 417 ? -22.569 -4.960 23.523 1.00 98.31 417 ASP A O 1
ATOM 3109 N N . CYS A 1 418 ? -20.573 -4.648 22.543 1.00 96.69 418 CYS A N 1
ATOM 3110 C CA . CYS A 1 418 ? -20.930 -3.353 21.953 1.00 96.69 418 CYS A CA 1
ATOM 3111 C C . CYS A 1 418 ? -22.033 -3.507 20.897 1.00 96.69 418 CYS A C 1
ATOM 3113 O O . CYS A 1 418 ? -23.021 -2.767 20.920 1.00 96.69 418 CYS A O 1
ATOM 3115 N N . GLY A 1 419 ? -21.904 -4.503 20.018 1.00 94.69 419 GLY A N 1
ATOM 3116 C CA . GLY A 1 419 ? -22.925 -4.872 19.038 1.00 94.69 419 GLY A CA 1
ATOM 3117 C C . GLY A 1 419 ? -24.266 -5.215 19.689 1.00 94.69 419 GLY A C 1
ATOM 3118 O O . GLY A 1 419 ? -25.311 -4.707 19.278 1.00 94.69 419 GLY A O 1
ATOM 3119 N N . ALA A 1 420 ? -24.238 -5.951 20.802 1.00 96.19 420 ALA A N 1
ATOM 3120 C CA . ALA A 1 420 ? -25.405 -6.281 21.625 1.00 96.19 420 ALA A CA 1
ATOM 3121 C C . ALA A 1 420 ? -26.012 -5.074 22.378 1.00 96.19 420 ALA A C 1
ATOM 3123 O O . ALA A 1 420 ? -27.039 -5.210 23.045 1.00 96.19 420 ALA A O 1
ATOM 3124 N N . GLY A 1 421 ? -25.420 -3.881 22.259 1.00 95.44 421 GLY A N 1
ATOM 3125 C CA . GLY A 1 421 ? -25.940 -2.632 22.819 1.00 95.44 421 GLY A CA 1
ATOM 3126 C C . GLY A 1 421 ? -25.404 -2.282 24.207 1.00 95.44 421 GLY A C 1
ATOM 3127 O O . GLY A 1 421 ? -25.885 -1.328 24.823 1.00 95.44 421 GLY A O 1
ATOM 3128 N N . GLN A 1 422 ? -24.408 -3.010 24.720 1.00 97.25 422 GLN A N 1
ATOM 3129 C CA . GLN A 1 422 ? -23.737 -2.625 25.957 1.00 97.25 422 GLN A CA 1
ATOM 3130 C C . GLN A 1 422 ? -22.924 -1.335 25.736 1.00 97.25 422 GLN A C 1
ATOM 3132 O O . GLN A 1 422 ? -22.206 -1.227 24.742 1.00 97.25 422 GLN A O 1
ATOM 3137 N N . PRO A 1 423 ? -22.970 -0.353 26.661 1.00 96.06 423 PRO A N 1
ATOM 3138 C CA . PRO A 1 423 ? -22.128 0.833 26.557 1.00 96.06 423 PRO A CA 1
ATOM 3139 C C . PRO A 1 423 ? -20.644 0.460 26.492 1.00 96.06 423 PRO A C 1
ATOM 3141 O O . PRO A 1 423 ? -20.161 -0.283 27.351 1.00 96.06 423 PRO A O 1
ATOM 3144 N N . PHE A 1 424 ? -19.923 1.029 25.521 1.00 95.56 424 PHE A N 1
ATOM 3145 C CA . PHE A 1 424 ? -18.521 0.697 25.252 1.00 95.56 424 PHE A CA 1
ATOM 3146 C C . PHE A 1 424 ? -17.643 0.720 26.505 1.00 95.56 424 PHE A C 1
ATOM 3148 O O . PHE A 1 424 ? -16.927 -0.237 26.749 1.00 95.56 424 PHE A O 1
ATOM 3155 N N . ALA A 1 425 ? -17.737 1.763 27.339 1.00 95.25 425 ALA A N 1
ATOM 3156 C CA . ALA A 1 425 ? -16.923 1.874 28.554 1.00 95.25 425 ALA A CA 1
ATOM 3157 C C . ALA A 1 425 ? -17.094 0.663 29.491 1.00 95.25 425 ALA A C 1
ATOM 3159 O O . ALA A 1 425 ? -16.114 0.125 29.994 1.00 95.25 425 ALA A O 1
ATOM 3160 N N . LYS A 1 426 ? -18.333 0.178 29.648 1.00 97.31 426 LYS A N 1
ATOM 3161 C CA . LYS A 1 426 ? -18.646 -0.991 30.475 1.00 97.31 426 LYS A CA 1
ATOM 3162 C C . LYS A 1 426 ? -18.154 -2.290 29.834 1.00 97.31 426 LYS A C 1
ATOM 3164 O O . LYS A 1 426 ? -17.712 -3.193 30.534 1.00 97.31 426 LYS A O 1
ATOM 3169 N N . ALA A 1 427 ? -18.293 -2.428 28.513 1.00 97.56 427 ALA A N 1
ATOM 3170 C CA . ALA A 1 427 ? -17.767 -3.586 27.782 1.00 97.56 427 ALA A CA 1
ATOM 3171 C C . ALA A 1 427 ? -16.231 -3.625 27.833 1.00 97.56 427 ALA A C 1
ATOM 3173 O O . ALA A 1 427 ? -15.647 -4.681 28.054 1.00 97.56 427 ALA A O 1
ATOM 3174 N N . PHE A 1 428 ? -15.591 -2.464 27.706 1.00 97.56 428 PHE A N 1
ATOM 3175 C CA . PHE A 1 428 ? -14.149 -2.301 27.803 1.00 97.56 428 PHE A CA 1
ATOM 3176 C C . PHE A 1 428 ? -13.629 -2.731 29.173 1.00 97.56 428 PHE A C 1
ATOM 3178 O O . PHE A 1 428 ? -12.790 -3.622 29.245 1.00 97.56 428 PHE A O 1
ATOM 3185 N N . GLU A 1 429 ? -14.192 -2.196 30.254 1.00 97.44 429 GLU A N 1
ATOM 3186 C CA . GLU A 1 429 ? -13.802 -2.577 31.615 1.00 97.44 429 GLU A CA 1
ATOM 3187 C C . GLU A 1 429 ? -13.992 -4.079 31.875 1.00 97.44 429 GLU A C 1
ATOM 3189 O O . GLU A 1 429 ? -13.107 -4.729 32.424 1.00 97.44 429 GLU A O 1
ATOM 3194 N N . LYS A 1 430 ? -15.103 -4.662 31.405 1.00 98.00 430 LYS A N 1
ATOM 3195 C CA . LYS A 1 430 ? -15.398 -6.096 31.554 1.00 98.00 430 LYS A CA 1
ATOM 3196 C C . LYS A 1 430 ? -14.340 -7.003 30.913 1.00 98.00 430 LYS A C 1
ATOM 3198 O O . LYS A 1 430 ? -14.004 -8.026 31.502 1.00 98.00 430 LYS A O 1
ATOM 3203 N N . HIS A 1 431 ? -13.870 -6.675 29.708 1.00 98.00 431 HIS A N 1
ATOM 3204 C CA . HIS A 1 431 ? -13.022 -7.576 28.907 1.00 98.00 431 HIS A CA 1
ATOM 3205 C C . HIS A 1 431 ? -11.534 -7.233 28.945 1.00 98.00 431 HIS A C 1
ATOM 3207 O O . HIS A 1 431 ? -10.702 -8.121 28.771 1.00 98.00 431 HIS A O 1
ATOM 3213 N N . VAL A 1 432 ? -11.198 -5.965 29.183 1.00 96.19 432 VAL A N 1
ATOM 3214 C CA . VAL A 1 432 ? -9.813 -5.486 29.320 1.00 96.19 432 VAL A CA 1
ATOM 3215 C C . VAL A 1 432 ? -9.389 -5.431 30.792 1.00 96.19 432 VAL A C 1
ATOM 3217 O O . VAL A 1 432 ? -8.201 -5.500 31.083 1.00 96.19 432 VAL A O 1
ATOM 3220 N N . GLY A 1 433 ? -10.339 -5.338 31.730 1.00 95.31 433 GLY A N 1
ATOM 3221 C CA . GLY A 1 433 ? -10.070 -5.282 33.173 1.00 95.31 433 GLY A CA 1
ATOM 3222 C C . GLY A 1 433 ? -9.678 -3.897 33.698 1.00 95.31 433 GLY A C 1
ATOM 3223 O O . GLY A 1 433 ? -9.334 -3.761 34.869 1.00 95.31 433 GLY A O 1
ATOM 3224 N N . HIS A 1 434 ? -9.724 -2.872 32.845 1.00 95.38 434 HIS A N 1
ATOM 3225 C CA . HIS A 1 434 ? -9.324 -1.501 33.158 1.00 95.38 434 HIS A CA 1
ATOM 3226 C C . HIS A 1 434 ? -10.264 -0.493 32.493 1.00 95.38 434 HIS A C 1
ATOM 3228 O O . HIS A 1 434 ? -10.918 -0.806 31.502 1.00 95.38 434 HIS A O 1
ATOM 3234 N N . GLU A 1 435 ? -10.303 0.741 32.992 1.00 95.31 435 GLU A N 1
ATOM 3235 C CA . GLU A 1 435 ? -10.981 1.839 32.298 1.00 95.31 435 GLU A CA 1
ATOM 3236 C C . GLU A 1 435 ? -10.193 2.294 31.057 1.00 95.31 435 GLU A C 1
ATOM 3238 O O . GLU A 1 435 ? -8.976 2.139 30.984 1.00 95.31 435 GLU A O 1
ATOM 3243 N N . LEU A 1 436 ? -10.861 2.930 30.085 1.00 93.88 436 LEU A N 1
ATOM 3244 C CA . LEU A 1 436 ? -10.220 3.375 28.836 1.00 93.88 436 LEU A CA 1
ATOM 3245 C C . LEU A 1 436 ? -9.017 4.310 29.064 1.00 93.88 436 LEU A C 1
ATOM 3247 O O . LEU A 1 436 ? -8.052 4.254 28.307 1.00 93.88 436 LEU A O 1
ATOM 3251 N N . GLY A 1 437 ? -9.056 5.147 30.108 1.00 95.12 437 GLY A N 1
ATOM 3252 C CA . GLY A 1 437 ? -7.959 6.067 30.431 1.00 95.12 437 GLY A CA 1
ATOM 3253 C C . GLY A 1 437 ? -6.641 5.353 30.743 1.00 95.12 437 GLY A C 1
ATOM 3254 O O . GLY A 1 437 ? -5.579 5.856 30.394 1.00 95.12 437 GLY A O 1
ATOM 3255 N N . TRP A 1 438 ? -6.703 4.141 31.299 1.00 96.75 438 TRP A N 1
ATOM 3256 C CA . TRP A 1 438 ? -5.517 3.316 31.521 1.00 96.75 438 TRP A CA 1
ATOM 3257 C C . TRP A 1 438 ? -4.828 2.949 30.199 1.00 96.75 438 TRP A C 1
ATOM 3259 O O . TRP A 1 438 ? -3.603 2.946 30.125 1.00 96.75 438 TRP A O 1
ATOM 3269 N N . LEU A 1 439 ? -5.593 2.696 29.130 1.00 96.38 439 LEU A N 1
ATOM 3270 C CA . LEU A 1 439 ? -5.023 2.368 27.822 1.00 96.38 439 LEU A CA 1
ATOM 3271 C C . LEU A 1 439 ? -4.335 3.580 27.180 1.00 96.38 439 LEU A C 1
ATOM 3273 O O . LEU A 1 439 ? -3.287 3.411 26.559 1.00 96.38 439 LEU A O 1
ATOM 3277 N N . ASP A 1 440 ? -4.883 4.789 27.362 1.00 95.25 440 ASP A N 1
ATOM 3278 C CA . ASP A 1 440 ? -4.211 6.033 26.955 1.00 95.25 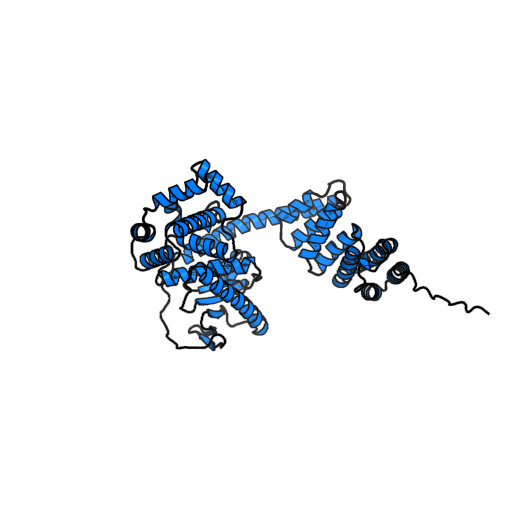440 ASP A CA 1
ATOM 3279 C C . ASP A 1 440 ? -2.840 6.159 27.655 1.00 95.25 440 ASP A C 1
ATOM 3281 O O . ASP A 1 440 ? -1.836 6.448 27.002 1.00 95.25 440 ASP A O 1
ATOM 3285 N N . GLU A 1 441 ? -2.774 5.874 28.962 1.00 96.06 441 GLU A N 1
ATOM 3286 C CA . GLU A 1 441 ? -1.531 5.914 29.748 1.00 96.06 441 GLU A CA 1
ATOM 3287 C C . GLU A 1 441 ? -0.522 4.838 29.323 1.00 96.06 441 GLU A C 1
ATOM 3289 O O . GLU A 1 441 ? 0.668 5.131 29.187 1.00 96.06 441 GLU A O 1
ATOM 3294 N N . GLN A 1 442 ? -0.970 3.601 29.076 1.00 96.62 442 GLN A N 1
ATOM 3295 C CA . GLN A 1 442 ? -0.089 2.531 28.591 1.00 96.62 442 GLN A CA 1
ATOM 3296 C C . GLN A 1 442 ? 0.472 2.841 27.205 1.00 96.62 442 GLN A C 1
ATOM 3298 O O . GLN A 1 442 ? 1.656 2.621 26.956 1.00 96.62 442 GLN A O 1
ATOM 3303 N N . LEU A 1 443 ? -0.364 3.369 26.308 1.00 94.94 443 LEU A N 1
ATOM 3304 C CA . LEU A 1 443 ? 0.061 3.748 24.966 1.00 94.94 443 LEU A CA 1
ATOM 3305 C C . LEU A 1 443 ? 1.098 4.867 25.010 1.00 94.94 443 LEU A C 1
ATOM 3307 O O . LEU A 1 443 ? 2.113 4.791 24.319 1.00 94.94 443 LEU A O 1
ATOM 3311 N N . GLU A 1 444 ? 0.873 5.882 25.841 1.00 94.81 444 GLU A N 1
ATOM 3312 C CA . GLU A 1 444 ? 1.851 6.944 26.054 1.00 94.81 444 GLU A CA 1
ATOM 3313 C C . GLU A 1 444 ? 3.157 6.400 26.657 1.00 94.81 444 GLU A C 1
ATOM 3315 O O . GLU A 1 444 ? 4.239 6.807 26.233 1.00 94.81 444 GLU A O 1
ATOM 3320 N N . GLY A 1 445 ? 3.071 5.452 27.593 1.00 94.62 445 GLY A N 1
ATOM 3321 C CA . GLY A 1 445 ? 4.224 4.778 28.191 1.00 94.62 445 GLY A CA 1
ATOM 3322 C C . GLY A 1 445 ? 5.047 3.957 27.195 1.00 94.62 445 GLY A C 1
ATOM 3323 O O . GLY A 1 445 ? 6.270 4.052 27.209 1.00 94.62 445 GLY A O 1
ATOM 3324 N N . GLU A 1 446 ? 4.409 3.196 26.301 1.00 92.81 446 GLU A N 1
ATOM 3325 C CA . GLU A 1 446 ? 5.103 2.367 25.296 1.00 92.81 446 GLU A CA 1
ATOM 3326 C C . GLU A 1 446 ? 5.742 3.204 24.163 1.00 92.81 446 GLU A C 1
ATOM 3328 O O . GLU A 1 446 ? 6.609 2.720 23.431 1.00 92.81 446 GLU A O 1
ATOM 3333 N N . LEU A 1 447 ? 5.342 4.474 24.032 1.00 92.31 447 LEU A N 1
ATOM 3334 C CA . LEU A 1 447 ? 5.850 5.430 23.041 1.00 92.31 447 LEU A CA 1
ATOM 3335 C C . LEU A 1 447 ? 6.931 6.390 23.574 1.00 92.31 447 LEU A C 1
ATOM 3337 O O . LEU A 1 447 ? 7.521 7.128 22.782 1.00 92.31 447 LEU A O 1
ATOM 3341 N N . ARG A 1 448 ? 7.177 6.446 24.884 1.00 88.75 448 ARG A N 1
ATOM 3342 C CA . ARG A 1 448 ? 8.198 7.331 25.474 1.00 88.75 448 ARG A CA 1
ATOM 3343 C C . ARG A 1 448 ? 9.568 6.666 25.479 1.00 88.75 448 ARG A C 1
ATOM 3345 O O . ARG A 1 448 ? 10.519 7.332 24.976 1.00 88.75 448 ARG A O 1
#

Sequence (448 aa):
MVPVLLLLGAAPLAAKAEALAASKHYEELYLAFAAVKAAEVAAEERPRIARALTKGCQALKNSDQVMAFSLAEKAVELEPGAEALLCAGQSGAGANQRSAAEQYLRRGAGQAPSDARFPLELGKLALLENDGAGAVAALEQVPAGSSSGKQAKALLAKAVALRRGQSAEREAAKAQATALERRQQGGGAPPAGGTGAGASVTTYESGQDDEGRRTRANAFFRFRYFSGKKDFGQRADYEGTVQAALEHARVSSRSVLGVTREAPTDVILYSREEFALHHGPQAALAVAGFYSQNAIRMNDSAEIDGQVRAVLVHEYTHAVIDEVASFHGERVPVWLNEGLAEWTKWRSESQDAPALWARKALEQSARTGTLPRLSTMGRGPLIGQENPALRYAQSAMAVGLMVKVSSVESVLALIHDCGAGQPFAKAFEKHVGHELGWLDEQLEGELR

Secondary structure (DSSP, 8-state):
--------PPPPHHHHHHHHHHTT-HHHHHHHHTT--GGGS-TTTHHHHHHHHHHHHHHHTTT-HHHHHHHHHHHHHHS--HHHHHHHHHHHHHTT-HHHHHHHHHHHHHH-TT-THHHHHHHHHHHHTT-HHHHHHHHTTS-TTSTTHHHHHHHHHHHHHHHHHHHHHHHHHHHHHHHHHHHHHT-PPPPP--------TTPPEEEE-TTSPEEEE-SSEEEEES-S-S-HHHHHHHHHHHHHHHHHHHHHHHHHHS----SPEEEEEE-HHHHHHHH-TTHHHH-SEEEETTEEEEETTS---HHHHHHHHHHHHHHHHHHHTTT-GGGS-HHHHHHHHHHHHHHHTT--S--HHHHHHHHHHHHTT-PPPHHHHTSS-GGGSS-HHHHHHHHHHHHHHHHHHS-HHHHHHHHHHHHTT--HHHHHHHHHSS-HHHHHHHHHHHH-

Radius of gyration: 28.82 Å; chains: 1; bounding box: 89×61×76 Å

pLDDT: mean 83.1, std 17.59, range [26.22, 98.5]